Protein AF-A0A1Y4MVZ6-F1 (afdb_monomer_lite)

Structure (mmCIF, N/CA/C/O backbone):
data_AF-A0A1Y4MVZ6-F1
#
_entry.id   AF-A0A1Y4MVZ6-F1
#
loop_
_atom_site.group_PDB
_atom_site.id
_atom_site.type_symbol
_atom_site.label_atom_id
_atom_site.label_alt_id
_atom_site.label_comp_id
_atom_site.label_asym_id
_atom_site.label_entity_id
_atom_site.label_seq_id
_atom_site.pdbx_PDB_ins_code
_atom_site.Cartn_x
_atom_site.Cartn_y
_atom_site.Cartn_z
_atom_site.occupancy
_atom_site.B_iso_or_equiv
_atom_site.auth_seq_id
_atom_site.auth_comp_id
_atom_site.auth_asym_id
_atom_site.auth_atom_id
_atom_site.pdbx_PDB_model_num
ATOM 1 N N . MET A 1 1 ? -0.048 29.537 -40.114 1.00 46.41 1 MET A N 1
ATOM 2 C CA . MET A 1 1 ? 0.326 28.471 -39.152 1.00 46.41 1 MET A CA 1
ATOM 3 C C . MET A 1 1 ? 0.927 29.142 -37.923 1.00 46.41 1 MET A C 1
ATOM 5 O O . MET A 1 1 ? 1.942 29.789 -38.110 1.00 46.41 1 MET A O 1
ATOM 9 N N . GLY A 1 2 ? 0.345 29.097 -36.712 1.00 47.09 2 GLY A N 1
ATOM 10 C CA . GLY A 1 2 ? 1.073 29.746 -35.597 1.00 47.09 2 GLY A CA 1
ATOM 11 C C . GLY A 1 2 ? 0.430 29.995 -34.231 1.00 47.09 2 GLY A C 1
ATOM 12 O O . GLY A 1 2 ? 1.145 30.460 -33.359 1.00 47.09 2 GLY A O 1
ATOM 13 N N . LYS A 1 3 ? -0.853 29.704 -33.976 1.00 34.31 3 LYS A N 1
ATOM 14 C CA . LYS A 1 3 ? -1.427 29.906 -32.619 1.00 34.31 3 LYS A CA 1
ATOM 15 C C . LYS A 1 3 ? -2.011 28.635 -31.993 1.00 34.31 3 LYS A C 1
ATOM 17 O O . LYS A 1 3 ? -1.765 28.369 -30.824 1.00 34.31 3 LYS A O 1
ATOM 22 N N . GLY A 1 4 ? -2.654 27.776 -32.791 1.00 30.27 4 GLY A N 1
ATOM 23 C CA . GLY A 1 4 ? -3.211 26.501 -32.308 1.00 30.27 4 GLY A CA 1
ATOM 24 C C . GLY A 1 4 ? -2.163 25.465 -31.875 1.00 30.27 4 GLY A C 1
ATOM 25 O O . GLY A 1 4 ? -2.345 24.805 -30.861 1.00 30.27 4 GLY A O 1
ATOM 26 N N . ARG A 1 5 ? -1.025 25.357 -32.581 1.00 35.44 5 ARG A N 1
ATOM 27 C CA . ARG A 1 5 ? 0.054 24.414 -32.214 1.00 35.44 5 ARG A CA 1
ATOM 28 C C . ARG A 1 5 ? 0.775 24.806 -30.919 1.00 35.44 5 ARG A C 1
ATOM 30 O O . ARG A 1 5 ? 1.088 23.929 -30.129 1.00 35.44 5 ARG A O 1
ATOM 37 N N . LEU A 1 6 ? 0.981 26.101 -30.673 1.00 34.41 6 LEU A N 1
ATOM 38 C CA . LEU A 1 6 ? 1.617 26.594 -29.444 1.00 34.41 6 LEU A CA 1
ATOM 39 C C . LEU A 1 6 ? 0.737 26.380 -28.202 1.00 34.41 6 LEU A C 1
ATOM 41 O O . LEU A 1 6 ? 1.260 26.000 -27.161 1.00 34.41 6 LEU A O 1
ATOM 45 N N . ALA A 1 7 ? -0.586 26.540 -28.318 1.00 32.66 7 ALA A N 1
ATOM 46 C CA . ALA A 1 7 ? -1.516 26.270 -27.217 1.00 32.66 7 ALA A CA 1
ATOM 47 C C . ALA A 1 7 ? -1.593 24.774 -26.858 1.00 32.66 7 ALA A C 1
ATOM 49 O O . ALA A 1 7 ? -1.614 24.424 -25.681 1.00 32.66 7 ALA A O 1
ATOM 50 N N . VAL A 1 8 ? -1.573 23.888 -27.861 1.00 36.09 8 VAL A N 1
ATOM 51 C CA . VAL A 1 8 ? -1.554 22.429 -27.651 1.00 36.09 8 VAL A CA 1
ATOM 52 C C . VAL A 1 8 ? -0.232 21.975 -27.025 1.00 36.09 8 VAL A C 1
ATOM 54 O O . VAL A 1 8 ? -0.247 21.176 -26.094 1.00 36.09 8 VAL A O 1
ATOM 57 N N . ILE A 1 9 ? 0.901 22.527 -27.471 1.00 37.28 9 ILE A N 1
ATOM 58 C CA . ILE A 1 9 ? 2.224 22.234 -26.897 1.00 37.28 9 ILE A CA 1
ATOM 59 C C . ILE A 1 9 ? 2.315 22.745 -25.450 1.00 37.28 9 ILE A C 1
ATOM 61 O O . ILE A 1 9 ? 2.769 22.010 -24.580 1.00 37.28 9 ILE A O 1
ATOM 65 N N . ALA A 1 10 ? 1.819 23.951 -25.154 1.00 30.44 10 ALA A N 1
ATOM 66 C CA . ALA A 1 10 ? 1.809 24.497 -23.795 1.00 30.44 10 ALA A CA 1
ATOM 67 C C . ALA A 1 10 ? 0.896 23.707 -22.837 1.00 30.44 10 ALA A C 1
ATOM 69 O O . ALA A 1 10 ? 1.270 23.478 -21.688 1.00 30.44 10 ALA A O 1
ATOM 70 N N . ALA A 1 11 ? -0.268 23.242 -23.304 1.00 35.16 11 ALA A N 1
ATOM 71 C CA . ALA A 1 11 ? -1.162 22.390 -22.520 1.00 35.16 11 ALA A CA 1
ATOM 72 C C . ALA A 1 11 ? -0.566 20.991 -22.272 1.00 35.16 11 ALA A C 1
ATOM 74 O O . ALA A 1 11 ? -0.671 20.474 -21.161 1.00 35.16 11 ALA A O 1
ATOM 75 N N . ALA A 1 12 ? 0.111 20.408 -23.268 1.00 35.78 12 ALA A N 1
ATOM 76 C CA . ALA A 1 12 ? 0.814 19.133 -23.131 1.00 35.78 12 ALA A CA 1
ATOM 77 C C . ALA A 1 12 ? 2.014 19.233 -22.170 1.00 35.78 12 ALA A C 1
ATOM 79 O O . ALA A 1 12 ? 2.174 18.377 -21.307 1.00 35.78 12 ALA A O 1
ATOM 80 N N . LEU A 1 13 ? 2.802 20.313 -22.244 1.00 33.88 13 LEU A N 1
ATOM 81 C CA . LEU A 1 13 ? 3.902 20.584 -21.310 1.00 33.88 13 LEU A CA 1
ATOM 82 C C . LEU A 1 13 ? 3.406 20.858 -19.885 1.00 33.88 13 LEU A C 1
ATOM 84 O O . LEU A 1 13 ? 4.012 20.371 -18.936 1.00 33.88 13 LEU A O 1
ATOM 88 N N . ALA A 1 14 ? 2.300 21.587 -19.709 1.00 34.94 14 ALA A N 1
ATOM 89 C CA . ALA A 1 14 ? 1.704 21.819 -18.392 1.00 34.94 14 ALA A CA 1
ATOM 90 C C . ALA A 1 14 ? 1.124 20.531 -17.780 1.00 34.94 14 ALA A C 1
ATOM 92 O O . ALA A 1 14 ? 1.299 20.297 -16.584 1.00 34.94 14 ALA A O 1
ATOM 93 N N . ALA A 1 15 ? 0.501 19.670 -18.594 1.00 40.56 15 ALA A N 1
ATOM 94 C CA . ALA A 1 15 ? 0.050 18.346 -18.174 1.00 40.56 15 ALA A CA 1
ATOM 95 C C . ALA A 1 15 ? 1.238 17.441 -17.806 1.00 40.56 15 ALA A C 1
ATOM 97 O O . ALA A 1 15 ? 1.243 16.876 -16.718 1.00 40.56 15 ALA A O 1
ATOM 98 N N . ALA A 1 16 ? 2.288 17.380 -18.632 1.00 39.03 16 ALA A N 1
ATOM 99 C CA . ALA A 1 16 ? 3.502 16.607 -18.353 1.00 39.03 16 ALA A CA 1
ATOM 100 C C . ALA A 1 16 ? 4.232 17.086 -17.079 1.00 39.03 16 ALA A C 1
ATOM 102 O O . ALA A 1 16 ? 4.632 16.270 -16.248 1.00 39.03 16 ALA A O 1
ATOM 103 N N . CYS A 1 17 ? 4.326 18.404 -16.855 1.00 41.16 17 CYS A N 1
ATOM 104 C CA . CYS A 1 17 ? 4.885 18.978 -15.622 1.00 41.16 17 CYS A CA 1
ATOM 105 C C . CYS A 1 17 ? 4.018 18.685 -14.385 1.00 41.16 17 CYS A C 1
ATOM 107 O O . CYS A 1 17 ? 4.552 18.473 -13.295 1.00 41.16 17 CYS A O 1
ATOM 109 N N . ALA A 1 18 ? 2.688 18.665 -14.528 1.00 47.38 18 ALA A N 1
ATOM 110 C CA . ALA A 1 18 ? 1.772 18.304 -13.445 1.00 47.38 18 ALA A CA 1
ATOM 111 C C . ALA A 1 18 ? 1.846 16.805 -13.104 1.00 47.38 18 ALA A C 1
ATOM 113 O O . ALA A 1 18 ? 1.805 16.442 -11.932 1.00 47.38 18 ALA A O 1
ATOM 114 N N . ILE A 1 19 ? 2.036 15.948 -14.107 1.00 51.97 19 ILE A N 1
ATOM 115 C CA . ILE A 1 19 ? 2.177 14.497 -13.951 1.00 51.97 19 ILE A CA 1
ATOM 116 C C . ILE A 1 19 ? 3.515 14.139 -13.279 1.00 51.97 19 ILE A C 1
ATOM 118 O O . ILE A 1 19 ? 3.530 13.329 -12.354 1.00 51.97 19 ILE A O 1
ATOM 122 N N . ALA A 1 20 ? 4.626 14.785 -13.658 1.00 52.12 20 ALA A N 1
ATOM 123 C CA . ALA A 1 20 ? 5.933 14.586 -13.016 1.00 52.12 20 ALA A CA 1
ATOM 124 C C . ALA A 1 20 ? 5.949 15.023 -11.533 1.00 52.12 20 ALA A C 1
ATOM 126 O O . ALA A 1 20 ? 6.658 14.447 -10.704 1.00 52.12 20 ALA A O 1
ATOM 127 N N . ARG A 1 21 ? 5.131 16.027 -11.184 1.00 57.53 21 ARG A N 1
ATOM 128 C CA . ARG A 1 21 ? 4.895 16.493 -9.802 1.00 57.53 21 ARG A CA 1
ATOM 129 C C . ARG A 1 21 ? 3.871 15.638 -9.038 1.00 57.53 21 ARG A C 1
ATOM 131 O O . ARG A 1 21 ? 3.721 15.806 -7.826 1.00 57.53 21 ARG A O 1
ATOM 138 N N . GLY A 1 22 ? 3.232 14.703 -9.740 1.00 59.09 22 GLY A N 1
ATOM 139 C CA . GLY A 1 22 ? 2.203 13.792 -9.266 1.00 59.09 22 GLY A CA 1
ATOM 140 C C . GLY A 1 22 ? 0.815 14.411 -9.165 1.00 59.09 22 GLY A C 1
ATOM 141 O O . GLY A 1 22 ? 0.652 15.603 -8.903 1.00 59.09 22 GLY A O 1
ATOM 142 N N . ILE A 1 23 ? -0.206 13.565 -9.319 1.00 63.41 23 ILE A N 1
ATOM 143 C CA . ILE A 1 23 ? -1.604 13.952 -9.118 1.00 63.41 23 ILE A CA 1
ATOM 144 C C . ILE A 1 23 ? -1.781 14.274 -7.627 1.00 63.41 23 ILE A C 1
ATOM 146 O O . ILE A 1 23 ? -1.574 13.387 -6.794 1.00 63.41 23 ILE A O 1
ATOM 150 N N . PRO A 1 24 ? -2.108 15.524 -7.253 1.00 56.72 24 PRO A N 1
ATOM 151 C CA . PRO A 1 24 ? -2.064 15.950 -5.862 1.00 56.72 24 PRO A CA 1
ATOM 152 C C . PRO A 1 24 ? -3.201 15.342 -5.032 1.00 56.72 24 PRO A C 1
ATOM 154 O O . PRO A 1 24 ? -4.363 15.312 -5.451 1.00 56.72 24 PRO A O 1
ATOM 157 N N . ALA A 1 25 ? -2.867 14.947 -3.801 1.00 59.19 25 ALA A N 1
ATOM 158 C CA . ALA A 1 25 ? -3.837 14.637 -2.750 1.00 59.19 25 ALA A CA 1
ATOM 159 C C . ALA A 1 25 ? -4.718 15.864 -2.421 1.00 59.19 25 ALA A C 1
ATOM 161 O O . ALA A 1 25 ? -4.500 16.977 -2.916 1.00 59.19 25 ALA A O 1
ATOM 162 N N . GLN A 1 26 ? -5.757 15.684 -1.601 1.00 56.00 26 GLN A N 1
ATOM 163 C CA . GLN A 1 26 ? -6.481 16.840 -1.067 1.00 56.00 26 GLN A CA 1
ATOM 164 C C . GLN A 1 26 ? -5.586 17.611 -0.084 1.00 56.00 26 GLN A C 1
ATOM 166 O O . GLN A 1 26 ? -4.831 16.982 0.656 1.00 56.00 26 GLN A O 1
ATOM 171 N N . PRO A 1 27 ? -5.668 18.954 -0.029 1.00 50.28 27 PRO A N 1
ATOM 172 C CA . PRO A 1 27 ? -5.104 19.677 1.100 1.00 50.28 27 PRO A CA 1
ATOM 173 C C . PRO A 1 27 ? -5.819 19.218 2.374 1.00 50.28 27 PRO A C 1
ATOM 175 O O . PRO A 1 27 ? -7.051 19.208 2.429 1.00 50.28 27 PRO A O 1
ATOM 178 N N . VAL A 1 28 ? -5.047 18.833 3.389 1.00 49.97 28 VAL A N 1
ATOM 179 C CA . VAL A 1 28 ? -5.591 18.529 4.713 1.00 49.97 28 VAL A CA 1
ATOM 180 C C . VAL A 1 28 ? -6.190 19.825 5.258 1.00 49.97 28 VAL A C 1
ATOM 182 O O . VAL A 1 28 ? -5.476 20.807 5.448 1.00 49.97 28 VAL A O 1
ATOM 185 N N . ARG A 1 29 ? -7.512 19.864 5.445 1.00 51.62 29 ARG A N 1
ATOM 186 C CA . ARG A 1 29 ? -8.175 20.931 6.200 1.00 51.62 29 ARG A CA 1
ATOM 187 C C . ARG A 1 29 ? -8.470 20.395 7.585 1.00 51.62 29 ARG A C 1
ATOM 189 O O . ARG A 1 29 ? -9.199 19.414 7.700 1.00 51.62 29 ARG A O 1
ATOM 196 N N . GLU A 1 30 ? -7.937 21.057 8.605 1.00 51.53 30 GLU A N 1
ATOM 197 C CA . GLU A 1 30 ? -8.348 20.801 9.981 1.00 51.53 30 GLU A CA 1
ATOM 198 C C . GLU A 1 30 ? -9.857 21.029 10.105 1.00 51.53 30 GLU A C 1
ATOM 200 O O . GLU A 1 30 ? -10.383 22.083 9.740 1.00 51.53 30 GLU A O 1
ATOM 205 N N . GLN A 1 31 ? -10.566 20.008 10.575 1.00 53.09 31 GLN A N 1
ATOM 206 C CA . GLN A 1 31 ? -11.969 20.115 10.952 1.00 53.09 31 GLN A CA 1
ATOM 207 C C . GLN A 1 31 ? -12.070 20.175 12.479 1.00 53.09 31 GLN A C 1
ATOM 209 O O . GLN A 1 31 ? -11.275 19.566 13.193 1.00 53.09 31 GLN A O 1
ATOM 214 N N . THR A 1 32 ? -13.068 20.894 12.990 1.00 52.19 32 THR A N 1
ATOM 215 C CA . THR A 1 32 ? -13.348 20.957 14.430 1.00 52.19 32 THR A CA 1
ATOM 216 C C . THR A 1 32 ? -13.881 19.615 14.946 1.00 52.19 32 THR A C 1
ATOM 218 O O . THR A 1 32 ? -14.506 18.858 14.202 1.00 52.19 32 THR A O 1
ATOM 221 N N . ALA A 1 33 ? -13.692 19.321 16.238 1.00 48.41 33 ALA A N 1
ATOM 222 C CA . ALA A 1 33 ? -14.125 18.062 16.860 1.00 48.41 33 ALA A CA 1
ATOM 223 C C . ALA A 1 33 ? -15.608 17.714 16.601 1.00 48.41 33 ALA A C 1
ATOM 225 O O . ALA A 1 33 ? -15.923 16.549 16.341 1.00 48.41 33 ALA A O 1
ATOM 226 N N . ALA A 1 34 ? -16.496 18.715 16.596 1.00 50.06 34 ALA A N 1
ATOM 227 C CA . ALA A 1 34 ? -17.920 18.550 16.301 1.00 50.06 34 ALA A CA 1
ATOM 228 C C . ALA A 1 34 ? -18.197 18.246 14.813 1.00 50.06 34 ALA A C 1
ATOM 230 O O . ALA A 1 34 ? -18.945 17.317 14.505 1.00 50.06 34 ALA A O 1
ATOM 231 N N . GLY A 1 35 ? -17.548 18.965 13.886 1.00 54.38 35 GLY A N 1
ATOM 232 C CA . GLY A 1 35 ? -17.679 18.716 12.442 1.00 54.38 35 GLY A CA 1
ATOM 233 C C . GLY A 1 35 ? -17.136 17.346 12.026 1.00 54.38 35 GLY A C 1
ATOM 234 O O . GLY A 1 35 ? -17.701 16.683 11.158 1.00 54.38 35 GLY A O 1
ATOM 235 N N . LEU A 1 36 ? -16.098 16.877 12.719 1.00 52.16 36 LEU A N 1
ATOM 236 C CA . LEU A 1 36 ? -15.507 15.558 12.522 1.00 52.16 36 LEU A CA 1
ATOM 237 C C . LEU A 1 36 ? -16.439 14.409 12.944 1.00 52.16 36 LEU A C 1
ATOM 239 O O . LEU A 1 36 ? -16.519 13.399 12.244 1.00 52.16 36 LEU A O 1
ATOM 243 N N . ARG A 1 37 ? -17.158 14.551 14.071 1.00 55.66 37 ARG A N 1
ATOM 244 C CA . ARG A 1 37 ? -18.103 13.525 14.556 1.00 55.66 37 ARG A CA 1
ATOM 245 C C . ARG A 1 37 ? -19.288 13.374 13.602 1.00 55.66 37 ARG A C 1
ATOM 247 O O . ARG A 1 37 ? -19.645 12.266 13.219 1.00 55.66 37 ARG A O 1
ATOM 254 N N . GLN A 1 38 ? -19.841 14.495 13.143 1.00 60.03 38 GLN A N 1
ATOM 255 C CA . GLN A 1 38 ? -20.887 14.496 12.121 1.00 60.03 38 GLN A CA 1
ATOM 256 C C . GLN A 1 38 ? -20.381 13.901 10.796 1.00 60.03 38 GLN A C 1
ATOM 258 O O . GLN A 1 38 ? -21.093 13.136 10.143 1.00 60.03 38 GLN A O 1
ATOM 263 N N . GLY A 1 39 ? -19.133 14.206 10.427 1.00 66.75 39 GLY A N 1
ATOM 264 C CA . GLY A 1 39 ? -18.483 13.724 9.215 1.00 66.75 39 GLY A CA 1
ATOM 265 C C . GLY A 1 39 ? -18.463 12.203 9.101 1.00 66.75 39 GLY A C 1
ATOM 266 O O . GLY A 1 39 ? -18.901 11.692 8.074 1.00 66.75 39 GLY A O 1
ATOM 267 N N . TYR A 1 40 ? -18.011 11.474 10.130 1.00 70.50 40 TYR A N 1
ATOM 268 C CA . TYR A 1 40 ? -17.945 10.007 10.058 1.00 70.50 40 TYR A CA 1
ATOM 269 C C . TYR A 1 40 ? -19.308 9.318 10.244 1.00 70.50 40 TYR A C 1
ATOM 271 O O . TYR A 1 40 ? -19.528 8.281 9.621 1.00 70.50 40 TYR A O 1
ATOM 279 N N . LEU A 1 41 ? -20.237 9.907 11.010 1.00 74.44 41 LEU A N 1
ATOM 280 C CA . LEU A 1 41 ? -21.552 9.315 11.311 1.00 74.44 41 LEU A CA 1
ATOM 281 C C . LEU A 1 41 ? -22.616 9.526 10.233 1.00 74.44 41 LEU A C 1
ATOM 283 O O . LEU A 1 41 ? -23.637 8.845 10.224 1.00 74.44 41 LEU A O 1
ATOM 287 N N . THR A 1 42 ? -22.427 10.483 9.324 1.00 78.12 42 THR A N 1
ATOM 288 C CA . THR A 1 42 ? -23.479 10.847 8.361 1.00 78.12 42 THR A CA 1
ATOM 289 C C . THR A 1 42 ? -23.871 9.650 7.485 1.00 78.12 42 THR A C 1
ATOM 291 O O . THR A 1 42 ? -23.057 9.186 6.685 1.00 78.12 42 THR A O 1
ATOM 294 N N . GLY A 1 43 ? -25.116 9.181 7.598 1.00 80.62 43 GLY A N 1
ATOM 295 C CA . GLY A 1 43 ? -25.629 8.033 6.841 1.00 80.62 43 GLY A CA 1
ATOM 296 C C . GLY A 1 43 ? -25.046 6.681 7.261 1.00 80.62 43 GLY A C 1
ATOM 297 O O . GLY A 1 43 ? -25.177 5.727 6.501 1.00 80.62 43 GLY A O 1
ATOM 298 N N . ALA A 1 44 ? -24.378 6.608 8.417 1.00 86.44 44 ALA A N 1
ATOM 299 C CA . ALA A 1 44 ? -23.849 5.364 8.951 1.00 86.44 44 ALA A CA 1
ATOM 300 C C . ALA A 1 44 ? -24.961 4.514 9.568 1.00 86.44 44 ALA A C 1
ATOM 302 O O . ALA A 1 44 ? -25.814 5.029 10.296 1.00 86.44 44 ALA A O 1
ATOM 303 N N . ARG A 1 45 ? -24.939 3.208 9.295 1.00 92.12 45 ARG A N 1
ATOM 304 C CA . ARG A 1 45 ? -25.771 2.255 10.032 1.00 92.12 45 ARG A CA 1
ATOM 305 C C . ARG A 1 45 ? -25.122 1.982 11.386 1.00 92.12 45 ARG A C 1
ATOM 307 O O . ARG A 1 45 ? -23.906 1.842 11.477 1.00 92.12 45 ARG A O 1
ATOM 314 N N . VAL A 1 46 ? -25.936 1.893 12.432 1.00 88.44 46 VAL A N 1
ATOM 315 C CA . VAL A 1 46 ? -25.454 1.574 13.780 1.00 88.44 46 VAL A CA 1
ATOM 316 C C . VAL A 1 46 ? -24.967 0.130 13.826 1.00 88.44 46 VAL A C 1
ATOM 318 O O . VAL A 1 46 ? -25.709 -0.784 13.458 1.00 88.44 46 VAL A O 1
ATOM 321 N N . TYR A 1 47 ? -23.729 -0.069 14.278 1.00 87.56 47 TYR A N 1
ATOM 322 C CA . TYR A 1 47 ? -23.228 -1.390 14.629 1.00 87.56 47 TYR A CA 1
ATOM 323 C C . TYR A 1 47 ? -23.803 -1.792 15.990 1.00 87.56 47 TYR A C 1
ATOM 325 O O . TYR A 1 47 ? -23.686 -1.047 16.965 1.00 87.56 47 TYR A O 1
ATOM 333 N N . GLN A 1 48 ? -24.469 -2.944 16.048 1.00 85.69 48 GLN A N 1
ATOM 334 C CA . GLN A 1 48 ? -25.125 -3.439 17.256 1.00 85.69 48 GLN A CA 1
ATOM 335 C C . GLN A 1 48 ? -24.284 -4.538 17.902 1.00 85.69 48 GLN A C 1
ATOM 337 O O . GLN A 1 48 ? -23.710 -5.370 17.205 1.00 85.69 48 GLN A O 1
ATOM 342 N N . THR A 1 49 ? -24.241 -4.541 19.232 1.00 86.00 49 THR A N 1
ATOM 343 C CA . THR A 1 49 ? -23.675 -5.631 20.030 1.00 86.00 49 THR A CA 1
ATOM 344 C C . THR A 1 49 ? -24.761 -6.198 20.934 1.00 86.00 49 THR A C 1
ATOM 346 O O . THR A 1 49 ? -25.610 -5.453 21.433 1.00 86.00 49 THR A O 1
ATOM 349 N N . ASP A 1 50 ? -24.710 -7.500 21.203 1.00 84.75 50 ASP A N 1
ATOM 350 C CA . ASP A 1 50 ? -25.642 -8.184 22.110 1.00 84.75 50 ASP A CA 1
ATOM 351 C C . ASP A 1 50 ? -25.246 -7.985 23.588 1.00 84.75 50 ASP A C 1
ATOM 353 O O . ASP A 1 50 ? -25.189 -8.922 24.383 1.00 84.75 50 ASP A O 1
ATOM 357 N N . GLY A 1 51 ? -24.940 -6.737 23.961 1.00 84.50 51 GLY A N 1
ATOM 358 C CA . GLY A 1 51 ? -24.510 -6.337 25.301 1.00 84.50 51 GLY A CA 1
ATOM 359 C C . GLY A 1 51 ? -23.019 -5.985 25.417 1.00 84.50 51 GLY A C 1
ATOM 360 O O . GLY A 1 51 ? -22.338 -5.786 24.404 1.00 84.50 51 GLY A O 1
ATOM 361 N N . PRO A 1 52 ? -22.516 -5.837 26.660 1.00 85.88 52 PRO A N 1
ATOM 362 C CA . PRO A 1 52 ? -21.115 -5.528 26.927 1.00 85.88 52 PRO A CA 1
ATOM 363 C C . PRO A 1 52 ? -20.197 -6.673 26.492 1.00 85.88 52 PRO A C 1
ATOM 365 O O . PRO A 1 52 ? -20.407 -7.823 26.873 1.00 85.88 52 PRO A O 1
ATOM 368 N N . LEU A 1 53 ? -19.156 -6.341 25.734 1.00 91.88 53 LEU A N 1
ATOM 369 C CA . LEU A 1 53 ? -18.147 -7.292 25.269 1.00 91.88 53 LEU A CA 1
ATOM 370 C C . LEU A 1 53 ? -16.958 -7.323 26.232 1.00 91.88 53 LEU A C 1
ATOM 372 O O . LEU A 1 53 ? -16.639 -6.304 26.846 1.00 91.88 53 LEU A O 1
ATOM 376 N N . ASP A 1 54 ? -16.285 -8.468 26.349 1.00 94.44 54 ASP A N 1
ATOM 377 C CA . ASP A 1 54 ? -14.950 -8.536 26.950 1.00 94.44 54 ASP A CA 1
ATOM 378 C C . ASP A 1 54 ? -13.905 -7.831 26.048 1.00 94.44 54 ASP A C 1
ATOM 380 O O . ASP A 1 54 ? -14.194 -7.549 24.880 1.00 94.44 54 ASP A O 1
ATOM 384 N N . PRO A 1 55 ? -12.694 -7.529 26.558 1.00 96.00 55 PRO A N 1
ATOM 385 C CA . PRO A 1 55 ? -11.672 -6.793 25.812 1.00 96.00 55 PRO A CA 1
ATOM 386 C C . PRO A 1 55 ? -11.339 -7.367 24.427 1.00 96.00 55 PRO A C 1
ATOM 388 O O . PRO A 1 55 ? -11.328 -6.630 23.441 1.00 96.00 55 PRO A O 1
ATOM 391 N N . GLN A 1 56 ? -11.096 -8.678 24.328 1.00 97.19 56 GLN A N 1
ATOM 392 C CA . GLN A 1 56 ? -10.703 -9.309 23.066 1.00 97.19 56 GLN A CA 1
ATOM 393 C C . GLN A 1 56 ? -11.868 -9.325 22.074 1.00 97.19 56 GLN A C 1
ATOM 395 O O . GLN A 1 56 ? -11.677 -9.063 20.882 1.00 97.19 56 GLN A O 1
ATOM 400 N N . THR A 1 57 ? -13.085 -9.581 22.558 1.00 95.94 57 THR A N 1
ATOM 401 C CA . THR A 1 57 ? -14.289 -9.551 21.719 1.00 95.94 57 THR A CA 1
ATOM 402 C C . THR A 1 57 ? -14.610 -8.132 21.237 1.00 95.94 57 THR A C 1
ATOM 404 O O . THR A 1 57 ? -15.012 -7.965 20.086 1.00 95.94 57 THR A O 1
ATOM 407 N N . ALA A 1 58 ? -14.359 -7.094 22.042 1.00 96.19 58 ALA A N 1
ATOM 408 C CA . ALA A 1 58 ? -14.508 -5.699 21.616 1.00 96.19 58 ALA A CA 1
ATOM 409 C C . ALA A 1 58 ? -13.547 -5.333 20.469 1.00 96.19 58 ALA A C 1
ATOM 411 O O . ALA A 1 58 ? -13.968 -4.727 19.482 1.00 96.19 58 ALA A O 1
ATOM 412 N N . VAL A 1 59 ? -12.277 -5.751 20.550 1.00 97.56 59 VAL A N 1
ATOM 413 C CA . VAL A 1 59 ? -11.296 -5.555 19.464 1.00 97.56 59 VAL A CA 1
ATOM 414 C C . VAL A 1 59 ? -11.692 -6.326 18.206 1.00 97.56 59 VAL A C 1
ATOM 416 O O . VAL A 1 59 ? -11.610 -5.785 17.103 1.00 97.56 59 VAL A O 1
ATOM 419 N N . ARG A 1 60 ? -12.166 -7.569 18.351 1.00 97.12 60 ARG A N 1
ATOM 420 C CA . ARG A 1 60 ? -12.664 -8.362 17.221 1.00 97.12 60 ARG A CA 1
ATOM 421 C C . ARG A 1 60 ? -13.820 -7.656 16.515 1.00 97.12 60 ARG A C 1
ATOM 423 O O . ARG A 1 60 ? -13.739 -7.448 15.309 1.00 97.12 60 ARG A O 1
ATOM 430 N N . ALA A 1 61 ? -14.829 -7.220 17.265 1.00 96.56 61 ALA A N 1
ATOM 431 C CA . ALA A 1 61 ? -15.974 -6.487 16.732 1.00 96.56 61 ALA A CA 1
ATOM 432 C C . ALA A 1 61 ? -15.560 -5.164 16.056 1.00 96.56 61 ALA A C 1
ATOM 434 O O . ALA A 1 61 ? -16.087 -4.810 15.001 1.00 96.56 61 ALA A O 1
ATOM 435 N N . TYR A 1 62 ? -14.572 -4.453 16.615 1.00 96.62 62 TYR A N 1
ATOM 436 C CA . TYR A 1 62 ? -13.993 -3.255 16.001 1.00 96.62 62 TYR A CA 1
ATOM 437 C C . TYR A 1 62 ? -13.370 -3.547 14.627 1.00 96.62 62 TYR A C 1
ATOM 439 O O . TYR A 1 62 ? -13.662 -2.847 13.657 1.00 96.62 62 TYR A O 1
ATOM 447 N N . LEU A 1 63 ? -12.539 -4.586 14.520 1.00 97.19 63 LEU A N 1
ATOM 448 C CA . LEU A 1 63 ? -11.902 -4.986 13.260 1.00 97.19 63 LEU A CA 1
ATOM 449 C C . LEU A 1 63 ? -12.923 -5.513 12.239 1.00 97.19 63 LEU A C 1
ATOM 451 O O . LEU A 1 63 ? -12.871 -5.140 11.066 1.00 97.19 63 LEU A O 1
ATOM 455 N N . GLU A 1 64 ? -13.879 -6.330 12.683 1.00 95.94 64 GLU A N 1
ATOM 456 C CA . GLU A 1 64 ? -14.938 -6.890 11.840 1.00 95.94 64 GLU A CA 1
ATOM 457 C C . GLU A 1 64 ? -15.846 -5.796 11.276 1.00 95.94 64 GLU A C 1
ATOM 459 O O . GLU A 1 64 ? -16.094 -5.778 10.073 1.00 95.94 64 GLU A O 1
ATOM 464 N N . GLY A 1 65 ? -16.267 -4.825 12.092 1.00 95.81 65 GLY A N 1
ATOM 465 C CA . GLY A 1 65 ? -17.078 -3.700 11.625 1.00 95.81 65 GLY A CA 1
ATOM 466 C C . GLY A 1 65 ? -16.338 -2.803 10.623 1.00 95.81 65 GLY A C 1
ATOM 467 O O . GLY A 1 65 ? -16.915 -2.333 9.636 1.00 95.81 65 GLY A O 1
ATOM 468 N N . GLN A 1 66 ? -15.030 -2.602 10.807 1.00 96.00 66 GLN A N 1
ATOM 469 C CA . GLN A 1 66 ? -14.211 -1.916 9.805 1.00 96.00 66 GLN A CA 1
ATOM 470 C C . GLN A 1 66 ? -14.109 -2.716 8.499 1.00 96.00 66 GLN A C 1
ATOM 472 O O . GLN A 1 66 ? -14.203 -2.140 7.409 1.00 96.00 66 GLN A O 1
ATOM 477 N N . TYR A 1 67 ? -13.936 -4.037 8.589 1.00 96.81 67 TYR A N 1
ATOM 478 C CA . TYR A 1 67 ? -13.841 -4.894 7.413 1.00 96.81 67 TYR A CA 1
ATOM 479 C C . TYR A 1 67 ? -15.174 -5.004 6.662 1.00 96.81 67 TYR A C 1
ATOM 481 O O . TYR A 1 67 ? -15.208 -4.914 5.434 1.00 96.81 67 TYR A O 1
ATOM 489 N N . GLU A 1 68 ? -16.288 -5.092 7.384 1.00 96.00 68 GLU A N 1
ATOM 490 C CA . GLU A 1 68 ? -17.635 -5.044 6.822 1.00 96.00 68 GLU A CA 1
ATOM 491 C C . GLU A 1 68 ? -17.861 -3.733 6.063 1.00 96.00 68 GLU A C 1
ATOM 493 O O . GLU A 1 68 ? -18.283 -3.755 4.904 1.00 96.00 68 GLU A O 1
ATOM 498 N N . SER A 1 69 ? -17.491 -2.595 6.662 1.00 95.75 69 SER A N 1
ATOM 499 C CA . SER A 1 69 ? -17.562 -1.290 5.991 1.00 95.75 69 SER A CA 1
ATOM 500 C C . SER A 1 69 ? -16.731 -1.278 4.701 1.00 95.75 69 SER A C 1
ATOM 502 O O . SER A 1 69 ? -17.168 -0.762 3.675 1.00 95.75 69 SER A O 1
ATOM 504 N N . TYR A 1 70 ? -15.537 -1.881 4.707 1.00 96.75 70 TYR A N 1
ATOM 505 C CA . TYR A 1 70 ? -14.671 -1.988 3.525 1.00 96.75 70 TYR A CA 1
ATOM 506 C C . TYR A 1 70 ? -15.279 -2.814 2.382 1.00 96.75 70 TYR A C 1
ATOM 508 O O . TYR A 1 70 ? -15.132 -2.443 1.207 1.00 96.75 70 TYR A O 1
ATOM 516 N N . LEU A 1 71 ? -15.922 -3.934 2.718 1.00 96.62 71 LEU A N 1
ATOM 517 C CA . LEU A 1 71 ? -16.508 -4.874 1.760 1.00 96.62 71 LEU A CA 1
ATOM 518 C C . LEU A 1 71 ? -17.816 -4.341 1.171 1.00 96.62 71 LEU A C 1
ATOM 520 O O . LEU A 1 71 ? -17.998 -4.365 -0.045 1.00 96.62 71 LEU A O 1
ATOM 524 N N . THR A 1 72 ? -18.698 -3.822 2.025 1.00 95.88 72 THR A N 1
ATOM 525 C CA . THR A 1 72 ? -19.999 -3.253 1.631 1.00 95.88 72 THR A CA 1
ATOM 526 C C . THR A 1 72 ? -19.863 -1.858 1.022 1.00 95.88 72 THR A C 1
ATOM 528 O O . THR A 1 72 ? -20.709 -1.426 0.243 1.00 95.88 72 THR A O 1
ATOM 531 N N . MET A 1 73 ? -18.768 -1.161 1.345 1.00 95.62 73 MET A N 1
ATOM 532 C CA . MET A 1 73 ? -18.551 0.260 1.073 1.00 95.62 73 MET A CA 1
ATOM 533 C C . MET A 1 73 ? -19.615 1.173 1.702 1.00 95.62 73 MET A C 1
ATOM 535 O O . MET A 1 73 ? -19.852 2.290 1.223 1.00 95.62 73 MET A O 1
ATOM 539 N N . GLU A 1 74 ? -20.225 0.710 2.792 1.00 92.75 74 GLU A N 1
ATOM 540 C CA . GLU A 1 74 ? -21.183 1.451 3.602 1.00 92.75 74 GLU A CA 1
ATOM 541 C C . GLU A 1 74 ? -20.550 1.847 4.941 1.00 92.75 74 GLU A C 1
ATOM 543 O O . GLU A 1 74 ? -19.799 1.068 5.525 1.00 92.75 74 GLU A O 1
ATOM 548 N N . PRO A 1 75 ? -20.793 3.071 5.437 1.00 91.56 75 PRO A N 1
ATOM 549 C CA . PRO A 1 75 ? -20.266 3.475 6.730 1.00 91.56 75 PRO A CA 1
ATOM 550 C C . PRO A 1 75 ? -21.012 2.770 7.870 1.00 91.56 75 PRO A C 1
ATOM 552 O O . PRO A 1 75 ? -22.246 2.772 7.906 1.00 91.56 75 PRO A O 1
ATOM 555 N N . LEU A 1 76 ? -20.260 2.249 8.839 1.00 93.38 76 LEU A N 1
ATOM 556 C CA . LEU A 1 76 ? -20.786 1.775 10.117 1.00 93.38 76 LEU A CA 1
ATOM 557 C C . LEU A 1 76 ? -20.407 2.717 11.255 1.00 93.38 76 LEU A C 1
ATOM 559 O O . LEU A 1 76 ? -19.275 3.195 11.344 1.00 93.38 76 LEU A O 1
ATOM 563 N N . ASP A 1 77 ? -21.370 2.976 12.133 1.00 92.00 77 ASP A N 1
ATOM 564 C CA . ASP A 1 77 ? -21.122 3.634 13.407 1.00 92.00 77 ASP A CA 1
ATOM 565 C C . ASP A 1 77 ? -20.621 2.593 14.410 1.00 92.00 77 ASP A C 1
ATOM 567 O O . ASP A 1 77 ? -21.395 1.798 14.944 1.00 92.00 77 ASP A O 1
ATOM 571 N N . LEU A 1 78 ? -19.309 2.618 14.647 1.00 93.12 78 LEU A N 1
ATOM 572 C CA . LEU A 1 78 ? -18.610 1.726 15.569 1.00 93.12 78 LEU A CA 1
ATOM 573 C C . LEU A 1 78 ? -18.552 2.267 17.006 1.00 93.12 78 LEU A C 1
ATOM 575 O O . LEU A 1 78 ? -17.815 1.720 17.820 1.00 93.12 78 LEU A O 1
ATOM 579 N N . SER A 1 79 ? -19.345 3.287 17.366 1.00 90.75 79 SER A N 1
ATOM 580 C CA . SER A 1 79 ? -19.382 3.852 18.730 1.00 90.75 79 SER A CA 1
ATOM 581 C C . SER A 1 79 ? -19.719 2.818 19.815 1.00 90.75 79 SER A C 1
ATOM 583 O O . SER A 1 79 ? -19.433 3.024 20.996 1.00 90.75 79 SER A O 1
ATOM 585 N N . ALA A 1 80 ? -20.313 1.679 19.442 1.00 91.19 80 ALA A N 1
ATOM 586 C CA . ALA A 1 80 ? -20.543 0.549 20.340 1.00 91.19 80 ALA A CA 1
ATOM 587 C C . ALA A 1 80 ? -19.238 -0.090 20.858 1.00 91.19 80 ALA A C 1
ATOM 589 O O . ALA A 1 80 ? -19.223 -0.582 21.983 1.00 91.19 80 ALA A O 1
ATOM 590 N N . VAL A 1 81 ? -18.138 -0.010 20.106 1.00 94.12 81 VAL A N 1
ATOM 591 C CA . VAL A 1 81 ? -16.856 -0.676 20.420 1.00 94.12 81 VAL A CA 1
ATOM 592 C C . VAL A 1 81 ? -15.634 0.237 20.282 1.00 94.12 81 VAL A C 1
ATOM 594 O O . VAL A 1 81 ? -14.529 -0.155 20.640 1.00 94.12 81 VAL A O 1
ATOM 597 N N . ALA A 1 82 ? -15.812 1.463 19.798 1.00 93.50 82 ALA A N 1
ATOM 598 C CA . ALA A 1 82 ? -14.746 2.418 19.540 1.00 93.50 82 ALA A CA 1
ATOM 599 C C . ALA A 1 82 ? -15.096 3.793 20.119 1.00 93.50 82 ALA A C 1
ATOM 601 O O . ALA A 1 82 ? -16.217 4.282 19.978 1.00 93.50 82 ALA A O 1
ATOM 602 N N . ASP A 1 83 ? -14.126 4.435 20.761 1.00 90.62 83 ASP A N 1
ATOM 603 C CA . ASP A 1 83 ? -14.275 5.781 21.291 1.00 90.62 83 ASP A CA 1
ATOM 604 C C . ASP A 1 83 ? -14.074 6.812 20.175 1.00 90.62 83 ASP A C 1
ATOM 606 O O . ASP A 1 83 ? -12.955 7.183 19.816 1.00 90.62 83 ASP A O 1
ATOM 610 N N . ALA A 1 84 ? -15.184 7.305 19.634 1.00 78.06 84 ALA A N 1
ATOM 611 C CA . ALA A 1 84 ? -15.178 8.312 18.581 1.00 78.06 84 ALA A CA 1
ATOM 612 C C . ALA A 1 84 ? -14.744 9.722 19.038 1.00 78.06 84 ALA A C 1
ATOM 614 O O . ALA A 1 84 ? -14.627 10.624 18.198 1.00 78.06 84 ALA A O 1
ATOM 615 N N . GLU A 1 85 ? -14.522 9.938 20.337 1.00 82.62 85 GLU A N 1
ATOM 616 C CA . GLU A 1 85 ? -13.906 11.158 20.862 1.00 82.62 85 GLU A CA 1
ATOM 617 C C . GLU A 1 85 ? -12.379 11.030 20.963 1.00 82.62 85 GLU A C 1
ATOM 619 O O . GLU A 1 85 ? -11.683 12.049 20.928 1.00 82.62 85 GLU A O 1
ATOM 624 N N . SER A 1 86 ? -11.833 9.806 20.978 1.00 87.62 86 SER A N 1
ATOM 625 C CA . SER A 1 86 ? -10.392 9.607 20.817 1.00 87.62 86 SER A CA 1
ATOM 626 C C . SER A 1 86 ? -9.940 10.100 19.446 1.00 87.62 86 SER A C 1
ATOM 628 O O . SER A 1 86 ? -10.411 9.645 18.402 1.00 87.62 86 SER A O 1
ATOM 630 N N . ARG A 1 87 ? -8.960 11.009 19.435 1.00 84.75 87 ARG A N 1
ATOM 631 C CA . ARG A 1 87 ? -8.396 11.564 18.197 1.00 84.75 87 ARG A CA 1
ATOM 632 C C . ARG A 1 87 ? -7.839 10.476 17.275 1.00 84.75 87 ARG A C 1
ATOM 634 O O . ARG A 1 87 ? -8.020 10.581 16.065 1.00 84.75 87 ARG A O 1
ATOM 641 N N . ALA A 1 88 ? -7.177 9.458 17.828 1.00 85.88 88 ALA A N 1
ATOM 642 C CA . ALA A 1 88 ? -6.554 8.394 17.041 1.00 85.88 88 ALA A CA 1
ATOM 643 C C . ALA A 1 88 ? -7.609 7.566 16.293 1.00 85.88 88 ALA A C 1
ATOM 645 O O . ALA A 1 88 ? -7.598 7.503 15.065 1.00 85.88 88 ALA A O 1
ATOM 646 N N . VAL A 1 89 ? -8.582 7.035 17.034 1.00 88.81 89 VAL A N 1
ATOM 647 C CA . VAL A 1 89 ? -9.687 6.228 16.495 1.00 88.81 89 VAL A CA 1
ATOM 648 C C . VAL A 1 89 ? -10.539 7.038 15.528 1.00 88.81 89 VAL A C 1
ATOM 650 O O . VAL A 1 89 ? -10.850 6.593 14.428 1.00 88.81 89 VAL A O 1
ATOM 653 N N . LYS A 1 90 ? -10.864 8.280 15.881 1.00 86.12 90 LYS A N 1
ATOM 654 C CA . LYS A 1 90 ? -11.631 9.184 15.022 1.00 86.12 90 LYS A CA 1
ATOM 655 C C . LYS A 1 90 ? -10.957 9.432 13.673 1.00 86.12 90 LYS A C 1
ATOM 657 O O . LYS A 1 90 ? -11.637 9.432 12.645 1.00 86.12 90 LYS A O 1
ATOM 662 N N . ASN A 1 91 ? -9.639 9.632 13.657 1.00 86.38 91 ASN A N 1
ATOM 663 C CA . ASN A 1 91 ? -8.883 9.808 12.419 1.00 86.38 91 ASN A CA 1
ATOM 664 C C . ASN A 1 91 ? -8.886 8.534 11.564 1.00 86.38 91 ASN A C 1
ATOM 666 O O . ASN A 1 91 ? -9.042 8.632 10.344 1.00 86.38 91 ASN A O 1
ATOM 670 N N . GLU A 1 92 ? -8.767 7.359 12.186 1.00 88.75 92 GLU A N 1
ATOM 671 C CA . GLU A 1 92 ? -8.860 6.068 11.497 1.00 88.75 92 GLU A CA 1
ATOM 672 C C . GLU A 1 92 ? -10.255 5.855 10.881 1.00 88.75 92 GLU A C 1
ATOM 674 O O . GLU A 1 92 ? -10.360 5.578 9.685 1.00 88.75 92 GLU A O 1
ATOM 679 N N . LEU A 1 93 ? -11.338 6.106 11.626 1.00 89.25 93 LEU A N 1
ATOM 680 C CA . LEU A 1 93 ? -12.715 5.966 11.126 1.00 89.25 93 LEU A CA 1
ATOM 681 C C . LEU A 1 93 ? -13.046 6.950 9.989 1.00 89.25 93 LEU A C 1
ATOM 683 O O . LEU A 1 93 ? -13.743 6.605 9.031 1.00 89.25 93 LEU A O 1
ATOM 687 N N . LEU A 1 94 ? -12.523 8.178 10.040 1.00 86.88 94 LEU A N 1
ATOM 688 C CA . LEU A 1 94 ? -12.660 9.138 8.938 1.00 86.88 94 LEU A CA 1
ATOM 689 C C . LEU A 1 94 ? -11.868 8.721 7.701 1.00 86.88 94 LEU A C 1
ATOM 691 O O . LEU A 1 94 ? -12.334 8.901 6.572 1.00 86.88 94 LEU A O 1
ATOM 695 N N . TRP A 1 95 ? -10.683 8.150 7.894 1.00 88.56 95 TRP A N 1
ATOM 696 C CA . TRP A 1 95 ? -9.917 7.592 6.792 1.00 88.56 95 TRP A CA 1
ATOM 697 C C . TRP A 1 95 ? -10.621 6.379 6.175 1.00 88.56 95 TRP A C 1
ATOM 699 O O . TRP A 1 95 ? -10.710 6.296 4.950 1.00 88.56 95 TRP A O 1
ATOM 709 N N . LEU A 1 96 ? -11.214 5.498 6.987 1.00 91.50 96 LEU A N 1
ATOM 710 C CA . LEU A 1 96 ? -12.051 4.402 6.498 1.00 91.50 96 LEU A CA 1
ATOM 711 C C . LEU A 1 96 ? -13.211 4.944 5.660 1.00 91.50 96 LEU A C 1
ATOM 713 O O . LEU A 1 96 ? -13.479 4.442 4.569 1.00 91.50 96 LEU A O 1
ATOM 717 N N . ARG A 1 97 ? -13.843 6.037 6.100 1.00 90.69 97 ARG A N 1
ATOM 718 C CA . ARG A 1 97 ? -14.898 6.708 5.333 1.00 90.69 97 ARG A CA 1
ATOM 719 C C . ARG A 1 97 ? -14.419 7.216 3.969 1.00 90.69 97 ARG A C 1
ATOM 721 O O . ARG A 1 97 ? -15.141 7.099 2.975 1.00 90.69 97 ARG A O 1
ATOM 728 N N . LEU A 1 98 ? -13.209 7.766 3.895 1.00 90.19 98 LEU A N 1
ATOM 729 C CA . LEU A 1 98 ? -12.589 8.149 2.624 1.00 90.19 98 LEU A CA 1
ATOM 730 C C . LEU A 1 98 ? -12.325 6.938 1.733 1.00 90.19 98 LEU A C 1
ATOM 732 O O . LEU A 1 98 ? -12.610 6.984 0.533 1.00 90.19 98 LEU A O 1
ATOM 736 N N . LEU A 1 99 ? -11.794 5.864 2.317 1.00 93.44 99 LEU A N 1
ATOM 737 C CA . LEU A 1 99 ? -11.499 4.621 1.618 1.00 93.44 99 LEU A CA 1
ATOM 738 C C . LEU A 1 99 ? -12.768 4.043 0.981 1.00 93.44 99 LEU A C 1
ATOM 740 O O . LEU A 1 99 ? -12.796 3.819 -0.230 1.00 93.44 99 LEU A O 1
ATOM 744 N N . ILE A 1 100 ? -13.844 3.874 1.753 1.00 95.38 100 ILE A N 1
ATOM 745 C CA . ILE A 1 100 ? -15.106 3.325 1.236 1.00 95.38 100 ILE A CA 1
ATOM 746 C C . ILE A 1 100 ? -15.762 4.257 0.213 1.00 95.38 100 ILE A C 1
ATOM 748 O O . ILE A 1 100 ? -16.301 3.783 -0.786 1.00 95.38 100 ILE A O 1
ATOM 752 N N . GLN A 1 101 ? -15.663 5.585 0.383 1.00 94.06 101 GLN A N 1
ATOM 753 C CA . GLN A 1 101 ? -16.150 6.541 -0.616 1.00 94.06 101 GLN A CA 1
ATOM 754 C C . GLN A 1 101 ? -15.404 6.369 -1.942 1.00 94.06 101 GLN A C 1
ATOM 756 O O . GLN A 1 101 ? -16.041 6.282 -2.993 1.00 94.06 101 GLN A O 1
ATOM 761 N N . ARG A 1 102 ? -14.067 6.317 -1.901 1.00 94.81 102 ARG A N 1
ATOM 762 C CA . ARG A 1 102 ? -13.228 6.123 -3.089 1.00 94.81 102 ARG A CA 1
ATOM 763 C C . ARG A 1 102 ? -13.560 4.806 -3.783 1.00 94.81 102 ARG A C 1
ATOM 765 O O . ARG A 1 102 ? -13.832 4.821 -4.982 1.00 94.81 102 ARG A O 1
ATOM 772 N N . ARG A 1 103 ? -13.587 3.701 -3.035 1.00 97.12 103 ARG A N 1
ATOM 773 C CA . ARG A 1 103 ? -13.908 2.358 -3.539 1.00 97.12 103 ARG A CA 1
ATOM 774 C C . ARG A 1 103 ? -15.284 2.322 -4.202 1.00 97.12 103 ARG A C 1
ATOM 776 O O . ARG A 1 103 ? -15.384 1.937 -5.363 1.00 97.12 103 ARG A O 1
ATOM 783 N N . ARG A 1 104 ? -16.319 2.849 -3.540 1.00 97.06 104 ARG A N 1
ATOM 784 C CA . ARG A 1 104 ? -17.680 2.933 -4.097 1.00 97.06 104 ARG A CA 1
ATOM 785 C C . ARG A 1 104 ? -17.729 3.733 -5.395 1.00 97.06 104 ARG A C 1
ATOM 787 O O . ARG A 1 104 ? -18.382 3.319 -6.348 1.00 97.06 104 ARG A O 1
ATOM 794 N N . LEU A 1 105 ? -17.053 4.883 -5.452 1.00 96.62 105 LEU A N 1
ATOM 795 C CA . LEU A 1 105 ? -17.023 5.710 -6.661 1.00 96.62 105 LEU A CA 1
ATOM 796 C C . LEU A 1 105 ? -16.277 5.019 -7.806 1.00 96.62 105 LEU A C 1
ATOM 798 O O . LEU A 1 105 ? -16.769 5.043 -8.931 1.00 96.62 105 LEU A O 1
ATOM 802 N N . LEU A 1 106 ? -15.135 4.382 -7.535 1.00 96.75 106 LEU A N 1
ATOM 803 C CA . LEU A 1 106 ? -14.390 3.599 -8.527 1.00 96.75 106 LEU A CA 1
ATOM 804 C C . LEU A 1 106 ? -15.228 2.443 -9.082 1.00 96.75 106 LEU A C 1
ATOM 806 O O . LEU A 1 106 ? -15.292 2.281 -10.300 1.00 96.75 106 LEU A O 1
ATOM 810 N N . MET A 1 107 ? -15.908 1.702 -8.202 1.00 96.44 107 MET A N 1
ATOM 811 C CA . MET A 1 107 ? -16.768 0.583 -8.580 1.00 96.44 107 MET A CA 1
ATOM 812 C C . MET A 1 107 ? -17.955 1.049 -9.430 1.00 96.44 107 MET A C 1
ATOM 814 O O . MET A 1 107 ? -18.141 0.562 -10.542 1.00 96.44 107 MET A O 1
ATOM 818 N N . ASN A 1 108 ? -18.714 2.043 -8.956 1.00 96.94 108 ASN A N 1
ATOM 819 C CA . ASN A 1 108 ? -19.927 2.523 -9.631 1.00 96.94 108 ASN A CA 1
ATOM 820 C C . ASN A 1 108 ? -19.644 3.240 -10.959 1.00 96.94 108 ASN A C 1
ATOM 822 O O . ASN A 1 108 ? -20.541 3.389 -11.782 1.00 96.94 108 ASN A O 1
ATOM 826 N N . SER A 1 109 ? -18.420 3.735 -11.153 1.00 96.38 109 SER A N 1
ATOM 827 C CA . SER A 1 109 ? -17.989 4.370 -12.404 1.00 96.38 109 SER A CA 1
ATOM 828 C C . SER A 1 109 ? -17.204 3.435 -13.324 1.00 96.38 109 SER A C 1
ATOM 830 O O . SER A 1 109 ? -16.822 3.856 -14.415 1.00 96.38 109 SER A O 1
ATOM 832 N N . HIS A 1 110 ? -16.963 2.189 -12.901 1.00 95.38 110 HIS A N 1
ATOM 833 C CA . HIS A 1 110 ? -16.186 1.186 -13.633 1.00 95.38 110 HIS A CA 1
ATOM 834 C C . HIS A 1 110 ? -14.776 1.656 -14.039 1.00 95.38 110 HIS A C 1
ATOM 836 O O . HIS A 1 110 ? -14.242 1.227 -15.061 1.00 95.38 110 HIS A O 1
ATOM 842 N N . LEU A 1 111 ? -14.162 2.546 -13.251 1.00 93.62 111 LEU A N 1
ATOM 843 C CA . LEU A 1 111 ? -12.817 3.060 -13.538 1.00 93.62 111 LEU A CA 1
ATOM 844 C C . LEU A 1 111 ? -11.711 2.080 -13.136 1.00 93.62 111 LEU A C 1
ATOM 846 O O . LEU A 1 111 ? -10.664 2.040 -13.776 1.00 93.62 111 LEU A O 1
ATOM 850 N N . CYS A 1 112 ? -11.932 1.304 -12.077 1.00 93.19 112 CYS A N 1
ATOM 851 C CA . CYS A 1 112 ? -10.962 0.362 -11.530 1.00 93.19 112 CYS A CA 1
ATOM 852 C C . CYS A 1 112 ? -11.687 -0.821 -10.892 1.00 93.19 112 CYS A C 1
ATOM 854 O O . CYS A 1 112 ? -12.798 -0.673 -10.382 1.00 93.19 112 CYS A O 1
ATOM 856 N N . TYR A 1 113 ? -11.031 -1.978 -10.877 1.00 96.25 113 TYR A N 1
ATOM 857 C CA . TYR A 1 113 ? -11.465 -3.117 -10.079 1.00 96.25 113 TYR A CA 1
ATOM 858 C C . TYR A 1 113 ? -11.486 -2.765 -8.585 1.00 96.25 113 TYR A C 1
ATOM 860 O O . TYR A 1 113 ? -10.581 -2.093 -8.083 1.00 96.25 113 TYR A O 1
ATOM 868 N N . VAL A 1 114 ? -12.509 -3.248 -7.881 1.00 97.31 114 VAL A N 1
ATOM 869 C CA . VAL A 1 114 ? -12.670 -3.100 -6.433 1.00 97.31 114 VAL A CA 1
ATOM 870 C C . VAL A 1 114 ? -13.037 -4.472 -5.863 1.00 97.31 114 VAL A C 1
ATOM 872 O O . VAL A 1 114 ? -14.077 -5.014 -6.239 1.00 97.31 114 VAL A O 1
ATOM 875 N N . PRO A 1 115 ? -12.206 -5.070 -4.992 1.00 94.75 115 PRO A N 1
ATOM 876 C CA . PRO A 1 115 ? -12.519 -6.366 -4.396 1.00 94.75 115 PRO A CA 1
ATOM 877 C C . PRO A 1 115 ? -13.680 -6.237 -3.404 1.00 94.75 115 PRO A C 1
ATOM 879 O O . PRO A 1 115 ? -13.633 -5.400 -2.510 1.00 94.75 115 PRO A O 1
ATOM 882 N N . VAL A 1 116 ? -14.685 -7.102 -3.508 1.00 95.38 116 VAL A N 1
ATOM 883 C CA . VAL A 1 116 ? -15.803 -7.178 -2.537 1.00 95.38 116 VAL A CA 1
ATOM 884 C C . VAL A 1 116 ? -15.938 -8.563 -1.900 1.00 95.38 116 VAL A C 1
ATOM 886 O O . VAL A 1 116 ? -16.838 -8.810 -1.106 1.00 95.38 116 VAL A O 1
ATOM 889 N N . ARG A 1 117 ? -15.034 -9.485 -2.248 1.00 94.31 117 ARG A N 1
ATOM 890 C CA . ARG A 1 117 ? -14.980 -10.827 -1.669 1.00 94.31 117 ARG A CA 1
ATOM 891 C C . ARG A 1 117 ? -14.368 -10.753 -0.271 1.00 94.31 117 ARG A C 1
ATOM 893 O O . ARG A 1 117 ? -13.260 -10.239 -0.125 1.00 94.31 117 ARG A O 1
ATOM 900 N N . ALA A 1 118 ? -15.066 -11.308 0.715 1.00 94.56 118 ALA A N 1
ATOM 901 C CA . ALA A 1 118 ? -14.515 -11.526 2.045 1.00 94.56 118 ALA A CA 1
ATOM 902 C C . ALA A 1 118 ? -13.385 -12.566 1.991 1.00 94.56 118 ALA A C 1
ATOM 904 O O . ALA A 1 118 ? -13.508 -13.602 1.334 1.00 94.56 118 ALA A O 1
ATOM 905 N N . LEU A 1 119 ? -12.291 -12.270 2.679 1.00 94.75 119 LEU A N 1
ATOM 906 C CA . LEU A 1 119 ? -11.139 -13.136 2.876 1.00 94.75 119 LEU A CA 1
ATOM 907 C C . LEU A 1 119 ? -11.065 -13.483 4.364 1.00 94.75 119 LEU A C 1
ATOM 909 O O . LEU A 1 119 ? -11.191 -12.577 5.194 1.00 94.75 119 LEU A O 1
ATOM 913 N N . PRO A 1 120 ? -10.857 -14.757 4.722 1.00 94.94 120 PRO A N 1
ATOM 914 C CA . PRO A 1 120 ? -10.657 -15.125 6.113 1.00 94.94 120 PRO A CA 1
ATOM 915 C C . PRO A 1 120 ? -9.350 -14.517 6.633 1.00 94.94 120 PRO A C 1
ATOM 917 O O . PRO A 1 120 ? -8.379 -14.366 5.891 1.00 94.94 120 PRO A O 1
ATOM 920 N N . TYR A 1 121 ? -9.323 -14.181 7.916 1.00 95.44 121 TYR A N 1
ATOM 921 C CA . TYR A 1 121 ? -8.112 -13.813 8.642 1.00 95.44 121 TYR A CA 1
ATOM 922 C C . TYR A 1 121 ? -8.198 -14.358 10.067 1.00 95.44 121 TYR A C 1
ATOM 924 O O . TYR A 1 121 ? -9.289 -14.634 10.572 1.00 95.44 121 TYR A O 1
ATOM 932 N N . THR A 1 122 ? -7.048 -14.505 10.716 1.00 96.19 122 THR A N 1
ATOM 933 C CA . THR A 1 122 ? -6.954 -14.949 12.110 1.00 96.19 122 THR A CA 1
ATOM 934 C C . THR A 1 122 ? -6.296 -13.864 12.946 1.00 96.19 122 THR A C 1
ATOM 936 O O . THR A 1 122 ? -5.352 -13.225 12.495 1.00 96.19 122 THR A O 1
ATOM 939 N N . ILE A 1 123 ? -6.790 -13.664 14.168 1.00 97.69 123 ILE A N 1
ATOM 940 C CA . ILE A 1 123 ? -6.131 -12.836 15.182 1.00 97.69 123 ILE A CA 1
ATOM 941 C C . ILE A 1 123 ? -5.371 -13.784 16.105 1.00 97.69 123 ILE A C 1
ATOM 943 O O . ILE A 1 123 ? -5.986 -14.639 16.744 1.00 97.69 123 ILE A O 1
ATOM 947 N N . VAL A 1 124 ? -4.052 -13.635 16.156 1.00 97.12 124 VAL A N 1
ATOM 948 C CA . VAL A 1 124 ? -3.163 -14.363 17.061 1.00 97.12 124 VAL A CA 1
ATOM 949 C C . VAL A 1 124 ? -2.750 -13.402 18.166 1.00 97.12 124 VAL A C 1
ATOM 951 O O . VAL A 1 124 ? -1.969 -12.487 17.923 1.00 97.12 124 VAL A O 1
ATOM 954 N N . TRP A 1 125 ? -3.318 -13.572 19.357 1.00 97.38 125 TRP A N 1
ATOM 955 C CA . TRP A 1 125 ? -2.952 -12.781 20.533 1.00 97.38 125 TRP A CA 1
ATOM 956 C C . TRP A 1 125 ? -1.538 -13.128 20.984 1.00 97.38 125 TRP A C 1
ATOM 958 O O . TRP A 1 125 ? -1.170 -14.302 20.966 1.00 97.38 125 TRP A O 1
ATOM 968 N N . ILE A 1 126 ? -0.779 -12.109 21.373 1.00 96.00 126 ILE A N 1
ATOM 969 C CA . ILE A 1 126 ? 0.603 -12.245 21.833 1.00 96.00 126 ILE A CA 1
ATOM 970 C C . ILE A 1 126 ? 0.796 -11.476 23.137 1.00 96.00 126 ILE A C 1
ATOM 972 O O . ILE A 1 126 ? 0.069 -10.516 23.413 1.00 96.00 126 ILE A O 1
ATOM 976 N N . ASP A 1 127 ? 1.787 -11.886 23.917 1.00 93.75 127 ASP A N 1
ATOM 977 C CA . ASP A 1 127 ? 2.195 -11.162 25.114 1.00 93.75 127 ASP A CA 1
ATOM 978 C C . ASP A 1 127 ? 3.087 -9.960 24.763 1.00 93.75 127 ASP A C 1
ATOM 980 O O . ASP A 1 127 ? 3.738 -9.913 23.717 1.00 93.75 127 ASP A O 1
ATOM 984 N N . GLU A 1 128 ? 3.169 -8.984 25.671 1.00 90.31 128 GLU A N 1
ATOM 985 C CA . GLU A 1 128 ? 4.049 -7.812 25.521 1.00 90.31 128 GLU A CA 1
ATOM 986 C C . GLU A 1 128 ? 5.520 -8.220 25.303 1.00 90.31 128 GLU A C 1
ATOM 988 O O . GLU A 1 128 ? 6.243 -7.583 24.541 1.00 90.31 128 GLU A O 1
ATOM 993 N N . SER A 1 129 ? 5.952 -9.337 25.902 1.00 91.38 129 SER A N 1
ATOM 994 C CA . SER A 1 129 ? 7.306 -9.893 25.749 1.00 91.38 129 SER A CA 1
ATOM 995 C C . SER A 1 129 ? 7.617 -10.413 24.338 1.00 91.38 129 SER A C 1
ATOM 997 O O . SER A 1 129 ? 8.783 -10.642 24.013 1.00 91.38 129 SER A O 1
ATOM 999 N N . GLU A 1 130 ? 6.596 -10.603 23.499 1.00 92.31 130 GLU A N 1
ATOM 1000 C CA . GLU A 1 130 ? 6.726 -11.055 22.113 1.00 92.31 130 GLU A CA 1
ATOM 1001 C C . GLU A 1 130 ? 6.750 -9.893 21.109 1.00 92.31 130 GLU A C 1
ATOM 1003 O O . GLU A 1 130 ? 6.948 -10.119 19.907 1.00 92.31 130 GLU A O 1
ATOM 1008 N N . LEU A 1 131 ? 6.560 -8.649 21.564 1.00 89.56 131 LEU A N 1
ATOM 1009 C CA . LEU A 1 131 ? 6.699 -7.468 20.717 1.00 89.56 131 LEU A CA 1
ATOM 1010 C C . LEU A 1 131 ? 8.134 -7.361 20.190 1.00 89.56 131 LEU A C 1
ATOM 1012 O O . LEU A 1 131 ? 9.114 -7.471 20.920 1.00 89.56 131 LEU A O 1
ATOM 1016 N N . LYS A 1 132 ? 8.243 -7.173 18.876 1.00 86.50 132 LYS A N 1
ATOM 1017 C CA . LYS A 1 132 ? 9.507 -6.997 18.143 1.00 86.50 132 LYS A CA 1
ATOM 1018 C C . LYS A 1 132 ? 9.514 -5.712 17.330 1.00 86.50 132 LYS A C 1
ATOM 1020 O O . LYS A 1 132 ? 10.559 -5.295 16.840 1.00 86.50 132 LYS A O 1
ATOM 1025 N N . ASP A 1 133 ? 8.342 -5.116 17.135 1.00 82.81 133 ASP A N 1
ATOM 1026 C CA . ASP A 1 133 ? 8.191 -3.855 16.441 1.00 82.81 133 ASP A CA 1
ATOM 1027 C C . ASP A 1 133 ? 8.453 -2.682 17.402 1.00 82.81 133 ASP A C 1
ATOM 1029 O O . ASP A 1 133 ? 7.606 -2.395 18.256 1.00 82.81 133 ASP A O 1
ATOM 1033 N N . PRO A 1 134 ? 9.562 -1.936 17.233 1.00 79.81 134 PRO A N 1
ATOM 1034 C CA . PRO A 1 134 ? 9.922 -0.845 18.137 1.00 79.81 134 PRO A CA 1
ATOM 1035 C C . PRO A 1 134 ? 8.891 0.291 18.141 1.00 79.81 134 PRO A C 1
ATOM 1037 O O . PRO A 1 134 ? 8.873 1.112 19.054 1.00 79.81 134 PRO A O 1
ATOM 1040 N N . ARG A 1 135 ? 7.997 0.371 17.142 1.00 78.81 135 ARG A N 1
ATOM 1041 C CA . ARG A 1 135 ? 6.901 1.354 17.149 1.00 78.81 135 ARG A CA 1
ATOM 1042 C C . ARG A 1 135 ? 5.923 1.100 18.292 1.00 78.81 135 ARG A C 1
ATOM 1044 O O . ARG A 1 135 ? 5.409 2.065 18.853 1.00 78.81 135 ARG A O 1
ATOM 1051 N N . MET A 1 136 ? 5.694 -0.164 18.650 1.00 80.00 136 MET A N 1
ATOM 1052 C CA . MET A 1 136 ? 4.765 -0.532 19.721 1.00 80.00 136 MET A CA 1
ATOM 1053 C C . MET A 1 136 ? 5.316 -0.155 21.098 1.00 80.00 136 MET A C 1
ATOM 1055 O O . MET A 1 136 ? 4.558 0.287 21.955 1.00 80.00 136 MET A O 1
ATOM 1059 N N . GLU A 1 137 ? 6.637 -0.206 21.273 1.00 71.75 137 GLU A N 1
ATOM 1060 C CA . GLU A 1 137 ? 7.321 0.178 22.516 1.00 71.75 137 GLU A CA 1
ATOM 1061 C C . GLU A 1 137 ? 7.186 1.680 22.832 1.00 71.75 137 GLU A C 1
ATOM 1063 O O . GLU A 1 137 ? 7.282 2.104 23.983 1.00 71.75 137 GLU A O 1
ATOM 1068 N N . THR A 1 138 ? 6.931 2.515 21.818 1.00 77.06 138 THR A N 1
ATOM 1069 C CA . THR A 1 138 ? 6.861 3.980 21.976 1.00 77.06 138 THR A CA 1
ATOM 1070 C C . THR A 1 138 ? 5.487 4.518 22.387 1.00 77.06 138 THR A C 1
ATOM 1072 O O . THR A 1 138 ? 5.339 5.727 22.570 1.00 77.06 138 THR A O 1
ATOM 1075 N N . LEU A 1 139 ? 4.478 3.655 22.555 1.00 80.06 139 LEU A N 1
ATOM 1076 C CA . LEU A 1 139 ? 3.094 4.058 22.851 1.00 80.06 139 LEU A CA 1
ATOM 1077 C C . LEU A 1 139 ? 2.873 4.547 24.295 1.00 80.06 139 LEU A C 1
ATOM 1079 O O . LEU A 1 139 ? 1.849 5.171 24.585 1.00 80.06 139 LEU A O 1
ATOM 1083 N N . GLY A 1 140 ? 3.841 4.309 25.187 1.00 82.94 140 GLY A N 1
ATOM 1084 C CA . GLY A 1 140 ? 3.730 4.589 26.621 1.00 82.94 140 GLY A CA 1
ATOM 1085 C C . GLY A 1 140 ? 2.778 3.623 27.331 1.00 82.94 140 GLY A C 1
ATOM 10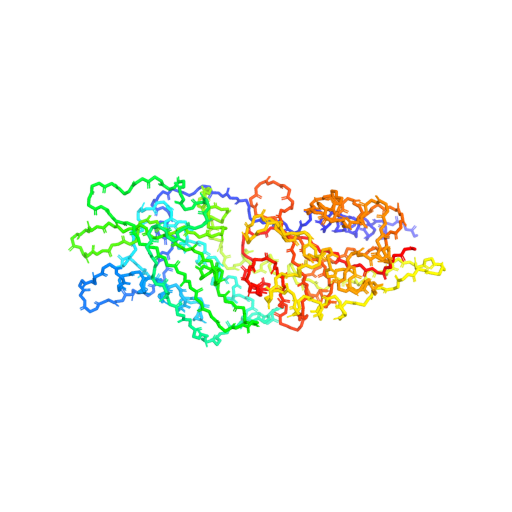86 O O . GLY A 1 140 ? 2.001 2.926 26.689 1.00 82.94 140 GLY A O 1
ATOM 1087 N N . ALA A 1 141 ? 2.813 3.576 28.663 1.00 86.69 141 ALA A N 1
ATOM 1088 C CA . ALA A 1 141 ? 1.958 2.667 29.428 1.00 86.69 141 ALA A CA 1
ATOM 1089 C C . ALA A 1 141 ? 0.465 3.080 29.379 1.00 86.69 141 ALA A C 1
ATOM 1091 O O . ALA A 1 141 ? 0.169 4.277 29.248 1.00 86.69 141 ALA A O 1
ATOM 1092 N N . PRO A 1 142 ? -0.480 2.127 29.500 1.00 90.62 142 PRO A N 1
ATOM 1093 C CA . PRO A 1 142 ? -1.898 2.425 29.701 1.00 90.62 142 PRO A CA 1
ATOM 1094 C C . PRO A 1 142 ? -2.139 3.303 30.936 1.00 90.62 142 PRO A C 1
ATOM 1096 O O . PRO A 1 142 ? -1.467 3.151 31.959 1.00 90.62 142 PRO A O 1
ATOM 1099 N N . GLY A 1 143 ? -3.106 4.220 30.847 1.00 89.00 143 GLY A N 1
ATOM 1100 C CA . GLY A 1 143 ? -3.570 4.993 31.996 1.00 89.00 143 GLY A CA 1
ATOM 1101 C C . GLY A 1 143 ? -4.454 4.183 32.953 1.00 89.00 143 GLY A C 1
ATOM 1102 O O . GLY A 1 143 ? -4.750 3.007 32.739 1.00 89.00 143 GLY A O 1
ATOM 1103 N N . GLU A 1 144 ? -4.926 4.828 34.020 1.00 87.62 144 GLU A N 1
ATOM 1104 C CA . GLU A 1 144 ? -5.866 4.209 34.960 1.00 87.62 144 GLU A CA 1
ATOM 1105 C C . GLU A 1 144 ? -7.171 3.796 34.251 1.00 87.62 144 GLU A C 1
ATOM 1107 O O . GLU A 1 144 ? -7.822 4.607 33.592 1.00 87.62 144 GLU A O 1
ATOM 1112 N N . GLY A 1 145 ? -7.556 2.522 34.386 1.00 88.38 145 GLY A N 1
ATOM 1113 C CA . GLY A 1 145 ? -8.749 1.968 33.734 1.00 88.38 145 GLY A CA 1
ATOM 1114 C C . GLY A 1 145 ? -8.589 1.681 32.234 1.00 88.38 145 GLY A C 1
ATOM 1115 O O . GLY A 1 145 ? -9.574 1.318 31.580 1.00 88.38 145 GLY A O 1
ATOM 1116 N N . GLU A 1 146 ? -7.374 1.821 31.700 1.00 94.81 146 GLU A N 1
ATOM 1117 C CA . GLU A 1 146 ? -7.010 1.419 30.344 1.00 94.81 146 GLU A CA 1
ATOM 1118 C C . GLU A 1 146 ? -6.216 0.106 30.344 1.00 94.81 146 GLU A C 1
ATOM 1120 O O . GLU A 1 146 ? -5.606 -0.279 31.341 1.00 94.81 146 GLU A O 1
ATOM 1125 N N . MET A 1 147 ? -6.222 -0.589 29.210 1.00 95.44 147 MET A N 1
ATOM 1126 C CA . MET A 1 147 ? -5.354 -1.741 28.962 1.00 95.44 147 MET A CA 1
ATOM 1127 C C . MET A 1 147 ? -4.916 -1.768 27.504 1.00 95.44 147 MET A C 1
ATOM 1129 O O . MET A 1 147 ? -5.672 -1.334 26.634 1.00 95.44 147 MET A O 1
ATOM 1133 N N . ASP A 1 148 ? -3.742 -2.332 27.251 1.00 95.94 148 ASP A N 1
ATOM 1134 C CA . ASP A 1 148 ? -3.287 -2.645 25.901 1.00 95.94 148 ASP A CA 1
ATOM 1135 C C . ASP A 1 148 ? -3.469 -4.138 25.623 1.00 95.94 148 ASP A C 1
ATOM 1137 O O . ASP A 1 148 ? -3.278 -4.981 26.500 1.00 95.94 148 ASP A O 1
ATOM 1141 N N . LEU A 1 149 ? -3.861 -4.457 24.392 1.00 96.88 149 LEU A N 1
ATOM 1142 C CA . LEU A 1 149 ? -3.829 -5.809 23.852 1.00 96.88 149 LEU A CA 1
ATOM 1143 C C . LEU A 1 149 ? -2.929 -5.841 22.621 1.00 96.88 149 LEU A C 1
ATOM 1145 O O . LEU A 1 149 ? -3.019 -4.959 21.761 1.00 96.88 149 LEU A O 1
ATOM 1149 N N . HIS A 1 150 ? -2.126 -6.897 22.514 1.00 96.38 150 HIS A N 1
ATOM 1150 C CA . HIS A 1 150 ? -1.195 -7.109 21.413 1.00 96.38 150 HIS A CA 1
ATOM 1151 C C . HIS A 1 150 ? -1.595 -8.342 20.608 1.00 96.38 150 HIS A C 1
ATOM 1153 O O . HIS A 1 150 ? -2.016 -9.363 21.158 1.00 96.38 150 HIS A O 1
ATOM 1159 N N . PHE A 1 151 ? -1.498 -8.251 19.286 1.00 96.75 151 PHE A N 1
ATOM 1160 C CA . PHE A 1 151 ? -1.835 -9.363 18.403 1.00 96.75 151 PHE A CA 1
ATOM 1161 C C . PHE A 1 151 ? -1.176 -9.231 17.034 1.00 96.75 151 PHE A C 1
ATOM 1163 O O . PHE A 1 151 ? -0.706 -8.167 16.640 1.00 96.75 151 PHE A O 1
ATOM 1170 N N . ILE A 1 152 ? -1.182 -10.328 16.286 1.00 94.44 152 ILE A N 1
ATOM 1171 C CA . ILE A 1 152 ? -0.823 -10.389 14.871 1.00 94.44 152 ILE A CA 1
ATOM 1172 C C . ILE A 1 152 ? -2.069 -10.805 14.095 1.00 94.44 152 ILE A C 1
ATOM 1174 O O . ILE A 1 152 ? -2.761 -11.748 14.483 1.00 94.44 152 ILE A O 1
ATOM 1178 N N . ILE A 1 153 ? -2.357 -10.124 12.987 1.00 93.75 153 ILE A N 1
ATOM 1179 C CA . ILE A 1 153 ? -3.385 -10.570 12.042 1.00 93.75 153 ILE A CA 1
ATOM 1180 C C . ILE A 1 153 ? -2.712 -11.405 10.959 1.00 93.75 153 ILE A C 1
ATOM 1182 O O . ILE A 1 153 ? -1.817 -10.907 10.291 1.00 93.75 153 ILE A O 1
ATOM 1186 N N . THR A 1 154 ? -3.141 -12.646 10.739 1.00 91.69 154 THR A N 1
ATOM 1187 C CA . THR A 1 154 ? -2.648 -13.496 9.639 1.00 91.69 154 THR A CA 1
ATOM 1188 C C . THR A 1 154 ? -3.739 -13.741 8.602 1.00 91.69 154 THR A C 1
ATOM 1190 O O . THR A 1 154 ? -4.931 -13.718 8.915 1.00 91.69 154 THR A O 1
ATOM 1193 N N . GLY A 1 155 ? -3.340 -13.960 7.350 1.00 90.50 155 GLY A N 1
ATOM 1194 C CA . GLY A 1 155 ? -4.249 -14.141 6.221 1.00 90.50 155 GLY A CA 1
ATOM 1195 C C . GLY A 1 155 ? -3.716 -15.127 5.184 1.00 90.50 155 GLY A C 1
ATOM 1196 O O . GLY A 1 155 ? -2.674 -15.751 5.362 1.00 90.50 155 GLY A O 1
ATOM 1197 N N . GLU A 1 156 ? -4.457 -15.283 4.094 1.00 89.31 156 GLU A N 1
ATOM 1198 C CA . GLU A 1 156 ? -4.068 -16.090 2.944 1.00 89.31 156 GLU A CA 1
ATOM 1199 C C . GLU A 1 156 ? -2.924 -15.413 2.175 1.00 89.31 156 GLU A C 1
ATOM 1201 O O . GLU A 1 156 ? -3.054 -14.269 1.724 1.00 89.31 156 GLU A O 1
ATOM 1206 N N . ALA A 1 157 ? -1.831 -16.148 1.965 1.00 84.56 157 ALA A N 1
ATOM 1207 C CA . ALA A 1 157 ? -0.672 -15.668 1.221 1.00 84.56 157 ALA A CA 1
ATOM 1208 C C . ALA A 1 157 ? -1.052 -15.198 -0.194 1.00 84.56 157 ALA A C 1
ATOM 1210 O O . ALA A 1 157 ? -1.836 -15.835 -0.908 1.00 84.56 157 ALA A O 1
ATOM 1211 N N . GLY A 1 158 ? -0.472 -14.076 -0.625 1.00 84.94 158 GLY A N 1
ATOM 1212 C CA . GLY A 1 158 ? -0.705 -13.541 -1.971 1.00 84.94 158 GLY A CA 1
ATOM 1213 C C . GLY A 1 158 ? -2.107 -12.951 -2.190 1.00 84.94 158 GLY A C 1
ATOM 1214 O O . GLY A 1 158 ? -2.504 -12.709 -3.340 1.00 84.94 158 GLY A O 1
ATOM 1215 N N . GLN A 1 159 ? -2.858 -12.697 -1.116 1.00 89.50 159 GLN A N 1
ATOM 1216 C CA . GLN A 1 159 ? -4.072 -11.887 -1.151 1.00 89.50 159 GLN A CA 1
ATOM 1217 C C . GLN A 1 159 ? -3.791 -10.443 -0.726 1.00 89.50 159 GLN A C 1
ATOM 1219 O O . GLN A 1 159 ? -2.855 -10.145 0.005 1.00 89.50 159 GLN A O 1
ATOM 1224 N N . ALA A 1 160 ? -4.627 -9.526 -1.206 1.00 91.12 160 ALA A N 1
ATOM 1225 C CA . ALA A 1 160 ? -4.594 -8.129 -0.796 1.00 91.12 160 ALA A CA 1
ATOM 1226 C C . ALA A 1 160 ? -5.713 -7.877 0.217 1.00 91.12 160 ALA A C 1
ATOM 1228 O O . ALA A 1 160 ? -6.894 -7.934 -0.138 1.00 91.12 160 ALA A O 1
ATOM 1229 N N . TYR A 1 161 ? -5.323 -7.603 1.458 1.00 92.38 161 TYR A N 1
ATOM 1230 C CA . TYR A 1 161 ? -6.232 -7.284 2.554 1.00 92.38 161 TYR A CA 1
ATOM 1231 C C . TYR A 1 161 ? -6.438 -5.768 2.694 1.00 92.38 161 TYR A C 1
ATOM 1233 O O . TYR A 1 161 ? -5.590 -4.980 2.261 1.00 92.38 161 TYR A O 1
ATOM 1241 N N . PRO A 1 162 ? -7.556 -5.338 3.310 1.00 91.38 162 PRO A N 1
ATOM 1242 C CA . PRO A 1 162 ? -7.771 -3.948 3.677 1.00 91.38 162 PRO A CA 1
ATOM 1243 C C . PRO A 1 162 ? -6.566 -3.363 4.427 1.00 91.38 162 PRO A C 1
ATOM 1245 O O . PRO A 1 162 ? -6.030 -4.020 5.324 1.00 91.38 162 PRO A O 1
ATOM 1248 N N . PRO A 1 163 ? -6.163 -2.111 4.146 1.00 88.88 163 PRO A N 1
ATOM 1249 C CA . PRO A 1 163 ? -4.932 -1.574 4.713 1.00 88.88 163 PRO A CA 1
ATOM 1250 C C . PRO A 1 163 ? -4.897 -1.447 6.245 1.00 88.88 163 PRO A C 1
ATOM 1252 O O . PRO A 1 163 ? -3.800 -1.280 6.774 1.00 88.88 163 PRO A O 1
ATOM 1255 N N . MET A 1 164 ? -6.047 -1.481 6.931 1.00 89.69 164 MET A N 1
ATOM 1256 C CA . MET A 1 164 ? -6.153 -1.443 8.398 1.00 89.69 164 MET A CA 1
ATOM 1257 C C . MET A 1 164 ? -5.994 -2.800 9.084 1.00 89.69 164 MET A C 1
ATOM 1259 O O . MET A 1 164 ? -5.793 -2.844 10.291 1.00 89.69 164 MET A O 1
ATOM 1263 N N . LEU A 1 165 ? -6.054 -3.902 8.330 1.00 92.00 165 LEU A N 1
ATOM 1264 C CA . LEU A 1 165 ? -5.738 -5.222 8.876 1.00 92.00 165 LEU A CA 1
ATOM 1265 C C . LEU A 1 165 ? -4.234 -5.489 8.927 1.00 92.00 165 LEU A C 1
ATOM 1267 O O . LEU A 1 165 ? -3.853 -6.448 9.576 1.00 92.00 165 LEU A O 1
ATOM 1271 N N . ALA A 1 166 ? -3.421 -4.694 8.211 1.00 89.50 166 ALA A N 1
ATOM 1272 C CA . ALA A 1 166 ? -1.955 -4.772 8.168 1.00 89.50 166 ALA A CA 1
ATOM 1273 C C . ALA A 1 166 ? -1.417 -6.206 8.339 1.00 89.50 166 ALA A C 1
ATOM 1275 O O . ALA A 1 166 ? -0.626 -6.489 9.230 1.00 89.50 166 ALA A O 1
ATOM 1276 N N . VAL A 1 167 ? -1.915 -7.120 7.502 1.00 89.38 167 VAL A N 1
ATOM 1277 C CA . VAL A 1 167 ? -1.724 -8.560 7.695 1.00 89.38 167 VAL A CA 1
ATOM 1278 C C . VAL A 1 167 ? -0.233 -8.899 7.782 1.00 89.38 167 VAL A C 1
ATOM 1280 O O . VAL A 1 167 ? 0.585 -8.368 7.035 1.00 89.38 167 VAL A O 1
ATOM 1283 N N . ASN A 1 168 ? 0.095 -9.774 8.729 1.00 87.31 168 ASN A N 1
ATOM 1284 C CA . ASN A 1 168 ? 1.422 -10.169 9.196 1.00 87.31 168 ASN A CA 1
ATOM 1285 C C . ASN A 1 168 ? 2.244 -9.053 9.852 1.00 87.31 168 ASN A C 1
ATOM 1287 O O . ASN A 1 168 ? 3.470 -9.130 9.907 1.00 87.31 168 ASN A O 1
ATOM 1291 N N . ALA A 1 169 ? 1.583 -8.028 10.385 1.00 87.44 169 ALA A N 1
ATOM 1292 C CA . ALA A 1 169 ? 2.184 -7.082 11.310 1.00 87.44 169 ALA A CA 1
ATOM 1293 C C . ALA A 1 169 ? 1.735 -7.324 12.754 1.00 87.44 169 ALA A C 1
ATOM 1295 O O . ALA A 1 169 ? 0.680 -7.907 13.005 1.00 87.44 169 ALA A O 1
ATOM 1296 N N . GLN A 1 170 ? 2.529 -6.823 13.701 1.00 91.31 170 GLN A N 1
ATOM 1297 C CA . GLN A 1 170 ? 2.102 -6.663 15.088 1.00 91.31 170 GLN A CA 1
ATOM 1298 C C . GLN A 1 170 ? 1.197 -5.432 15.214 1.00 91.31 170 GLN A C 1
ATOM 1300 O O . GLN A 1 170 ? 1.470 -4.381 14.632 1.00 91.31 170 GLN A O 1
ATOM 1305 N N . HIS A 1 171 ? 0.126 -5.583 15.982 1.00 94.31 171 HIS A N 1
ATOM 1306 C CA . HIS A 1 171 ? -0.830 -4.546 16.337 1.00 94.31 171 HIS A CA 1
ATOM 1307 C C . HIS A 1 171 ? -0.839 -4.361 17.851 1.00 94.31 171 HIS A C 1
ATOM 1309 O O . HIS A 1 171 ? -0.751 -5.338 18.598 1.00 94.31 171 HIS A O 1
ATOM 1315 N N . THR A 1 172 ? -1.053 -3.121 18.284 1.00 95.56 172 THR A N 1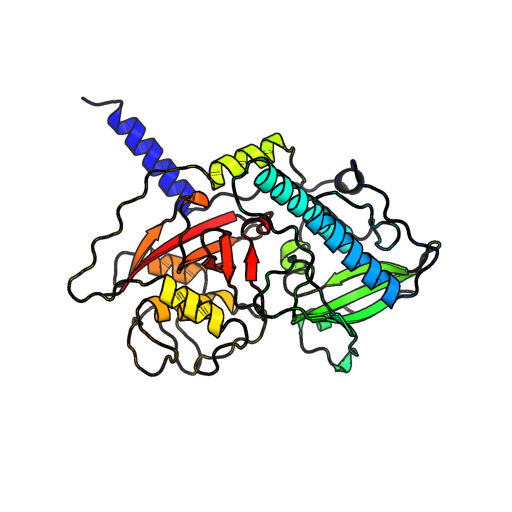
ATOM 1316 C CA . THR A 1 172 ? -1.402 -2.788 19.666 1.00 95.56 172 THR A CA 1
ATOM 1317 C C . THR A 1 172 ? -2.696 -1.989 19.675 1.00 95.56 172 THR A C 1
ATOM 1319 O O . THR A 1 172 ? -2.820 -0.974 18.986 1.00 95.56 172 THR A O 1
ATOM 1322 N N . VAL A 1 173 ? -3.668 -2.436 20.468 1.00 96.19 173 VAL A N 1
ATOM 1323 C CA . VAL A 1 173 ? -4.926 -1.721 20.694 1.00 96.19 173 VAL A CA 1
ATOM 1324 C C . VAL A 1 173 ? -5.029 -1.317 22.154 1.00 96.19 173 VAL A C 1
ATOM 1326 O O . VAL A 1 173 ? -4.978 -2.181 23.024 1.00 96.19 173 VAL A O 1
ATOM 1329 N N . ARG A 1 174 ? -5.251 -0.021 22.405 1.00 96.06 174 ARG A N 1
ATOM 1330 C CA . ARG A 1 174 ? -5.621 0.472 23.733 1.00 96.06 174 ARG A CA 1
ATOM 1331 C C . ARG A 1 174 ? -7.125 0.461 23.892 1.00 96.06 174 ARG A C 1
ATOM 1333 O O . ARG A 1 174 ? -7.856 0.952 23.026 1.00 96.06 174 ARG A O 1
ATOM 1340 N N . LEU A 1 175 ? -7.572 -0.063 25.019 1.00 97.00 175 LEU A N 1
ATOM 1341 C CA . LEU A 1 175 ? -8.961 -0.118 25.428 1.00 97.00 175 LEU A CA 1
ATOM 1342 C C . LEU A 1 175 ? -9.164 0.711 26.686 1.00 97.00 175 LEU A C 1
ATOM 1344 O O . LEU A 1 175 ? -8.326 0.704 27.583 1.00 97.00 175 LEU A O 1
ATOM 1348 N N . ARG A 1 176 ? -10.325 1.350 26.787 1.00 95.19 176 ARG A N 1
ATOM 1349 C CA . ARG A 1 176 ? -10.803 2.003 28.006 1.00 95.19 176 ARG A CA 1
ATOM 1350 C C . ARG A 1 176 ? -12.204 1.516 28.328 1.00 95.19 176 ARG A C 1
ATOM 1352 O O . ARG A 1 176 ? -13.029 1.364 27.427 1.00 95.19 176 ARG A O 1
ATOM 1359 N N . ARG A 1 177 ? -12.481 1.280 29.608 1.00 90.56 177 ARG A N 1
ATOM 1360 C CA . ARG A 1 177 ? -13.825 0.912 30.057 1.00 90.56 177 ARG A CA 1
ATOM 1361 C C . ARG A 1 177 ? -14.673 2.159 30.297 1.00 90.56 177 ARG A C 1
ATOM 1363 O O . ARG A 1 177 ? -14.267 3.046 31.043 1.00 90.56 177 ARG A O 1
ATOM 1370 N N . ASP A 1 178 ? -15.863 2.199 29.708 1.00 83.38 178 ASP A N 1
ATOM 1371 C CA . ASP A 1 178 ? -16.900 3.188 30.006 1.00 83.38 178 ASP A CA 1
ATOM 1372 C C . ASP A 1 178 ? -18.198 2.513 30.494 1.00 83.38 178 ASP A C 1
ATOM 1374 O O . ASP A 1 178 ? -18.238 1.305 30.754 1.00 83.38 178 ASP A O 1
ATOM 1378 N N . SER A 1 179 ? -19.271 3.293 30.662 1.00 77.19 179 SER A N 1
ATOM 1379 C CA . SER A 1 179 ? -20.579 2.778 31.094 1.00 77.19 179 SER A CA 1
ATOM 1380 C C . SER A 1 179 ? -21.225 1.807 30.096 1.00 77.19 179 SER A C 1
ATOM 1382 O O . SER A 1 179 ? -22.124 1.063 30.480 1.00 77.19 179 SER A O 1
ATOM 1384 N N . GLY A 1 180 ? -20.778 1.800 28.837 1.00 77.00 180 GLY A N 1
ATOM 1385 C CA . GLY A 1 180 ? -21.256 0.945 27.754 1.00 77.00 180 GLY A CA 1
ATOM 1386 C C . GLY A 1 180 ? -20.347 -0.245 27.428 1.00 77.00 180 GLY A C 1
ATOM 1387 O O . GLY A 1 180 ? -20.682 -1.002 26.520 1.00 77.00 180 GLY A O 1
ATOM 1388 N N . GLY A 1 181 ? -19.227 -0.434 28.137 1.00 88.75 181 GLY A N 1
ATOM 1389 C CA . GLY A 1 181 ? -18.309 -1.566 27.957 1.00 88.75 181 GLY A CA 1
ATOM 1390 C C . GLY A 1 181 ? -16.876 -1.144 27.624 1.00 88.75 181 GLY A C 1
ATOM 1391 O O . GLY A 1 181 ? -16.444 -0.044 27.958 1.00 88.75 181 GLY A O 1
ATOM 1392 N N . TRP A 1 182 ? -16.111 -2.043 27.002 1.00 95.19 182 TRP A N 1
ATOM 1393 C CA . TRP A 1 182 ? -14.761 -1.739 26.523 1.00 95.19 182 TRP A CA 1
ATOM 1394 C C . TRP A 1 182 ? -14.814 -1.016 25.177 1.00 95.19 182 TRP A C 1
ATOM 1396 O O . TRP A 1 182 ? -15.489 -1.464 24.250 1.00 95.19 182 TRP A O 1
ATOM 1406 N N . LYS A 1 183 ? -14.086 0.097 25.070 1.00 95.19 183 LYS A N 1
ATOM 1407 C CA . LYS A 1 183 ? -13.963 0.896 23.849 1.00 95.19 183 LYS A CA 1
ATOM 1408 C C . LYS A 1 183 ? -12.515 0.965 23.406 1.00 95.19 183 LYS A C 1
ATOM 1410 O O . LYS A 1 183 ? -11.648 1.290 24.214 1.00 95.19 183 LYS A O 1
ATOM 1415 N N . VAL A 1 184 ? -12.271 0.742 22.119 1.00 96.25 184 VAL A N 1
ATOM 1416 C CA . VAL A 1 184 ? -10.986 1.040 21.481 1.00 96.25 184 VAL A CA 1
ATOM 1417 C C . VAL A 1 184 ? -10.740 2.544 21.541 1.00 96.25 184 VAL A C 1
ATOM 1419 O O . VAL A 1 184 ? -11.565 3.320 21.061 1.00 96.25 184 VAL A O 1
ATOM 1422 N N . THR A 1 185 ? -9.615 2.958 22.117 1.00 94.31 185 THR A N 1
ATOM 1423 C CA . THR A 1 185 ? -9.160 4.356 22.179 1.00 94.31 185 THR A CA 1
ATOM 1424 C C . THR A 1 185 ? -7.894 4.594 21.356 1.00 94.31 185 THR A C 1
ATOM 1426 O O . THR A 1 185 ? -7.620 5.737 20.989 1.00 94.31 185 THR A O 1
ATOM 1429 N N . LEU A 1 186 ? -7.154 3.546 20.993 1.00 93.25 186 LEU A N 1
ATOM 1430 C CA . LEU A 1 186 ? -5.991 3.592 20.103 1.00 93.25 186 LEU A CA 1
ATOM 1431 C C . LEU A 1 186 ? -5.891 2.276 19.331 1.00 93.25 186 LEU A C 1
ATOM 1433 O O . LEU A 1 186 ? -6.150 1.220 19.898 1.00 93.25 186 LEU A O 1
ATOM 1437 N N . HIS A 1 187 ? -5.457 2.336 18.078 1.00 93.94 187 HIS A N 1
ATOM 1438 C CA . HIS A 1 187 ? -5.069 1.172 17.290 1.00 93.94 187 HIS A CA 1
ATOM 1439 C C . HIS A 1 187 ? -3.805 1.530 16.505 1.00 93.94 187 HIS A C 1
ATOM 1441 O O . HIS A 1 187 ? -3.859 2.309 15.554 1.00 93.94 187 HIS A O 1
ATOM 1447 N N . GLU A 1 188 ? -2.659 1.010 16.940 1.00 91.81 188 GLU A N 1
ATOM 1448 C CA . GLU A 1 188 ? -1.377 1.213 16.268 1.00 91.81 188 GLU A CA 1
ATOM 1449 C C . GLU A 1 188 ? -0.949 -0.074 15.562 1.00 91.81 188 GLU A C 1
ATOM 1451 O O . GLU A 1 188 ? -1.052 -1.178 16.095 1.00 91.81 188 GLU A O 1
ATOM 1456 N N . TYR A 1 189 ? -0.464 0.098 14.339 1.00 89.88 189 TYR A N 1
ATOM 1457 C CA . TYR A 1 189 ? 0.120 -0.922 13.476 1.00 89.88 189 TYR A CA 1
ATOM 1458 C C . TYR A 1 189 ? 1.031 -0.219 12.461 1.00 89.88 189 TYR A C 1
ATOM 1460 O O . TYR A 1 189 ? 0.945 1.005 12.283 1.00 89.88 189 TYR A O 1
ATOM 1468 N N . PRO A 1 190 ? 1.902 -0.942 11.746 1.00 82.25 190 PRO A N 1
ATOM 1469 C CA . PRO A 1 190 ? 2.800 -0.338 10.776 1.00 82.25 190 PRO A CA 1
ATOM 1470 C C . PRO A 1 190 ? 2.085 0.540 9.742 1.00 82.25 190 PRO A C 1
ATOM 1472 O O . PRO A 1 190 ? 1.273 0.097 8.930 1.00 82.25 190 PRO A O 1
ATOM 1475 N N . GLY A 1 191 ? 2.421 1.830 9.759 1.00 77.81 191 GLY A N 1
ATOM 1476 C CA . GLY A 1 191 ? 1.841 2.833 8.867 1.00 77.81 191 GLY A CA 1
ATOM 1477 C C . GLY A 1 191 ? 0.594 3.542 9.407 1.00 77.81 191 GLY A C 1
ATOM 1478 O O . GLY A 1 191 ? 0.189 4.524 8.780 1.00 77.81 191 GLY A O 1
ATOM 1479 N N . ALA A 1 192 ? 0.039 3.135 10.554 1.00 81.56 192 ALA A N 1
ATOM 1480 C CA . ALA A 1 192 ? -1.101 3.793 11.194 1.00 81.56 192 ALA A CA 1
ATOM 1481 C C . ALA A 1 192 ? -0.790 5.262 11.515 1.00 81.56 192 ALA A C 1
ATOM 1483 O O . ALA A 1 192 ? -1.419 6.165 10.963 1.00 81.56 192 ALA A O 1
ATOM 1484 N N . SER A 1 193 ? 0.273 5.536 12.272 1.00 74.12 193 SER A N 1
ATOM 1485 C CA . SER A 1 193 ? 0.742 6.902 12.559 1.00 74.12 193 SER A CA 1
ATOM 1486 C C . SER A 1 193 ? 0.980 7.770 11.310 1.00 74.12 193 SER A C 1
ATOM 1488 O O . SER A 1 193 ? 0.628 8.950 11.297 1.00 74.12 193 SER A O 1
ATOM 1490 N N . ARG A 1 194 ? 1.500 7.213 10.205 1.00 69.50 194 ARG A N 1
ATOM 1491 C CA . ARG A 1 194 ? 1.678 7.963 8.939 1.00 69.50 194 ARG A CA 1
ATOM 1492 C C . ARG A 1 194 ? 0.357 8.282 8.237 1.00 69.50 194 ARG A C 1
ATOM 1494 O O . ARG A 1 194 ? 0.284 9.275 7.512 1.00 69.50 194 ARG A O 1
ATOM 1501 N N . ARG A 1 195 ? -0.662 7.435 8.401 1.00 69.81 195 ARG A N 1
ATOM 1502 C CA . ARG A 1 195 ? -1.992 7.616 7.799 1.00 69.81 195 ARG A CA 1
ATOM 1503 C C . ARG A 1 195 ? -2.914 8.476 8.665 1.00 69.81 195 ARG A C 1
ATOM 1505 O O . ARG A 1 195 ? -3.706 9.229 8.102 1.00 69.81 195 ARG A O 1
ATOM 1512 N N . PHE A 1 196 ? -2.789 8.394 9.993 1.00 66.38 196 PHE A N 1
ATOM 1513 C CA . PHE A 1 196 ? -3.761 8.941 10.951 1.00 66.38 196 PHE A CA 1
ATOM 1514 C C . PHE A 1 196 ? -3.165 9.861 12.027 1.00 66.38 196 PHE A C 1
ATOM 1516 O O . PHE A 1 196 ? -3.922 10.542 12.712 1.00 66.38 196 PHE A O 1
ATOM 1523 N N . GLY A 1 197 ? -1.841 9.922 12.196 1.00 57.78 197 GLY A N 1
ATOM 1524 C CA . GLY A 1 197 ? -1.191 10.689 13.273 1.00 57.78 197 GLY A CA 1
ATOM 1525 C C . GLY A 1 197 ? -1.192 12.211 13.075 1.00 57.78 197 GLY A C 1
ATOM 1526 O O . GLY A 1 197 ? -0.877 12.960 14.000 1.00 57.78 197 GLY A O 1
ATOM 1527 N N . GLY A 1 198 ? -1.549 12.676 11.875 1.00 65.81 198 GLY A N 1
ATOM 1528 C CA . GLY A 1 198 ? -1.659 14.095 11.534 1.00 65.81 198 GLY A CA 1
ATOM 1529 C C . GLY A 1 198 ? -3.035 14.706 11.822 1.00 65.81 198 GLY A C 1
ATOM 1530 O O . GLY A 1 198 ? -3.842 14.188 12.596 1.00 65.81 198 GLY A O 1
ATOM 1531 N N . ALA A 1 199 ? -3.313 15.837 11.171 1.00 66.31 199 ALA A N 1
ATOM 1532 C CA . ALA A 1 199 ? -4.640 16.439 11.178 1.00 66.31 199 ALA A CA 1
ATOM 1533 C C . ALA A 1 199 ? -5.666 15.514 10.503 1.00 66.31 199 ALA A C 1
ATOM 1535 O O . ALA A 1 199 ? -5.368 14.838 9.514 1.00 66.31 199 ALA A O 1
ATOM 1536 N N . ALA A 1 200 ? -6.877 15.504 11.056 1.00 67.25 200 ALA A N 1
ATOM 1537 C CA . ALA A 1 200 ? -7.963 14.663 10.582 1.00 67.25 200 ALA A CA 1
ATOM 1538 C C . ALA A 1 200 ? -8.254 14.906 9.091 1.00 67.25 200 ALA A C 1
ATOM 1540 O O . ALA A 1 200 ? -8.301 16.062 8.650 1.00 67.25 200 ALA A O 1
ATOM 1541 N N . PRO A 1 201 ? -8.462 13.847 8.292 1.00 71.62 201 PRO A N 1
ATOM 1542 C CA . PRO A 1 201 ? -8.632 14.018 6.866 1.00 71.62 201 PRO A CA 1
ATOM 1543 C C . PRO A 1 201 ? -10.046 14.534 6.556 1.00 71.62 201 PRO A C 1
ATOM 1545 O O . PRO A 1 201 ? -11.045 14.060 7.098 1.00 71.62 201 PRO A O 1
ATOM 1548 N N . ALA A 1 202 ? -10.143 15.514 5.658 1.00 75.44 202 ALA A N 1
ATOM 1549 C CA . ALA A 1 202 ? -11.431 16.045 5.232 1.00 75.44 202 ALA A CA 1
ATOM 1550 C C . ALA A 1 202 ? -12.107 15.083 4.243 1.00 75.44 202 ALA A C 1
ATOM 1552 O O . ALA A 1 202 ? -11.508 14.706 3.236 1.00 75.44 202 ALA A O 1
ATOM 1553 N N . VAL A 1 203 ? -13.372 14.731 4.497 1.00 79.69 203 VAL A N 1
ATOM 1554 C CA . VAL A 1 203 ? -14.190 13.929 3.572 1.00 79.69 203 VAL A CA 1
ATOM 1555 C C . VAL A 1 203 ? -14.806 14.843 2.505 1.00 79.69 203 VAL A C 1
ATOM 1557 O O . VAL A 1 203 ? -15.660 15.669 2.840 1.00 79.69 203 VAL A O 1
ATOM 1560 N N . PRO A 1 204 ? -14.406 14.747 1.223 1.00 83.38 204 PRO A N 1
ATOM 1561 C CA . PRO A 1 204 ? -14.956 15.594 0.177 1.00 83.38 204 PRO A CA 1
ATOM 1562 C C . PRO A 1 204 ? -16.357 15.152 -0.249 1.00 83.38 204 PRO A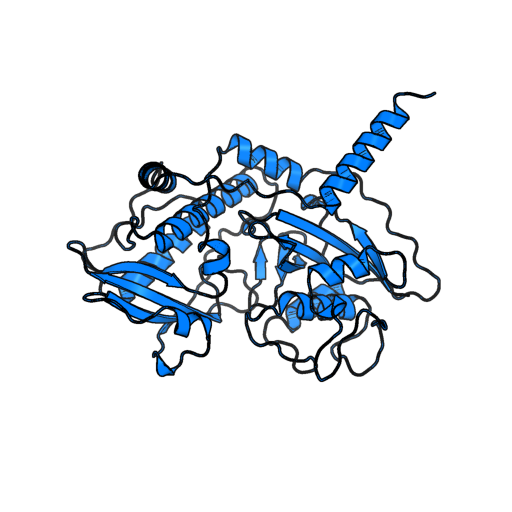 C 1
ATOM 1564 O O . PRO A 1 204 ? -16.798 14.026 -0.010 1.00 83.38 204 PRO A O 1
ATOM 1567 N N . SER A 1 205 ? -17.049 16.028 -0.980 1.00 87.12 205 SER A N 1
ATOM 1568 C CA . SER A 1 205 ? -18.276 15.637 -1.675 1.00 87.12 205 SER A CA 1
ATOM 1569 C C . SER A 1 205 ? -17.995 14.545 -2.718 1.00 87.12 205 SER A C 1
ATOM 1571 O O . SER A 1 205 ? -16.916 14.508 -3.318 1.00 87.12 205 SER A O 1
ATOM 1573 N N . ASN A 1 206 ? -18.996 13.706 -3.014 1.00 90.25 206 ASN A N 1
ATOM 1574 C CA . ASN A 1 206 ? -18.888 12.706 -4.085 1.00 90.25 206 ASN A CA 1
ATOM 1575 C C . ASN A 1 206 ? -18.530 13.348 -5.437 1.00 90.25 206 ASN A C 1
ATOM 1577 O O . ASN A 1 206 ? -17.783 12.755 -6.207 1.00 90.25 206 ASN A O 1
ATOM 1581 N N . ARG A 1 207 ? -19.022 14.566 -5.719 1.00 90.38 207 ARG A N 1
ATOM 1582 C CA . ARG A 1 207 ? -18.702 15.306 -6.950 1.00 90.38 207 ARG A CA 1
ATOM 1583 C C . ARG A 1 207 ? -17.203 15.599 -7.037 1.00 90.38 207 ARG A C 1
ATOM 1585 O O . ARG A 1 207 ? -16.564 15.205 -8.005 1.00 90.38 207 ARG A O 1
ATOM 1592 N N . THR A 1 208 ? -16.645 16.212 -5.994 1.00 88.06 208 THR A N 1
ATOM 1593 C CA . THR A 1 208 ? -15.219 16.566 -5.922 1.00 88.06 208 THR A CA 1
ATOM 1594 C C . THR A 1 208 ? -14.318 15.330 -5.952 1.00 88.06 208 THR A C 1
ATOM 1596 O O . THR A 1 208 ? -13.278 15.335 -6.607 1.00 88.06 208 THR A O 1
ATOM 1599 N N . ALA A 1 209 ? -14.702 14.257 -5.254 1.00 89.31 209 ALA A N 1
ATOM 1600 C CA . ALA A 1 209 ? -13.971 12.993 -5.296 1.00 89.31 209 ALA A CA 1
ATOM 1601 C C . ALA A 1 209 ? -13.983 12.378 -6.708 1.00 89.31 209 ALA A C 1
ATOM 1603 O O . ALA A 1 209 ? -12.939 11.975 -7.217 1.00 89.31 209 ALA A O 1
ATOM 1604 N N . MET A 1 210 ? -15.142 12.370 -7.374 1.00 92.50 210 MET A N 1
ATOM 1605 C CA . MET A 1 210 ? -15.295 11.821 -8.722 1.00 92.50 210 MET A CA 1
ATOM 1606 C C . MET A 1 210 ? -14.522 12.617 -9.784 1.00 92.50 210 MET A C 1
ATOM 1608 O O . MET A 1 210 ? -13.951 12.024 -10.694 1.00 92.50 210 MET A O 1
ATOM 1612 N N . GLU A 1 211 ? -14.470 13.948 -9.684 1.00 90.25 211 GLU A N 1
ATOM 1613 C CA . GLU A 1 211 ? -13.655 14.792 -10.573 1.00 90.25 211 GLU A CA 1
ATOM 1614 C C . GLU A 1 211 ? -12.171 14.409 -10.516 1.00 90.25 211 GLU A C 1
ATOM 1616 O O . GLU A 1 211 ? -11.522 14.291 -11.555 1.00 90.25 211 GLU A O 1
ATOM 1621 N N . ARG A 1 212 ? -11.648 14.127 -9.318 1.00 86.19 212 ARG A N 1
ATOM 1622 C CA . ARG A 1 212 ? -10.267 13.655 -9.143 1.00 86.19 212 ARG A CA 1
ATOM 1623 C C . ARG A 1 212 ? -10.050 12.274 -9.737 1.00 86.19 212 ARG A C 1
ATOM 1625 O O . ARG A 1 212 ? -9.104 12.098 -10.495 1.00 86.19 212 ARG A O 1
ATOM 1632 N N . LEU A 1 213 ? -10.958 11.333 -9.476 1.00 91.06 213 LEU A N 1
ATOM 1633 C CA . LEU A 1 213 ? -10.887 9.997 -10.071 1.00 91.06 213 LEU A CA 1
ATOM 1634 C C . LEU A 1 213 ? -10.896 10.048 -11.604 1.00 91.06 213 LEU A C 1
ATOM 1636 O O . LEU A 1 213 ? -10.150 9.318 -12.248 1.00 91.06 213 LEU A O 1
ATOM 1640 N N . ARG A 1 214 ? -11.677 10.951 -12.206 1.00 90.75 214 ARG A N 1
ATOM 1641 C CA . ARG A 1 214 ? -11.665 11.154 -13.663 1.00 90.75 214 ARG A CA 1
ATOM 1642 C C . ARG A 1 214 ? -10.325 11.668 -14.183 1.00 90.75 214 ARG A C 1
ATOM 1644 O O . ARG A 1 214 ? -9.941 11.277 -15.277 1.00 90.75 214 ARG A O 1
ATOM 1651 N N . MET A 1 215 ? -9.620 12.512 -13.427 1.00 87.31 215 MET A N 1
ATOM 1652 C CA . MET A 1 215 ? -8.260 12.937 -13.782 1.00 87.31 215 MET A CA 1
ATOM 1653 C C . MET A 1 215 ? -7.256 11.790 -13.626 1.00 87.31 215 MET A C 1
ATOM 1655 O O . MET A 1 215 ? -6.461 11.553 -14.530 1.00 87.31 215 MET A O 1
ATOM 1659 N N . GLU A 1 216 ? -7.333 11.036 -12.524 1.00 89.06 216 GLU A N 1
ATOM 1660 C CA . GLU A 1 216 ? -6.482 9.862 -12.276 1.00 89.06 216 GLU A CA 1
ATOM 1661 C C . GLU A 1 216 ? -6.621 8.787 -13.359 1.00 89.06 216 GLU A C 1
ATOM 1663 O O . GLU A 1 216 ? -5.635 8.144 -13.707 1.00 89.06 216 GLU A O 1
ATOM 1668 N N . PHE A 1 217 ? -7.820 8.612 -13.915 1.00 91.50 217 PHE A N 1
ATOM 1669 C CA . PHE A 1 217 ? -8.126 7.618 -14.949 1.00 91.50 217 PHE A CA 1
ATOM 1670 C C . PHE A 1 217 ? -8.364 8.230 -16.335 1.00 91.50 217 PHE A C 1
ATOM 1672 O O . PHE A 1 217 ? -8.946 7.585 -17.212 1.00 91.50 217 PHE A O 1
ATOM 1679 N N . ALA A 1 218 ? -7.912 9.465 -16.566 1.00 89.69 218 ALA A N 1
ATOM 1680 C CA . ALA A 1 218 ? -8.024 10.077 -17.881 1.00 89.69 218 ALA A CA 1
ATOM 1681 C C . ALA A 1 218 ? -7.260 9.243 -18.924 1.00 89.69 218 ALA A C 1
ATOM 1683 O O . ALA A 1 218 ? -6.145 8.762 -18.697 1.00 89.69 218 ALA A O 1
ATOM 1684 N N . ARG A 1 219 ? -7.866 9.064 -20.099 1.00 83.50 219 ARG A N 1
ATOM 1685 C CA . ARG A 1 219 ? -7.196 8.428 -21.236 1.00 83.50 219 ARG A CA 1
ATOM 1686 C C . ARG A 1 219 ? -6.381 9.489 -21.958 1.00 83.50 219 ARG A C 1
ATOM 1688 O O . ARG A 1 219 ? -6.925 10.261 -22.743 1.00 83.50 219 ARG A O 1
ATOM 1695 N N . LEU A 1 220 ? -5.095 9.545 -21.643 1.00 81.88 220 LEU A N 1
ATOM 1696 C CA . LEU A 1 220 ? -4.133 10.399 -22.329 1.00 81.88 220 LEU A CA 1
ATOM 1697 C C . LEU A 1 220 ? -3.421 9.595 -23.421 1.00 81.88 220 LEU A C 1
ATOM 1699 O O . LEU A 1 220 ? -3.357 8.366 -23.354 1.00 81.88 220 LEU A O 1
ATOM 1703 N N . ALA A 1 221 ? -2.933 10.285 -24.453 1.00 71.56 221 ALA A N 1
ATOM 1704 C CA . ALA A 1 221 ? -2.107 9.648 -25.471 1.00 71.56 221 ALA A CA 1
ATOM 1705 C C . ALA A 1 221 ? -0.858 9.051 -24.806 1.00 71.56 221 ALA A C 1
ATOM 1707 O O . ALA A 1 221 ? -0.286 9.659 -23.902 1.00 71.56 221 ALA A O 1
ATOM 1708 N N . ALA A 1 222 ? -0.465 7.852 -25.233 1.00 62.47 222 ALA A N 1
ATOM 1709 C CA . ALA A 1 222 ? 0.763 7.247 -24.747 1.00 62.47 222 ALA A CA 1
ATOM 1710 C C . ALA A 1 222 ? 1.956 8.050 -25.274 1.00 62.47 222 ALA A C 1
ATOM 1712 O O . ALA A 1 222 ? 2.066 8.255 -26.485 1.00 62.47 222 ALA A O 1
ATOM 1713 N N . ASP A 1 223 ? 2.849 8.463 -24.378 1.00 67.62 223 ASP A N 1
ATOM 1714 C CA . ASP A 1 223 ? 4.157 8.956 -24.790 1.00 67.62 223 ASP A CA 1
ATOM 1715 C C . ASP A 1 223 ? 4.928 7.834 -25.493 1.00 67.62 223 ASP A C 1
ATOM 1717 O O . ASP A 1 223 ? 4.800 6.647 -25.170 1.00 67.62 223 ASP A O 1
ATOM 1721 N N . THR A 1 224 ? 5.732 8.205 -26.483 1.00 74.56 224 THR A N 1
ATOM 1722 C CA . THR A 1 224 ? 6.656 7.273 -27.125 1.00 74.56 224 THR A CA 1
ATOM 1723 C C . THR A 1 224 ? 7.760 6.907 -26.145 1.00 74.56 224 THR A C 1
ATOM 1725 O O . THR A 1 224 ? 8.405 7.795 -25.588 1.00 74.56 224 THR A O 1
ATOM 1728 N N . ALA A 1 225 ? 7.987 5.605 -25.951 1.00 78.19 225 ALA A N 1
ATOM 1729 C CA . ALA A 1 225 ? 9.106 5.122 -25.151 1.00 78.19 225 ALA A CA 1
ATOM 1730 C C . ALA A 1 225 ? 10.435 5.683 -25.700 1.00 78.19 225 ALA A C 1
ATOM 1732 O O . ALA A 1 225 ? 10.580 5.798 -26.924 1.00 78.19 225 ALA A O 1
ATOM 1733 N N . PRO A 1 226 ? 11.398 6.034 -24.829 1.00 86.25 226 PRO A N 1
ATOM 1734 C CA . PRO A 1 226 ? 12.710 6.477 -25.279 1.00 86.25 226 PRO A CA 1
ATOM 1735 C C . PRO A 1 226 ? 13.386 5.373 -26.099 1.00 86.25 226 PRO A C 1
ATOM 1737 O O . PRO A 1 226 ? 13.304 4.194 -25.748 1.00 86.25 226 PRO A O 1
ATOM 1740 N N . GLY A 1 227 ? 14.070 5.751 -27.182 1.00 89.19 227 GLY A N 1
ATOM 1741 C CA . GLY A 1 227 ? 14.843 4.804 -27.986 1.00 89.19 227 GLY A CA 1
ATOM 1742 C C . GLY A 1 227 ? 15.938 4.144 -27.147 1.00 89.19 227 GLY A C 1
ATOM 1743 O O . GLY A 1 227 ? 16.639 4.837 -26.413 1.00 89.19 227 GLY A O 1
ATOM 1744 N N . ALA A 1 228 ? 16.059 2.820 -27.237 1.00 92.62 228 ALA A N 1
ATOM 1745 C CA . ALA A 1 228 ? 17.096 2.070 -26.535 1.00 92.62 228 ALA A CA 1
ATOM 1746 C C . ALA A 1 228 ? 18.431 2.158 -27.297 1.00 92.62 228 ALA A C 1
ATOM 1748 O O . ALA A 1 228 ? 18.429 1.992 -28.524 1.00 92.62 228 ALA A O 1
ATOM 1749 N N . PRO A 1 229 ? 19.564 2.406 -26.614 1.00 93.19 229 PRO A N 1
ATOM 1750 C CA . PRO A 1 229 ? 20.872 2.315 -27.245 1.00 93.19 229 PRO A CA 1
ATOM 1751 C C . PRO A 1 229 ? 21.193 0.866 -27.641 1.00 93.19 229 PRO A C 1
ATOM 1753 O O . PRO A 1 229 ? 20.604 -0.094 -27.138 1.00 93.19 229 PRO A O 1
ATOM 1756 N N . ALA A 1 230 ? 22.125 0.697 -28.580 1.00 93.19 230 ALA A N 1
ATOM 1757 C CA . ALA A 1 230 ? 22.550 -0.628 -29.016 1.00 93.19 230 ALA A CA 1
ATOM 1758 C C . ALA A 1 230 ? 23.195 -1.397 -27.851 1.00 93.19 230 ALA A C 1
ATOM 1760 O O . ALA A 1 230 ? 24.089 -0.874 -27.195 1.00 93.19 230 ALA A O 1
ATOM 1761 N N . GLY A 1 231 ? 22.754 -2.637 -27.626 1.00 90.31 231 GLY A N 1
ATOM 1762 C CA . GLY A 1 231 ? 23.252 -3.488 -26.539 1.00 90.31 231 GLY A CA 1
ATOM 1763 C C . GLY A 1 231 ? 22.507 -3.344 -25.209 1.00 90.31 231 GLY A C 1
ATOM 1764 O O . GLY A 1 231 ? 22.720 -4.177 -24.334 1.00 90.31 231 GLY A O 1
ATOM 1765 N N . ALA A 1 232 ? 21.596 -2.373 -25.081 1.00 94.00 232 ALA A N 1
ATOM 1766 C CA . ALA A 1 232 ? 20.833 -2.170 -23.855 1.00 94.00 232 ALA A CA 1
ATOM 1767 C C . ALA A 1 232 ? 19.914 -3.360 -23.529 1.00 94.00 232 ALA A C 1
ATOM 1769 O O . ALA A 1 232 ? 19.225 -3.901 -24.402 1.00 94.00 232 ALA A O 1
ATOM 1770 N N . ALA A 1 233 ? 19.839 -3.714 -22.248 1.00 94.69 233 ALA A N 1
ATOM 1771 C CA . ALA A 1 233 ? 18.860 -4.654 -21.726 1.00 94.69 233 ALA A CA 1
ATOM 1772 C C . ALA A 1 233 ? 17.463 -4.022 -21.773 1.00 94.69 233 ALA A C 1
ATOM 1774 O O . ALA A 1 233 ? 17.232 -2.957 -21.204 1.00 94.69 233 ALA A O 1
ATOM 1775 N N . LEU A 1 234 ? 16.512 -4.678 -22.439 1.00 96.44 234 LEU A N 1
ATOM 1776 C CA . LEU A 1 234 ? 15.122 -4.224 -22.486 1.00 96.44 234 LEU A CA 1
ATOM 1777 C C . LEU A 1 234 ? 14.360 -4.683 -21.245 1.00 96.44 234 LEU A C 1
ATOM 1779 O O . LEU A 1 234 ? 14.574 -5.785 -20.743 1.00 96.44 234 LEU A O 1
ATOM 1783 N N . TYR A 1 235 ? 13.442 -3.844 -20.775 1.00 97.31 235 TYR A N 1
ATOM 1784 C CA . TYR A 1 235 ? 12.651 -4.146 -19.592 1.00 97.31 235 TYR A CA 1
ATOM 1785 C C . TYR A 1 235 ? 11.513 -5.132 -19.883 1.00 97.31 235 TYR A C 1
ATOM 1787 O O . TYR A 1 235 ? 10.611 -4.842 -20.675 1.00 97.31 235 TYR A O 1
ATOM 1795 N N . ASP A 1 236 ? 11.495 -6.256 -19.168 1.00 97.69 236 ASP A N 1
ATOM 1796 C CA . ASP A 1 236 ? 10.350 -7.156 -19.068 1.00 97.69 236 ASP A CA 1
ATOM 1797 C C . ASP A 1 236 ? 9.606 -6.947 -17.740 1.00 97.69 236 ASP A C 1
ATOM 1799 O O . ASP A 1 236 ? 9.942 -7.496 -16.686 1.00 97.69 236 ASP A O 1
ATOM 1803 N N . GLY A 1 237 ? 8.512 -6.190 -17.805 1.00 97.94 237 GLY A N 1
ATOM 1804 C CA . GLY A 1 237 ? 7.654 -5.956 -16.647 1.00 97.94 237 GLY A CA 1
ATOM 1805 C C . GLY A 1 237 ? 7.015 -7.226 -16.067 1.00 97.94 237 GLY A C 1
ATOM 1806 O O . GLY A 1 237 ? 6.711 -7.260 -14.873 1.00 97.94 237 GLY A O 1
ATOM 1807 N N . LYS A 1 238 ? 6.832 -8.293 -16.860 1.00 98.00 238 LYS A N 1
ATOM 1808 C CA . LYS A 1 238 ? 6.312 -9.572 -16.349 1.00 98.00 238 LYS A CA 1
ATOM 1809 C C . LYS A 1 238 ? 7.355 -10.294 -15.507 1.00 98.00 238 LYS A C 1
ATOM 1811 O O . LYS A 1 238 ? 6.984 -10.869 -14.488 1.00 98.00 238 LYS A O 1
ATOM 1816 N N . ALA A 1 239 ? 8.630 -10.237 -15.891 1.00 97.38 239 ALA A N 1
ATOM 1817 C CA . ALA A 1 239 ? 9.719 -10.779 -15.083 1.00 97.38 239 ALA A CA 1
ATOM 1818 C C . ALA A 1 239 ? 9.836 -10.035 -13.742 1.00 97.38 239 ALA A C 1
ATOM 1820 O O . ALA A 1 239 ? 9.929 -10.676 -12.695 1.00 97.38 239 ALA A O 1
ATOM 1821 N N . ALA A 1 240 ? 9.695 -8.704 -13.745 1.00 97.44 240 ALA A N 1
ATOM 1822 C CA . ALA A 1 240 ? 9.636 -7.915 -12.513 1.00 97.44 240 ALA A CA 1
ATOM 1823 C C . ALA A 1 240 ? 8.455 -8.314 -11.608 1.00 97.44 240 ALA A C 1
ATOM 1825 O O . ALA A 1 240 ? 8.617 -8.493 -10.400 1.00 97.44 240 ALA A O 1
ATOM 1826 N N . ALA A 1 241 ? 7.263 -8.504 -12.179 1.00 96.12 241 ALA A N 1
ATOM 1827 C CA . ALA A 1 241 ? 6.093 -8.945 -11.421 1.00 96.12 241 ALA A CA 1
ATOM 1828 C C . ALA A 1 241 ? 6.212 -10.393 -10.912 1.00 96.12 241 ALA A C 1
ATOM 1830 O O . ALA A 1 241 ? 5.745 -10.695 -9.815 1.00 96.12 241 ALA A O 1
ATOM 1831 N N . ALA A 1 242 ? 6.855 -11.282 -11.675 1.00 94.75 242 ALA A N 1
ATOM 1832 C CA . ALA A 1 242 ? 7.138 -12.650 -11.250 1.00 94.75 242 ALA A CA 1
ATOM 1833 C C . ALA A 1 242 ? 8.120 -12.682 -10.070 1.00 94.75 242 ALA A C 1
ATOM 1835 O O . ALA A 1 242 ? 7.914 -13.444 -9.126 1.00 94.75 242 ALA A O 1
ATOM 1836 N N . TYR A 1 243 ? 9.136 -11.815 -10.089 1.00 94.62 243 TYR A N 1
ATOM 1837 C CA . TYR A 1 243 ? 10.025 -11.616 -8.947 1.00 94.62 243 TYR A CA 1
ATOM 1838 C C . TYR A 1 243 ? 9.248 -11.134 -7.720 1.00 94.62 243 TYR A C 1
ATOM 1840 O O . TYR A 1 243 ? 9.365 -11.719 -6.645 1.00 94.62 243 TYR A O 1
ATOM 1848 N N . ALA A 1 244 ? 8.397 -10.115 -7.885 1.00 93.50 244 ALA A N 1
ATOM 1849 C CA . ALA A 1 244 ? 7.579 -9.594 -6.794 1.00 93.50 244 ALA A CA 1
ATOM 1850 C C . ALA A 1 244 ? 6.681 -10.676 -6.174 1.00 93.50 244 ALA A C 1
ATOM 1852 O O . ALA A 1 244 ? 6.599 -10.774 -4.955 1.00 93.50 244 ALA A O 1
ATOM 1853 N N . ALA A 1 245 ? 6.047 -11.515 -6.999 1.00 90.12 245 ALA A N 1
ATOM 1854 C CA . ALA A 1 245 ? 5.210 -12.618 -6.530 1.00 90.12 245 ALA A CA 1
ATOM 1855 C C . ALA A 1 245 ? 6.000 -13.689 -5.756 1.00 90.12 245 ALA A C 1
ATOM 1857 O O . ALA A 1 245 ? 5.444 -14.321 -4.863 1.00 90.12 245 ALA A O 1
ATOM 1858 N N . ARG A 1 246 ? 7.281 -13.891 -6.086 1.00 89.81 246 ARG A N 1
ATOM 1859 C CA . ARG A 1 246 ? 8.166 -14.842 -5.400 1.00 89.81 246 ARG A CA 1
ATOM 1860 C C . ARG A 1 246 ? 8.670 -14.308 -4.061 1.00 89.81 246 ARG A C 1
ATOM 1862 O O . ARG A 1 246 ? 8.725 -15.064 -3.101 1.00 89.81 246 ARG A O 1
ATOM 1869 N N . TRP A 1 247 ? 9.037 -13.027 -4.012 1.00 89.00 247 TRP A N 1
ATOM 1870 C CA . TRP A 1 247 ? 9.810 -12.448 -2.905 1.00 89.00 247 TRP A CA 1
ATOM 1871 C C . TRP A 1 247 ? 9.056 -11.408 -2.068 1.00 89.00 247 TRP A C 1
ATOM 1873 O O . TRP A 1 247 ? 9.656 -10.650 -1.306 1.00 89.00 247 TRP A O 1
ATOM 1883 N N . MET A 1 248 ? 7.730 -11.341 -2.208 1.00 83.50 248 MET A N 1
ATOM 1884 C CA . MET A 1 248 ? 6.887 -10.613 -1.253 1.00 83.50 248 MET A CA 1
ATOM 1885 C C . MET A 1 248 ? 6.725 -11.367 0.083 1.00 83.50 248 MET A C 1
ATOM 1887 O O . MET A 1 248 ? 6.373 -10.737 1.078 1.00 83.50 248 MET A O 1
ATOM 1891 N N . GLN A 1 249 ? 6.959 -12.691 0.084 1.00 75.31 249 GLN A N 1
ATOM 1892 C CA . GLN A 1 249 ? 6.698 -13.662 1.163 1.00 75.31 249 GLN A CA 1
ATOM 1893 C C . GLN A 1 249 ? 7.519 -14.948 0.931 1.00 75.31 249 GLN A C 1
ATOM 1895 O O . GLN A 1 249 ? 6.985 -15.930 0.410 1.00 75.31 249 GLN A O 1
ATOM 1900 N N . PRO A 1 250 ? 8.825 -14.990 1.225 1.00 80.94 250 PRO A N 1
ATOM 1901 C CA . PRO A 1 250 ? 9.593 -14.112 2.109 1.00 80.94 250 PRO A CA 1
ATOM 1902 C C . PRO A 1 250 ? 10.394 -13.034 1.356 1.00 80.94 250 PRO A C 1
ATOM 1904 O O . PRO A 1 250 ? 10.511 -13.112 0.132 1.00 80.94 250 PRO A O 1
ATOM 1907 N N . PRO A 1 251 ? 11.007 -12.064 2.063 1.00 82.44 251 PRO A N 1
ATOM 1908 C CA . PRO A 1 251 ? 12.075 -11.250 1.490 1.00 82.44 251 PRO A CA 1
ATOM 1909 C C . PRO A 1 251 ? 13.185 -12.132 0.906 1.00 82.44 251 PRO A C 1
ATOM 1911 O O . PRO A 1 251 ? 13.481 -13.208 1.428 1.00 82.44 251 PRO A O 1
ATOM 1914 N N . ASN A 1 252 ? 13.811 -11.682 -0.182 1.00 88.50 252 ASN A N 1
ATOM 1915 C CA . ASN A 1 252 ? 14.894 -12.434 -0.804 1.00 88.50 252 ASN A CA 1
ATOM 1916 C C . ASN A 1 252 ? 16.157 -12.411 0.080 1.00 88.50 252 ASN A C 1
ATOM 1918 O O . ASN A 1 252 ? 16.755 -11.342 0.222 1.00 88.50 252 ASN A O 1
ATOM 1922 N N . PRO A 1 253 ? 16.623 -13.565 0.602 1.00 89.12 253 PRO A N 1
ATOM 1923 C CA . PRO A 1 253 ? 17.770 -13.624 1.509 1.00 89.12 253 PRO A CA 1
ATOM 1924 C C . PRO A 1 253 ? 19.114 -13.307 0.833 1.00 89.12 253 PRO A C 1
ATOM 1926 O O . PRO A 1 253 ? 20.116 -13.134 1.520 1.00 89.12 253 PRO A O 1
ATOM 1929 N N . ALA A 1 254 ? 19.171 -13.254 -0.502 1.00 88.94 254 ALA A N 1
ATOM 1930 C CA . ALA A 1 254 ? 20.381 -12.869 -1.229 1.00 88.94 254 ALA A CA 1
ATOM 1931 C C . ALA A 1 254 ? 20.660 -11.355 -1.173 1.00 88.94 254 ALA A C 1
ATOM 1933 O O . ALA A 1 254 ? 21.778 -10.924 -1.472 1.00 88.94 254 ALA A O 1
ATOM 1934 N N . TYR A 1 255 ? 19.648 -10.557 -0.824 1.00 88.06 255 TYR A N 1
ATOM 1935 C CA . TYR A 1 255 ? 19.748 -9.113 -0.642 1.00 88.06 255 TYR A CA 1
ATOM 1936 C C . TYR A 1 255 ? 19.809 -8.768 0.843 1.00 88.06 255 TYR A C 1
ATOM 1938 O O . TYR A 1 255 ? 19.345 -9.527 1.689 1.00 88.06 255 TYR A O 1
ATOM 1946 N N . TYR A 1 256 ? 20.379 -7.604 1.157 1.00 84.94 256 TYR A N 1
ATOM 1947 C CA . TYR A 1 256 ? 20.402 -7.121 2.531 1.00 84.94 256 TYR A CA 1
ATOM 1948 C C . TYR A 1 256 ? 18.972 -6.933 3.068 1.00 84.94 256 TYR A C 1
ATOM 1950 O O . TYR A 1 256 ? 18.071 -6.477 2.350 1.00 84.94 256 TYR A O 1
ATOM 1958 N N . ASP A 1 257 ? 18.785 -7.295 4.334 1.00 79.31 257 ASP A N 1
ATOM 1959 C CA . ASP A 1 257 ? 17.503 -7.216 5.019 1.00 79.31 257 ASP A CA 1
ATOM 1960 C C . ASP A 1 257 ? 17.398 -5.897 5.798 1.00 79.31 257 ASP A C 1
ATOM 1962 O O . ASP A 1 257 ? 18.215 -5.613 6.674 1.00 79.31 257 ASP A O 1
ATOM 1966 N N . ILE A 1 258 ? 16.397 -5.076 5.463 1.00 75.00 258 ILE A N 1
ATOM 1967 C CA . ILE A 1 258 ? 16.073 -3.842 6.203 1.00 75.00 258 ILE A CA 1
ATOM 1968 C C . ILE A 1 258 ? 15.183 -4.149 7.416 1.00 75.00 258 ILE A C 1
ATOM 1970 O O . ILE A 1 258 ? 15.018 -3.302 8.292 1.00 75.00 258 ILE A O 1
ATOM 1974 N N . GLY A 1 259 ? 14.609 -5.349 7.482 1.00 69.75 259 GLY A N 1
ATOM 1975 C CA . GLY A 1 259 ? 13.561 -5.709 8.417 1.00 69.75 259 GLY A CA 1
ATOM 1976 C C . GLY A 1 259 ? 12.181 -5.252 7.948 1.00 69.75 259 GLY A C 1
ATOM 1977 O O . GLY A 1 259 ? 12.007 -4.283 7.192 1.00 69.75 259 GLY A O 1
ATOM 1978 N N . ASP A 1 260 ? 11.171 -5.974 8.422 1.00 64.62 260 ASP A N 1
ATOM 1979 C CA . ASP A 1 260 ? 9.783 -5.747 8.056 1.00 64.62 260 ASP A CA 1
ATOM 1980 C C . ASP A 1 260 ? 9.338 -4.325 8.403 1.00 64.62 260 ASP A C 1
ATOM 1982 O O . ASP A 1 260 ? 9.575 -3.803 9.493 1.00 64.62 260 ASP A O 1
ATOM 1986 N N . TRP A 1 261 ? 8.647 -3.681 7.458 1.00 62.94 261 TRP A N 1
ATOM 1987 C CA . TRP A 1 261 ? 8.015 -2.372 7.653 1.00 62.94 261 TRP A CA 1
ATOM 1988 C C . TRP A 1 261 ? 8.958 -1.211 8.045 1.00 62.94 261 TRP A C 1
ATOM 1990 O O . TRP A 1 261 ? 8.465 -0.140 8.419 1.00 62.94 261 TRP A O 1
ATOM 2000 N N . LEU A 1 262 ? 10.280 -1.378 7.923 1.00 66.44 262 LEU A N 1
ATOM 2001 C CA . LEU A 1 262 ? 11.304 -0.360 8.215 1.00 66.44 262 LEU A CA 1
ATOM 2002 C C . LEU A 1 262 ? 11.728 0.464 6.981 1.00 66.44 262 LEU A C 1
ATOM 2004 O O . LEU A 1 262 ? 12.727 1.175 7.003 1.00 66.44 262 LEU A O 1
ATOM 2008 N N . GLY A 1 263 ? 10.931 0.440 5.906 1.00 74.19 263 GLY A N 1
ATOM 2009 C CA . GLY A 1 263 ? 11.180 1.242 4.698 1.00 74.19 263 GLY A CA 1
ATOM 2010 C C . GLY A 1 263 ? 11.699 0.459 3.490 1.00 74.19 263 GLY A C 1
ATOM 2011 O O . GLY A 1 263 ? 12.113 1.073 2.511 1.00 74.19 263 GLY A O 1
ATOM 2012 N N . ASN A 1 264 ? 11.581 -0.873 3.499 1.00 85.62 264 ASN A N 1
ATOM 2013 C CA . ASN A 1 264 ? 12.059 -1.781 2.445 1.00 85.62 264 ASN A CA 1
ATOM 2014 C C . ASN A 1 264 ? 11.399 -1.644 1.061 1.00 85.62 264 ASN A C 1
ATOM 2016 O O . ASN A 1 264 ? 11.765 -2.341 0.116 1.00 85.62 264 ASN A O 1
ATOM 2020 N N . CYS A 1 265 ? 10.436 -0.734 0.903 1.00 90.19 265 CYS A N 1
ATOM 2021 C CA . CYS A 1 265 ? 9.708 -0.549 -0.350 1.00 90.19 265 CYS A CA 1
ATOM 2022 C C . CYS A 1 265 ? 10.632 -0.282 -1.550 1.00 90.19 265 CYS A C 1
ATOM 2024 O O . CYS A 1 265 ? 10.474 -0.920 -2.587 1.00 90.19 265 CYS A O 1
ATOM 2026 N N . ALA A 1 266 ? 11.610 0.619 -1.413 1.00 92.38 266 ALA A N 1
ATOM 2027 C CA . ALA A 1 266 ? 12.490 1.004 -2.510 1.00 92.38 266 ALA A CA 1
ATOM 2028 C C . ALA A 1 266 ? 13.470 -0.116 -2.870 1.00 92.38 266 ALA A C 1
ATOM 2030 O O . ALA A 1 266 ? 13.487 -0.516 -4.033 1.00 92.38 266 ALA A O 1
ATOM 2031 N N . ASN A 1 267 ? 14.164 -0.693 -1.880 1.00 92.44 267 ASN A N 1
ATOM 2032 C CA . ASN A 1 267 ? 15.038 -1.856 -2.066 1.00 92.44 267 ASN A CA 1
ATOM 2033 C C . ASN A 1 267 ? 14.306 -2.992 -2.798 1.00 92.44 267 ASN A C 1
ATOM 2035 O O . ASN A 1 267 ? 14.763 -3.450 -3.841 1.00 92.44 267 ASN A O 1
ATOM 2039 N N . PHE A 1 268 ? 13.114 -3.380 -2.337 1.00 92.94 268 PHE A N 1
ATOM 2040 C CA . PHE A 1 268 ? 12.323 -4.415 -3.003 1.00 92.94 268 PHE A CA 1
ATOM 2041 C C . PHE A 1 268 ? 11.930 -4.063 -4.435 1.00 92.94 268 PHE A C 1
ATOM 2043 O O . PHE A 1 268 ? 12.079 -4.886 -5.336 1.00 92.94 268 PHE A O 1
ATOM 2050 N N . THR A 1 269 ? 11.424 -2.852 -4.677 1.00 95.00 269 THR A N 1
ATOM 2051 C CA . THR A 1 269 ? 11.060 -2.468 -6.046 1.00 95.00 269 THR A CA 1
ATOM 2052 C C . THR A 1 269 ? 12.275 -2.375 -6.964 1.00 95.00 269 THR A C 1
ATOM 2054 O O . THR A 1 269 ? 12.152 -2.723 -8.134 1.00 95.00 269 THR A O 1
ATOM 2057 N N . SER A 1 270 ? 13.451 -2.005 -6.447 1.00 95.69 270 SER A N 1
ATOM 2058 C CA . SER A 1 270 ? 14.706 -2.050 -7.200 1.00 95.69 270 SER A CA 1
ATOM 2059 C C . SER A 1 270 ? 15.091 -3.488 -7.554 1.00 95.69 270 SER A C 1
ATOM 2061 O O . SER A 1 270 ? 15.414 -3.759 -8.708 1.00 95.69 270 SER A O 1
ATOM 2063 N N . GLN A 1 271 ? 14.946 -4.440 -6.625 1.00 94.69 271 GLN A N 1
ATOM 2064 C CA . GLN A 1 271 ? 15.128 -5.866 -6.924 1.00 94.69 271 GLN A CA 1
ATOM 2065 C C . GLN A 1 271 ? 14.175 -6.344 -8.032 1.00 94.69 271 GLN A C 1
ATOM 2067 O O . GLN A 1 271 ? 14.606 -6.994 -8.983 1.00 94.69 271 GLN A O 1
ATOM 2072 N N . CYS A 1 272 ? 12.895 -5.963 -7.959 1.00 96.00 272 CYS A N 1
ATOM 2073 C CA . CYS A 1 272 ? 11.910 -6.309 -8.984 1.00 96.00 272 CYS A CA 1
ATOM 2074 C C . CYS A 1 272 ? 12.291 -5.730 -10.353 1.00 96.00 272 CYS A C 1
ATOM 2076 O O . CYS A 1 272 ? 12.285 -6.444 -11.353 1.00 96.00 272 CYS A O 1
ATOM 2078 N N . ILE A 1 273 ? 12.642 -4.441 -10.406 1.00 97.50 273 ILE A N 1
ATOM 2079 C CA . ILE A 1 273 ? 13.027 -3.766 -11.651 1.00 97.50 273 ILE A CA 1
ATOM 2080 C C . ILE A 1 273 ? 14.281 -4.419 -12.239 1.00 97.50 273 ILE A C 1
ATOM 2082 O O . ILE A 1 273 ? 14.330 -4.694 -13.436 1.00 97.50 273 ILE A O 1
ATOM 2086 N N . ARG A 1 274 ? 15.261 -4.754 -11.397 1.00 96.06 274 ARG A N 1
ATOM 2087 C CA . ARG A 1 274 ? 16.470 -5.466 -11.817 1.00 96.06 274 ARG A CA 1
ATOM 2088 C C . ARG A 1 274 ? 16.154 -6.837 -12.404 1.00 96.06 274 ARG A C 1
ATOM 2090 O O . ARG A 1 274 ? 16.707 -7.197 -13.441 1.00 96.06 274 ARG A O 1
ATOM 2097 N N . ALA A 1 275 ? 15.259 -7.595 -11.775 1.00 95.62 275 ALA A N 1
ATOM 2098 C CA . ALA A 1 275 ? 14.799 -8.866 -12.323 1.00 95.62 275 ALA A CA 1
ATOM 2099 C C . ALA A 1 275 ? 14.109 -8.677 -13.685 1.00 95.62 275 ALA A C 1
ATOM 2101 O O . ALA A 1 275 ? 14.305 -9.489 -14.587 1.00 95.62 275 ALA A O 1
ATOM 2102 N N . GLY A 1 276 ? 13.388 -7.566 -13.870 1.00 97.06 276 GLY A N 1
ATOM 2103 C CA . GLY A 1 276 ? 12.825 -7.159 -15.160 1.00 97.06 276 GLY A CA 1
ATOM 2104 C C . GLY A 1 276 ? 13.863 -6.871 -16.249 1.00 97.06 276 GLY A C 1
ATOM 2105 O O . GLY A 1 276 ? 13.560 -7.022 -17.426 1.00 97.06 276 GLY A O 1
ATOM 2106 N N . PHE A 1 277 ? 15.096 -6.525 -15.883 1.00 96.25 277 PHE A N 1
ATOM 2107 C CA . PHE A 1 277 ? 16.232 -6.399 -16.805 1.00 96.25 277 PHE A CA 1
ATOM 2108 C C . PHE A 1 277 ? 17.077 -7.680 -16.919 1.00 96.25 277 PHE A C 1
ATOM 2110 O O . PHE A 1 277 ? 18.141 -7.669 -17.532 1.00 96.25 277 PHE A O 1
ATOM 2117 N N . GLY A 1 278 ? 16.630 -8.794 -16.329 1.00 92.44 278 GLY A N 1
ATOM 2118 C CA . GLY A 1 278 ? 17.328 -10.080 -16.389 1.00 92.44 278 GLY A CA 1
ATOM 2119 C C . GLY A 1 278 ? 18.401 -10.290 -15.317 1.00 92.44 278 GLY A C 1
ATOM 2120 O O . GLY A 1 278 ? 19.145 -11.263 -15.398 1.00 92.44 278 GLY A O 1
ATOM 2121 N N . GLY A 1 279 ? 18.480 -9.437 -14.287 1.00 86.94 279 GLY A N 1
ATOM 2122 C CA . GLY A 1 279 ? 19.476 -9.570 -13.212 1.00 86.94 279 GLY A CA 1
ATOM 2123 C C . GLY A 1 279 ? 19.305 -10.806 -12.308 1.00 86.94 279 GLY A C 1
ATOM 2124 O O . GLY A 1 279 ? 20.220 -11.158 -11.562 1.00 86.94 279 GLY A O 1
ATOM 2125 N N . GLY A 1 280 ? 18.161 -11.493 -12.377 1.00 83.94 280 GLY A N 1
ATOM 2126 C CA . GLY A 1 280 ? 17.882 -12.689 -11.576 1.00 83.94 280 GLY A CA 1
ATOM 2127 C C . GLY A 1 280 ? 17.734 -12.412 -10.075 1.00 83.94 280 GLY A C 1
ATOM 2128 O O . GLY A 1 280 ? 17.478 -11.282 -9.660 1.00 83.94 280 GLY A O 1
ATOM 2129 N N . ASP A 1 281 ? 17.904 -13.463 -9.266 1.00 85.00 281 ASP A N 1
ATOM 2130 C CA . ASP A 1 281 ? 17.566 -13.471 -7.832 1.00 85.00 281 ASP A CA 1
ATOM 2131 C C . ASP A 1 281 ? 18.717 -13.093 -6.887 1.00 85.00 281 ASP A C 1
ATOM 2133 O O . ASP A 1 281 ? 18.552 -13.137 -5.674 1.00 85.00 281 ASP A O 1
ATOM 2137 N N . SER A 1 282 ? 19.890 -12.725 -7.396 1.00 83.12 282 SER A N 1
ATOM 2138 C CA . SER A 1 282 ? 21.058 -12.431 -6.559 1.00 83.12 282 SER A CA 1
ATOM 2139 C C . SER A 1 282 ? 21.779 -11.168 -7.038 1.00 83.12 282 SER A C 1
ATOM 2141 O O . SER A 1 282 ? 21.894 -10.964 -8.254 1.00 83.12 282 SER A O 1
ATOM 2143 N N . PRO A 1 283 ? 22.288 -10.320 -6.117 1.00 80.81 283 PRO A N 1
ATOM 2144 C CA . PRO A 1 283 ? 23.116 -9.172 -6.477 1.00 80.81 283 PRO A CA 1
ATOM 2145 C C . PRO A 1 283 ? 24.553 -9.573 -6.857 1.00 80.81 283 PRO A C 1
ATOM 2147 O O . PRO A 1 283 ? 25.281 -8.771 -7.442 1.00 80.81 283 PRO A O 1
ATOM 2150 N N . GLN A 1 284 ? 24.978 -10.807 -6.559 1.00 72.12 284 GLN A N 1
ATOM 2151 C CA . GLN A 1 284 ? 26.312 -11.315 -6.873 1.00 72.12 284 GLN A CA 1
ATOM 2152 C C . GLN A 1 284 ? 26.399 -11.665 -8.367 1.00 72.12 284 GLN A C 1
ATOM 2154 O O . GLN A 1 284 ? 26.166 -12.796 -8.782 1.00 72.12 284 GLN A O 1
ATOM 2159 N N . GLY A 1 285 ? 26.707 -10.667 -9.196 1.00 62.53 285 GLY A N 1
ATOM 2160 C CA . GLY A 1 285 ? 26.879 -10.871 -10.636 1.00 62.53 285 GLY A CA 1
ATOM 2161 C C . GLY A 1 285 ? 26.963 -9.610 -11.489 1.00 62.53 285 GLY A C 1
ATOM 2162 O O . GLY A 1 285 ? 27.218 -9.742 -12.680 1.00 62.53 285 GLY A O 1
ATOM 2163 N N . GLY A 1 286 ? 26.737 -8.410 -10.932 1.00 59.41 286 GLY A N 1
ATOM 2164 C CA . GLY A 1 286 ? 26.870 -7.112 -11.621 1.00 59.41 286 GLY A CA 1
ATOM 2165 C C . GLY A 1 286 ? 25.925 -6.876 -12.811 1.00 59.41 286 GLY A C 1
ATOM 2166 O O . GLY A 1 286 ? 25.703 -5.736 -13.200 1.00 59.41 286 GLY A O 1
ATOM 2167 N N . ALA A 1 287 ? 25.325 -7.925 -13.376 1.00 71.12 287 ALA A N 1
ATOM 2168 C CA . ALA A 1 287 ? 24.401 -7.825 -14.486 1.00 71.12 287 ALA A CA 1
ATOM 2169 C C . ALA A 1 287 ? 23.151 -7.043 -14.062 1.00 71.12 287 ALA A C 1
ATOM 2171 O O . ALA A 1 287 ? 22.596 -7.266 -12.975 1.00 71.12 287 ALA A O 1
ATOM 2172 N N . ALA A 1 288 ? 22.720 -6.143 -14.944 1.00 85.62 288 ALA A N 1
ATOM 2173 C CA . ALA A 1 288 ? 21.545 -5.297 -14.781 1.00 85.62 288 ALA A CA 1
ATOM 2174 C C . ALA A 1 288 ? 21.556 -4.391 -13.529 1.00 85.62 288 ALA A C 1
ATOM 2176 O O . ALA A 1 288 ? 20.533 -4.224 -12.864 1.00 85.62 288 ALA A O 1
ATOM 2177 N N . MET A 1 289 ? 22.719 -3.828 -13.199 1.00 91.38 289 MET A N 1
ATOM 2178 C CA . MET A 1 289 ? 22.906 -2.731 -12.241 1.00 91.38 289 MET A CA 1
ATOM 2179 C C . MET A 1 289 ? 23.843 -1.688 -12.853 1.00 91.38 289 MET A C 1
ATOM 2181 O O . MET A 1 289 ? 24.508 -1.969 -13.849 1.00 91.38 289 MET A O 1
ATOM 2185 N N . THR A 1 290 ? 23.921 -0.506 -12.246 1.00 92.00 290 THR A N 1
ATOM 2186 C CA . THR A 1 290 ? 24.847 0.557 -12.661 1.00 92.00 290 THR A CA 1
ATOM 2187 C C . THR A 1 290 ? 25.612 1.110 -11.466 1.00 92.00 290 THR A C 1
ATOM 2189 O O . THR A 1 290 ? 25.243 0.848 -10.322 1.00 92.00 290 THR A O 1
ATOM 2192 N N . ASP A 1 291 ? 26.650 1.912 -11.709 1.00 90.50 291 ASP A N 1
ATOM 2193 C CA . ASP A 1 291 ? 27.468 2.509 -10.642 1.00 90.50 291 ASP A CA 1
ATOM 2194 C C . ASP A 1 291 ? 26.663 3.417 -9.694 1.00 90.50 291 ASP A C 1
ATOM 2196 O O . ASP A 1 291 ? 27.075 3.668 -8.563 1.00 90.50 291 ASP A O 1
ATOM 2200 N N . GLU A 1 292 ? 25.495 3.902 -10.127 1.00 93.31 292 GLU A N 1
ATOM 2201 C CA . GLU A 1 292 ? 24.615 4.743 -9.313 1.00 93.31 292 GLU A CA 1
ATOM 2202 C C . GLU A 1 292 ? 23.360 4.019 -8.821 1.00 93.31 292 GLU A C 1
ATOM 2204 O O . GLU A 1 292 ? 22.779 4.448 -7.822 1.00 93.31 292 GLU A O 1
ATOM 2209 N N . TRP A 1 293 ? 22.964 2.907 -9.446 1.00 95.25 293 TRP A N 1
ATOM 2210 C CA . TRP A 1 293 ? 21.840 2.062 -9.036 1.00 95.25 293 TRP A CA 1
ATOM 2211 C C . TRP A 1 293 ? 22.285 0.601 -8.895 1.00 95.25 293 TRP A C 1
ATOM 2213 O O . TRP A 1 293 ? 22.245 -0.184 -9.844 1.00 95.25 293 TRP A O 1
ATOM 2223 N N . PHE A 1 294 ? 22.703 0.236 -7.681 1.00 93.31 294 PHE A N 1
ATOM 2224 C CA . PHE A 1 294 ? 23.202 -1.102 -7.363 1.00 93.31 294 PHE A CA 1
ATOM 2225 C C . PHE A 1 294 ? 22.827 -1.541 -5.946 1.00 93.31 294 PHE A C 1
ATOM 2227 O O . PHE A 1 294 ? 22.551 -0.712 -5.079 1.00 93.31 294 PHE A O 1
ATOM 2234 N N . ALA A 1 295 ? 22.895 -2.850 -5.705 1.00 91.75 295 ALA A N 1
ATOM 2235 C CA . ALA A 1 295 ? 22.858 -3.459 -4.379 1.00 91.75 295 ALA A CA 1
ATOM 2236 C C . ALA A 1 295 ? 24.130 -4.267 -4.113 1.00 91.75 295 ALA A C 1
ATOM 2238 O O . ALA A 1 295 ? 24.607 -4.996 -4.979 1.00 91.75 295 ALA A O 1
ATOM 2239 N N . GLY A 1 296 ? 24.647 -4.159 -2.893 1.00 81.06 296 GLY A N 1
ATOM 2240 C CA . GLY A 1 296 ? 25.758 -4.943 -2.369 1.00 81.06 296 GLY A CA 1
ATOM 2241 C C . GLY A 1 296 ? 25.376 -5.708 -1.100 1.00 81.06 296 GLY A C 1
ATOM 2242 O O . GLY A 1 296 ? 24.248 -5.640 -0.614 1.00 81.06 296 GLY A O 1
ATOM 2243 N N . ALA A 1 297 ? 26.343 -6.443 -0.547 1.00 73.06 297 ALA A N 1
ATOM 2244 C CA . ALA A 1 297 ? 26.133 -7.298 0.627 1.00 73.06 297 ALA A CA 1
ATOM 2245 C C . ALA A 1 297 ? 25.780 -6.523 1.914 1.00 73.06 297 ALA A C 1
ATOM 2247 O O . ALA A 1 297 ? 25.170 -7.089 2.812 1.00 73.06 297 ALA A O 1
ATOM 2248 N N . GLY A 1 298 ? 26.161 -5.244 2.007 1.00 76.88 298 GLY A N 1
ATOM 2249 C CA . GLY A 1 298 ? 25.899 -4.381 3.167 1.00 76.88 298 GLY A CA 1
ATOM 2250 C C . GLY A 1 298 ? 24.851 -3.291 2.928 1.00 76.88 298 GLY A C 1
ATOM 2251 O O . GLY A 1 298 ? 24.771 -2.371 3.734 1.00 76.88 298 GLY A O 1
ATOM 2252 N N . GLY A 1 299 ? 24.117 -3.351 1.813 1.00 86.06 299 GLY A N 1
ATOM 2253 C CA . GLY A 1 299 ? 23.226 -2.282 1.350 1.00 86.06 299 GLY A CA 1
ATOM 2254 C C . GLY A 1 299 ? 23.458 -1.932 -0.120 1.00 86.06 299 GLY A C 1
ATOM 2255 O O . GLY A 1 299 ? 24.408 -2.397 -0.753 1.00 86.06 299 GLY A O 1
ATOM 2256 N N . GLY A 1 300 ? 22.571 -1.129 -0.682 1.00 90.25 300 GLY A N 1
ATOM 2257 C CA . GLY A 1 300 ? 22.625 -0.564 -2.019 1.00 90.25 300 GLY A CA 1
ATOM 2258 C C . GLY A 1 300 ? 22.864 0.941 -2.042 1.00 90.25 300 GLY A C 1
ATOM 2259 O O . GLY A 1 300 ? 22.991 1.620 -1.026 1.00 90.25 300 GLY A O 1
ATOM 2260 N N . SER A 1 301 ? 22.960 1.471 -3.255 1.00 94.38 301 SER A N 1
ATOM 2261 C CA . SER A 1 301 ? 23.142 2.899 -3.480 1.00 94.38 301 SER A CA 1
ATOM 2262 C C . SER A 1 301 ? 21.910 3.709 -3.039 1.00 94.38 301 SER A C 1
ATOM 2264 O O . SER A 1 301 ? 20.801 3.175 -2.942 1.00 94.38 301 SER A O 1
ATOM 2266 N N . PRO A 1 302 ? 22.029 5.040 -2.868 1.00 95.25 302 PRO A N 1
ATOM 2267 C CA . PRO A 1 302 ? 20.865 5.882 -2.610 1.00 95.25 302 PRO A CA 1
ATOM 2268 C C . PRO A 1 302 ? 19.760 5.730 -3.663 1.00 95.25 302 PRO A C 1
ATOM 2270 O O . PRO A 1 302 ? 18.586 5.725 -3.304 1.00 95.25 302 PRO A O 1
ATOM 2273 N N . ALA A 1 303 ? 20.101 5.578 -4.949 1.00 96.12 303 ALA A N 1
ATOM 2274 C CA . ALA A 1 303 ? 19.097 5.350 -5.988 1.00 96.12 303 ALA A CA 1
ATOM 2275 C C . ALA A 1 303 ? 18.417 3.980 -5.851 1.00 96.12 303 ALA A C 1
ATOM 2277 O O . ALA A 1 303 ? 17.276 3.834 -6.268 1.00 96.12 303 ALA A O 1
ATOM 2278 N N . TRP A 1 304 ? 19.085 2.984 -5.268 1.00 94.94 304 TRP A N 1
ATOM 2279 C CA . TRP A 1 304 ? 18.510 1.664 -5.022 1.00 94.94 304 TRP A CA 1
ATOM 2280 C C . TRP A 1 304 ? 17.520 1.667 -3.850 1.00 94.94 304 TRP A C 1
ATOM 2282 O O . TRP A 1 304 ? 16.450 1.059 -3.930 1.00 94.94 304 TRP A O 1
ATOM 2292 N N . GLU A 1 305 ? 17.860 2.371 -2.770 1.00 92.19 305 GLU A N 1
ATOM 2293 C CA . GLU A 1 305 ? 17.168 2.267 -1.480 1.00 92.19 305 GLU A CA 1
ATOM 2294 C C . GLU A 1 305 ? 16.221 3.428 -1.159 1.00 92.19 305 GLU A C 1
ATOM 2296 O O . GLU A 1 305 ? 15.472 3.366 -0.184 1.00 92.19 305 GLU A O 1
ATOM 2301 N N . ASN A 1 306 ? 16.224 4.508 -1.945 1.00 93.25 306 ASN A N 1
ATOM 2302 C CA . ASN A 1 306 ? 15.422 5.691 -1.647 1.00 93.25 306 ASN A CA 1
ATOM 2303 C C . ASN A 1 306 ? 14.450 6.048 -2.778 1.00 93.25 306 ASN A C 1
ATOM 2305 O O . ASN A 1 306 ? 14.835 6.270 -3.922 1.00 93.25 306 ASN A O 1
ATOM 2309 N N . VAL A 1 307 ? 13.174 6.203 -2.414 1.00 93.50 307 VAL A N 1
ATOM 2310 C CA . VAL A 1 307 ? 12.056 6.547 -3.312 1.00 93.50 307 VAL A CA 1
ATOM 2311 C C . VAL A 1 307 ? 12.343 7.794 -4.157 1.00 93.50 307 VAL A C 1
ATOM 2313 O O . VAL A 1 307 ? 12.164 7.784 -5.375 1.00 93.50 307 VAL A O 1
ATOM 2316 N N . GLY A 1 308 ? 12.792 8.881 -3.528 1.00 94.12 308 GLY A N 1
ATOM 2317 C CA . GLY A 1 308 ? 13.090 10.132 -4.224 1.00 94.12 308 GLY A CA 1
ATOM 2318 C C . GLY A 1 308 ? 14.324 10.012 -5.114 1.00 94.12 308 GLY A C 1
ATOM 2319 O O . GLY A 1 308 ? 14.278 10.412 -6.273 1.00 94.12 308 GLY A O 1
ATOM 2320 N N . LYS A 1 309 ? 15.395 9.399 -4.601 1.00 96.56 309 LYS A N 1
ATOM 2321 C CA . LYS A 1 309 ? 16.657 9.250 -5.340 1.00 96.56 309 LYS A CA 1
ATOM 2322 C C . LYS A 1 309 ? 16.539 8.318 -6.539 1.00 96.56 309 LYS A C 1
ATOM 2324 O O . LYS A 1 309 ? 17.129 8.621 -7.568 1.00 96.56 309 LYS A O 1
ATOM 2329 N N . PHE A 1 310 ? 15.744 7.250 -6.446 1.00 97.12 310 PHE A N 1
ATOM 2330 C CA . PHE A 1 310 ? 15.441 6.405 -7.602 1.00 97.12 310 PHE A CA 1
ATOM 2331 C C . PHE A 1 310 ? 14.783 7.215 -8.723 1.00 97.12 310 PHE A C 1
ATOM 2333 O O . PHE A 1 310 ? 15.137 7.068 -9.886 1.00 97.12 310 PHE A O 1
ATOM 2340 N N . TRP A 1 311 ? 13.844 8.102 -8.382 1.00 96.06 311 TRP A N 1
ATOM 2341 C CA . TRP A 1 311 ? 13.198 8.964 -9.372 1.00 96.06 311 TRP A CA 1
ATOM 2342 C C . TRP A 1 311 ? 14.188 9.930 -10.024 1.00 96.06 311 TRP A C 1
ATOM 2344 O O . TRP A 1 311 ? 14.186 10.065 -11.244 1.00 96.06 311 TRP A O 1
ATOM 2354 N N . ASP A 1 312 ? 15.038 10.582 -9.227 1.00 95.44 312 ASP A N 1
ATOM 2355 C CA . ASP A 1 312 ? 16.067 11.492 -9.743 1.00 95.44 312 ASP A CA 1
ATOM 2356 C C . ASP A 1 312 ? 17.028 10.756 -10.695 1.00 95.44 312 ASP A C 1
ATOM 2358 O O . ASP A 1 312 ? 17.349 11.261 -11.771 1.00 95.44 312 ASP A O 1
ATOM 2362 N N . TYR A 1 313 ? 17.427 9.534 -10.329 1.00 96.69 313 TYR A N 1
ATOM 2363 C CA . TYR A 1 313 ?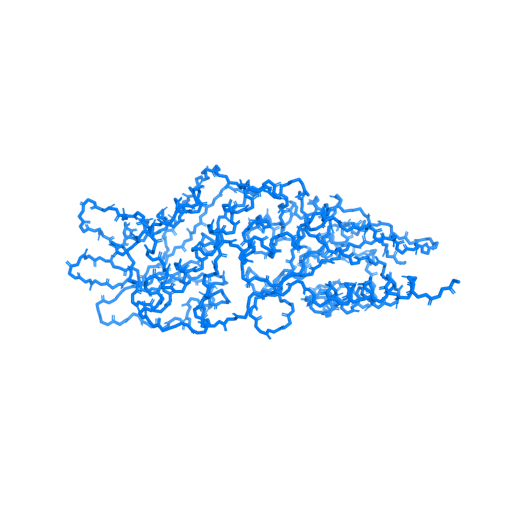 18.243 8.646 -11.154 1.00 96.69 313 TYR A CA 1
ATOM 2364 C C . TYR A 1 313 ? 17.531 8.215 -12.446 1.00 96.69 313 TYR A C 1
ATOM 2366 O O . TYR A 1 313 ? 18.120 8.305 -13.516 1.00 96.69 313 TYR A O 1
ATOM 2374 N N . ALA A 1 314 ? 16.267 7.794 -12.379 1.00 95.50 314 ALA A N 1
ATOM 2375 C CA . ALA A 1 314 ? 15.536 7.271 -13.536 1.00 95.50 314 ALA A CA 1
ATOM 2376 C C . ALA A 1 314 ? 15.094 8.358 -14.532 1.00 95.50 314 ALA A C 1
ATOM 2378 O O . ALA A 1 314 ? 14.806 8.049 -15.686 1.00 95.50 314 ALA A O 1
ATOM 2379 N N . MET A 1 315 ? 14.970 9.616 -14.091 1.00 92.75 315 MET A N 1
ATOM 2380 C CA . MET A 1 315 ? 14.497 10.730 -14.927 1.00 92.75 315 MET A CA 1
ATOM 2381 C C . MET A 1 315 ? 15.617 11.553 -15.565 1.00 92.75 315 MET A C 1
ATOM 2383 O O . MET A 1 315 ? 15.339 12.372 -16.444 1.00 92.75 315 MET A O 1
ATOM 2387 N N . ARG A 1 316 ? 16.870 11.383 -15.135 1.00 90.44 316 ARG A N 1
ATOM 2388 C CA . ARG A 1 316 ? 18.005 12.035 -15.797 1.00 90.44 316 ARG A CA 1
ATOM 2389 C C . ARG A 1 316 ? 18.364 11.285 -17.082 1.00 90.44 316 ARG A C 1
ATOM 2391 O O . ARG A 1 316 ? 18.145 10.086 -17.196 1.00 90.44 316 ARG A O 1
ATOM 2398 N N . ALA A 1 317 ? 18.963 11.985 -18.040 1.00 82.25 317 ALA A N 1
ATOM 2399 C CA . ALA A 1 317 ? 19.571 11.317 -19.186 1.00 82.25 317 ALA A CA 1
ATOM 2400 C C . ALA A 1 317 ? 20.797 10.514 -18.719 1.00 82.25 317 ALA A C 1
ATOM 2402 O O . ALA A 1 317 ? 21.637 11.056 -18.000 1.00 82.25 317 ALA A O 1
ATOM 2403 N N . GLY A 1 318 ? 20.903 9.249 -19.121 1.00 89.12 318 GLY A N 1
ATOM 2404 C CA . GLY A 1 318 ? 22.000 8.386 -18.693 1.00 89.12 318 GLY A CA 1
ATOM 2405 C C . GLY A 1 318 ? 21.835 6.939 -19.142 1.00 89.12 318 GLY A C 1
ATOM 2406 O O . GLY A 1 318 ? 21.398 6.666 -20.258 1.00 89.12 318 GLY A O 1
ATOM 2407 N N . ASP A 1 319 ? 22.198 6.034 -18.243 1.00 92.94 319 ASP A N 1
ATOM 2408 C CA . ASP A 1 319 ? 22.202 4.579 -18.406 1.00 92.94 319 ASP A CA 1
ATOM 2409 C C . ASP A 1 319 ? 20.820 3.926 -18.225 1.00 92.94 319 ASP A C 1
ATOM 2411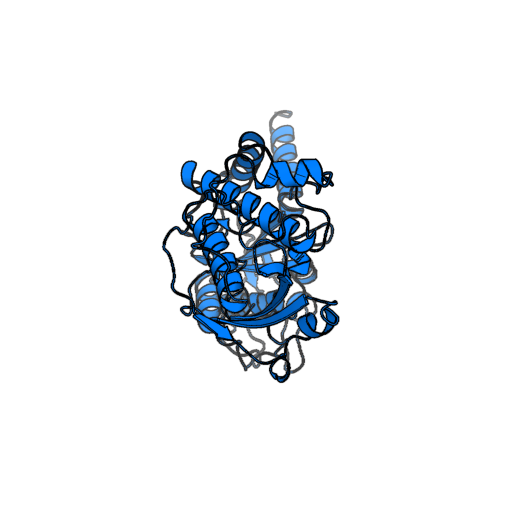 O O . ASP A 1 319 ? 20.652 2.760 -18.563 1.00 92.94 319 ASP A O 1
ATOM 2415 N N . PHE A 1 320 ? 19.818 4.668 -17.749 1.00 95.56 320 PHE A N 1
ATOM 2416 C CA . PHE A 1 320 ? 18.470 4.166 -17.490 1.00 95.56 320 PHE A CA 1
ATOM 2417 C C . PHE A 1 320 ? 17.425 4.876 -18.352 1.00 95.56 320 PHE A C 1
ATOM 2419 O O . PHE A 1 320 ? 17.196 6.080 -18.230 1.00 95.56 320 PHE A O 1
ATOM 2426 N N . GLY A 1 321 ? 16.730 4.118 -19.196 1.00 94.88 321 GLY A N 1
ATOM 2427 C CA . GLY A 1 321 ? 15.592 4.600 -19.966 1.00 94.88 321 GLY A CA 1
ATOM 2428 C C . GLY A 1 321 ? 14.279 4.358 -19.240 1.00 94.88 321 GLY A C 1
ATOM 2429 O O . GLY A 1 321 ? 13.912 3.210 -18.988 1.00 94.88 321 GLY A O 1
ATOM 2430 N N . ALA A 1 322 ? 13.513 5.417 -18.983 1.00 94.69 322 ALA A N 1
ATOM 2431 C CA . ALA A 1 322 ? 12.166 5.326 -18.428 1.00 94.69 322 ALA A CA 1
ATOM 2432 C C . ALA A 1 322 ? 11.194 6.287 -19.116 1.00 94.69 322 ALA A C 1
ATOM 2434 O O . ALA A 1 322 ? 11.587 7.319 -19.657 1.00 94.69 322 ALA A O 1
ATOM 2435 N N . MET A 1 323 ? 9.902 5.968 -19.044 1.00 92.31 323 MET A N 1
ATOM 2436 C CA . MET A 1 323 ? 8.828 6.901 -19.386 1.00 92.31 323 MET A CA 1
ATOM 2437 C C . MET A 1 323 ? 7.987 7.219 -18.154 1.00 92.31 323 MET A C 1
ATOM 2439 O O . MET A 1 323 ? 7.763 6.357 -17.303 1.00 92.31 323 MET A O 1
ATOM 2443 N N . ILE A 1 324 ? 7.464 8.438 -18.083 1.00 92.06 324 ILE A N 1
ATOM 2444 C CA . ILE A 1 324 ? 6.454 8.791 -17.089 1.00 92.06 324 ILE A CA 1
ATOM 2445 C C . ILE A 1 324 ? 5.130 8.135 -17.496 1.00 92.06 324 ILE A C 1
ATOM 2447 O O . ILE A 1 324 ? 4.727 8.185 -18.657 1.00 92.06 324 ILE A O 1
ATOM 2451 N N . VAL A 1 325 ? 4.444 7.516 -16.536 1.00 91.94 325 VAL A N 1
ATOM 2452 C CA . VAL A 1 325 ? 3.112 6.947 -16.755 1.00 91.94 325 VAL A CA 1
ATOM 2453 C C . VAL A 1 325 ? 2.077 7.973 -16.302 1.00 91.94 325 VAL A C 1
ATOM 2455 O O . VAL A 1 325 ? 2.011 8.293 -15.113 1.00 91.94 325 VAL A O 1
ATOM 2458 N N . PRO A 1 326 ? 1.276 8.523 -17.230 1.00 86.81 326 PRO A N 1
ATOM 2459 C CA . PRO A 1 326 ? 0.573 9.767 -16.968 1.00 86.81 326 PRO A CA 1
ATOM 2460 C C . PRO A 1 326 ? -0.689 9.612 -16.119 1.00 86.81 326 PRO A C 1
ATOM 2462 O O . PRO A 1 326 ? -1.115 10.564 -15.468 1.00 86.81 326 PRO A O 1
ATOM 2465 N N . THR A 1 327 ? -1.295 8.425 -16.135 1.00 90.69 327 THR A N 1
ATOM 2466 C CA . THR A 1 327 ? -2.569 8.132 -15.471 1.00 90.69 327 THR A CA 1
ATOM 2467 C C . THR A 1 327 ? -2.618 6.685 -15.002 1.00 90.69 327 THR A C 1
ATOM 2469 O O . THR A 1 327 ? -1.953 5.814 -15.566 1.00 90.69 327 THR A O 1
ATOM 2472 N N . ALA A 1 328 ? -3.465 6.406 -14.012 1.00 91.62 328 ALA A N 1
ATOM 2473 C CA . ALA A 1 328 ? -3.717 5.059 -13.509 1.00 91.62 328 ALA A CA 1
ATOM 2474 C C . ALA A 1 328 ? -4.241 4.118 -14.603 1.00 91.62 328 ALA A C 1
ATOM 2476 O O . ALA A 1 328 ? -3.872 2.950 -14.656 1.00 91.62 328 ALA A O 1
ATOM 2477 N N . ALA A 1 329 ? -5.041 4.652 -15.533 1.00 91.06 329 ALA A N 1
ATOM 2478 C CA . ALA A 1 329 ? -5.542 3.916 -16.693 1.00 91.06 329 ALA A CA 1
ATOM 2479 C C . ALA A 1 329 ? -4.429 3.469 -17.663 1.00 91.06 329 ALA A C 1
ATOM 2481 O O . ALA A 1 329 ? -4.651 2.582 -18.484 1.00 91.06 329 ALA A O 1
ATOM 2482 N N . SER A 1 330 ? -3.249 4.092 -17.588 1.00 92.31 330 SER A N 1
ATOM 2483 C CA . SER A 1 330 ? -2.090 3.778 -18.430 1.00 92.31 330 SER A CA 1
ATOM 2484 C C . SER A 1 330 ? -1.112 2.801 -17.775 1.00 92.31 330 SER A C 1
ATOM 2486 O O . SER A 1 330 ? -0.129 2.432 -18.426 1.00 92.31 330 SER A O 1
ATOM 2488 N N . LEU A 1 331 ? -1.352 2.407 -16.517 1.00 95.06 331 LEU A N 1
ATOM 2489 C CA . LEU A 1 331 ? -0.487 1.491 -15.775 1.00 95.06 331 LEU A CA 1
ATOM 2490 C C . LEU A 1 331 ? -0.463 0.105 -16.423 1.00 95.06 331 LEU A C 1
ATOM 2492 O O . LEU A 1 331 ? -1.477 -0.429 -16.874 1.00 95.06 331 LEU A O 1
ATOM 2496 N N . ARG A 1 332 ? 0.726 -0.487 -16.449 1.00 96.19 332 ARG A N 1
ATOM 2497 C CA . ARG A 1 332 ? 1.008 -1.830 -16.953 1.00 96.19 332 ARG A CA 1
ATOM 2498 C C . ARG A 1 332 ? 1.776 -2.623 -15.909 1.00 96.19 332 ARG A C 1
ATOM 2500 O O . ARG A 1 332 ? 2.377 -2.063 -15.001 1.00 96.19 332 ARG A O 1
ATOM 2507 N N . VAL A 1 333 ? 1.744 -3.944 -16.057 1.00 98.38 333 VAL A N 1
ATOM 2508 C CA . VAL A 1 333 ? 2.533 -4.858 -15.226 1.00 98.38 333 VAL A CA 1
ATOM 2509 C C . VAL A 1 333 ? 4.014 -4.479 -15.324 1.00 98.38 333 VAL A C 1
ATOM 2511 O O . VAL A 1 333 ? 4.522 -4.286 -16.427 1.00 98.38 333 VAL A O 1
ATOM 2514 N N . GLY A 1 334 ? 4.675 -4.363 -14.173 1.00 98.00 334 GLY A N 1
ATOM 2515 C CA . GLY A 1 334 ? 6.065 -3.933 -14.038 1.00 98.00 334 GLY A CA 1
ATOM 2516 C C . GLY A 1 334 ? 6.271 -2.421 -13.937 1.00 98.00 334 GLY A C 1
ATOM 2517 O O . GLY A 1 334 ? 7.404 -1.998 -13.721 1.00 98.00 334 GLY A O 1
ATOM 2518 N N . ASP A 1 335 ? 5.228 -1.598 -14.064 1.00 98.12 335 ASP A N 1
ATOM 2519 C CA . ASP A 1 335 ? 5.359 -0.163 -13.804 1.00 98.12 335 ASP A CA 1
ATOM 2520 C C . ASP A 1 335 ? 5.620 0.087 -12.310 1.00 98.12 335 ASP A C 1
ATOM 2522 O O . ASP A 1 335 ? 5.074 -0.598 -11.436 1.00 98.12 335 ASP A O 1
ATOM 2526 N N . LEU A 1 336 ? 6.428 1.107 -12.021 1.00 97.69 336 LEU A N 1
ATOM 2527 C CA . LEU A 1 336 ? 6.672 1.584 -10.669 1.00 97.69 336 LEU A CA 1
ATOM 2528 C C . LEU A 1 336 ? 5.698 2.716 -10.346 1.00 97.69 336 LEU A C 1
ATOM 2530 O O . LEU A 1 336 ? 5.661 3.746 -11.020 1.00 97.69 336 LEU A O 1
ATOM 2534 N N . VAL A 1 337 ? 4.957 2.546 -9.263 1.00 96.38 337 VAL A N 1
ATOM 2535 C CA . VAL A 1 337 ? 4.090 3.554 -8.666 1.00 96.38 337 VAL A CA 1
ATOM 2536 C C . VAL A 1 337 ? 4.782 4.107 -7.427 1.00 96.38 337 VAL A C 1
ATOM 2538 O O . VAL A 1 337 ? 5.165 3.360 -6.530 1.00 96.38 337 VAL A O 1
ATOM 2541 N N . GLN A 1 338 ? 4.908 5.427 -7.351 1.00 94.75 338 GLN A N 1
ATOM 2542 C CA . GLN A 1 338 ? 5.359 6.110 -6.148 1.00 94.75 338 GLN A CA 1
ATOM 2543 C C . GLN A 1 338 ? 4.211 6.906 -5.556 1.00 94.75 338 GLN A C 1
ATOM 2545 O O . GLN A 1 338 ? 3.551 7.686 -6.252 1.00 94.75 338 GLN A O 1
ATOM 2550 N N . VAL A 1 339 ? 4.004 6.749 -4.254 1.00 90.88 339 VAL A N 1
ATOM 2551 C CA . VAL A 1 339 ? 2.993 7.508 -3.525 1.00 90.88 339 VAL A CA 1
ATOM 2552 C C . VAL A 1 339 ? 3.619 8.422 -2.488 1.00 90.88 339 VAL A C 1
ATOM 2554 O O . VAL A 1 339 ? 4.719 8.202 -1.975 1.00 90.88 339 VAL A O 1
ATOM 2557 N N . ARG A 1 340 ? 2.896 9.500 -2.214 1.00 86.50 340 ARG A N 1
ATOM 2558 C CA . ARG A 1 340 ? 3.179 10.427 -1.131 1.00 86.50 340 ARG A CA 1
ATOM 2559 C C . ARG A 1 340 ? 1.971 10.500 -0.220 1.00 86.50 340 ARG A C 1
ATOM 2561 O O . ARG A 1 340 ? 0.914 10.969 -0.649 1.00 86.50 340 ARG A O 1
ATOM 2568 N N . SER A 1 341 ? 2.186 10.152 1.038 1.00 78.81 341 SER A N 1
ATOM 2569 C CA . SER A 1 341 ? 1.295 10.502 2.146 1.00 78.81 341 SER A CA 1
ATOM 2570 C C . SER A 1 341 ? 1.805 11.773 2.835 1.00 78.81 341 SER A C 1
ATOM 2572 O O . SER A 1 341 ? 3.000 11.875 3.114 1.00 78.81 341 SER A O 1
ATOM 2574 N N . GLY A 1 342 ? 0.923 12.738 3.113 1.00 71.88 342 GLY A N 1
ATOM 2575 C CA . GLY A 1 342 ? 1.276 13.983 3.814 1.00 71.88 342 GLY A CA 1
ATOM 2576 C C . GLY A 1 342 ? 2.006 15.038 2.963 1.00 71.88 342 GLY A C 1
ATOM 2577 O O . GLY A 1 342 ? 1.961 15.014 1.733 1.00 71.88 342 GLY A O 1
ATOM 2578 N N . SER A 1 343 ? 2.656 16.000 3.631 1.00 64.44 343 SER A N 1
ATOM 2579 C CA . SER A 1 343 ? 3.201 17.241 3.043 1.00 64.44 343 SER A CA 1
ATOM 2580 C C . SER A 1 343 ? 4.662 17.174 2.550 1.00 64.44 343 SER A C 1
ATOM 2582 O O . SER A 1 343 ? 5.239 18.206 2.222 1.00 64.44 343 SER A O 1
ATOM 2584 N N . GLY A 1 344 ? 5.268 15.986 2.453 1.00 76.19 344 GLY A N 1
ATOM 2585 C CA . GLY A 1 344 ? 6.682 15.809 2.082 1.00 76.19 344 GLY A CA 1
ATOM 2586 C C . GLY A 1 344 ? 6.959 15.474 0.607 1.00 76.19 344 GLY A C 1
ATOM 2587 O O . GLY A 1 344 ? 6.209 15.830 -0.306 1.00 76.19 344 GLY A O 1
ATOM 2588 N N . GLY A 1 345 ? 8.067 14.766 0.371 1.00 85.81 345 GLY A N 1
ATOM 2589 C CA . GLY A 1 345 ? 8.361 14.104 -0.905 1.00 85.81 345 GLY A CA 1
ATOM 2590 C C . GLY A 1 345 ? 7.606 12.778 -1.066 1.00 85.81 345 GLY A C 1
ATOM 2591 O O . GLY A 1 345 ? 6.936 12.316 -0.141 1.00 85.81 345 GLY A O 1
ATOM 2592 N N . PHE A 1 346 ? 7.717 12.156 -2.241 1.00 90.38 346 PHE A N 1
ATOM 2593 C CA . PHE A 1 346 ? 7.284 10.768 -2.437 1.00 90.38 346 PHE A CA 1
ATOM 2594 C C . PHE A 1 346 ? 8.066 9.850 -1.502 1.00 90.38 346 PHE A C 1
ATOM 2596 O O . PHE A 1 346 ? 9.283 9.978 -1.386 1.00 90.38 346 PHE A O 1
ATOM 2603 N N . ASN A 1 347 ? 7.353 8.973 -0.799 1.00 87.19 347 ASN A N 1
ATOM 2604 C CA . ASN A 1 347 ? 7.890 8.256 0.358 1.00 87.19 347 ASN A CA 1
ATOM 2605 C C . ASN A 1 347 ? 7.555 6.765 0.378 1.00 87.19 347 ASN A C 1
ATOM 2607 O O . ASN A 1 347 ? 7.906 6.088 1.343 1.00 87.19 347 ASN A O 1
ATOM 2611 N N . HIS A 1 348 ? 6.912 6.251 -0.672 1.00 90.75 348 HIS A N 1
ATOM 2612 C CA . HIS A 1 348 ? 6.617 4.831 -0.785 1.00 90.75 348 HIS A CA 1
ATOM 2613 C C . HIS A 1 348 ? 6.601 4.359 -2.239 1.00 90.75 348 HIS A C 1
ATOM 2615 O O . HIS A 1 348 ? 6.051 5.048 -3.102 1.00 90.75 348 HIS A O 1
ATOM 2621 N N . ASN A 1 349 ? 7.183 3.184 -2.482 1.00 93.06 349 ASN A N 1
ATOM 2622 C CA . ASN A 1 349 ? 7.256 2.519 -3.783 1.00 93.06 349 ASN A CA 1
ATOM 2623 C C . ASN A 1 349 ? 6.339 1.289 -3.825 1.00 93.06 349 ASN A C 1
ATOM 2625 O O . ASN A 1 349 ? 6.243 0.533 -2.859 1.00 93.06 349 ASN A O 1
ATOM 2629 N N . LEU A 1 350 ? 5.711 1.077 -4.976 1.00 94.81 350 LEU A N 1
ATOM 2630 C CA . LEU A 1 350 ? 4.784 -0.011 -5.269 1.00 94.81 350 LEU A CA 1
ATOM 2631 C C . LEU A 1 350 ? 5.040 -0.502 -6.699 1.00 94.81 350 LEU A C 1
ATOM 2633 O O . LEU A 1 350 ? 5.164 0.316 -7.608 1.00 94.81 350 LEU A O 1
ATOM 2637 N N . LEU A 1 351 ? 5.078 -1.813 -6.926 1.00 97.31 351 LEU A N 1
ATOM 2638 C CA . LEU A 1 351 ? 5.195 -2.381 -8.275 1.00 97.31 351 LEU A CA 1
ATOM 2639 C C . LEU A 1 351 ? 3.832 -2.875 -8.764 1.00 97.31 351 LEU A C 1
ATOM 2641 O O . LEU A 1 351 ? 3.157 -3.610 -8.048 1.00 97.31 351 LEU A O 1
ATOM 2645 N N . VAL A 1 352 ? 3.428 -2.540 -9.988 1.00 98.00 352 VAL A N 1
ATOM 2646 C CA . VAL A 1 352 ? 2.203 -3.099 -10.581 1.00 98.00 352 VAL A CA 1
ATOM 2647 C C . VAL A 1 352 ? 2.419 -4.574 -10.932 1.00 98.00 352 VAL A C 1
ATOM 2649 O O . VAL A 1 352 ? 3.210 -4.892 -11.817 1.00 98.00 352 VAL A O 1
ATOM 2652 N N . VAL A 1 353 ? 1.678 -5.481 -10.291 1.00 96.88 353 VAL A N 1
ATOM 2653 C CA . VAL A 1 353 ? 1.765 -6.935 -10.545 1.00 96.88 353 VAL A CA 1
ATOM 2654 C C . VAL A 1 353 ? 0.579 -7.490 -11.334 1.00 96.88 353 VAL A C 1
ATOM 2656 O O . VAL A 1 353 ? 0.714 -8.508 -12.004 1.00 96.88 353 VAL A O 1
ATOM 2659 N N . ASP A 1 354 ? -0.572 -6.811 -11.314 1.00 96.19 354 ASP A N 1
ATOM 2660 C CA . ASP A 1 354 ? -1.693 -7.094 -12.219 1.00 96.19 354 ASP A CA 1
ATOM 2661 C C . ASP A 1 354 ? -2.332 -5.780 -12.677 1.00 96.19 354 ASP A C 1
ATOM 2663 O O . ASP A 1 354 ? -2.939 -5.062 -11.884 1.00 96.19 354 ASP A O 1
ATOM 2667 N N . ALA A 1 355 ? -2.207 -5.470 -13.968 1.00 94.25 355 ALA A N 1
ATOM 2668 C CA . ALA A 1 355 ? -2.762 -4.254 -14.553 1.00 94.25 355 ALA A CA 1
ATOM 2669 C C . ALA A 1 355 ? -4.292 -4.297 -14.720 1.00 94.25 355 ALA A C 1
ATOM 2671 O O . ALA A 1 355 ? -4.924 -3.247 -14.779 1.00 94.25 355 ALA A O 1
ATOM 2672 N N . ARG A 1 356 ? -4.912 -5.485 -14.782 1.00 93.50 356 ARG A N 1
ATOM 2673 C CA . ARG A 1 356 ? -6.373 -5.611 -14.940 1.00 93.50 356 ARG A CA 1
ATOM 2674 C C . ARG A 1 356 ? -7.097 -5.239 -13.659 1.00 93.50 356 ARG A C 1
ATOM 2676 O O . ARG A 1 356 ? -8.121 -4.566 -13.698 1.00 93.50 356 ARG A O 1
ATOM 2683 N N . THR A 1 357 ? -6.557 -5.678 -12.526 1.00 95.38 357 THR A N 1
ATOM 2684 C CA . THR A 1 357 ? -7.119 -5.380 -11.206 1.00 95.38 357 THR A CA 1
ATOM 2685 C C . THR A 1 357 ? -6.424 -4.208 -10.515 1.00 95.38 357 THR A C 1
ATOM 2687 O O . THR A 1 357 ? -6.794 -3.870 -9.394 1.00 95.38 357 THR A O 1
ATOM 2690 N N . LEU A 1 358 ? -5.394 -3.630 -11.147 1.00 96.25 358 LEU A N 1
ATOM 2691 C CA . LEU A 1 358 ? -4.450 -2.679 -10.550 1.00 96.25 358 LEU A CA 1
ATOM 2692 C C . LEU A 1 358 ? -3.977 -3.131 -9.162 1.00 96.25 358 LEU A C 1
ATOM 2694 O O . LEU A 1 358 ? -4.032 -2.386 -8.180 1.00 96.25 358 LEU A O 1
ATOM 2698 N N . ARG A 1 359 ? -3.536 -4.391 -9.091 1.00 95.69 359 ARG A N 1
ATOM 2699 C CA . ARG A 1 359 ? -2.924 -4.961 -7.891 1.00 95.69 359 ARG A CA 1
ATOM 2700 C C . ARG A 1 359 ? -1.448 -4.595 -7.868 1.00 95.69 359 ARG A C 1
ATOM 2702 O O . ARG A 1 359 ? -0.748 -4.759 -8.871 1.00 95.69 359 ARG A O 1
ATOM 2709 N N . LEU A 1 360 ? -1.000 -4.100 -6.725 1.00 95.50 360 LEU A N 1
ATOM 2710 C CA . LEU A 1 360 ? 0.332 -3.563 -6.505 1.00 95.50 360 LEU A CA 1
ATOM 2711 C C . LEU A 1 360 ? 1.033 -4.371 -5.412 1.00 95.50 360 LEU A C 1
ATOM 2713 O O . LEU A 1 360 ? 0.414 -4.687 -4.398 1.00 95.50 360 LEU A O 1
ATOM 2717 N N . ALA A 1 361 ? 2.310 -4.679 -5.608 1.00 93.12 361 ALA A N 1
ATOM 2718 C CA . ALA A 1 361 ? 3.160 -5.297 -4.600 1.00 93.12 361 ALA A CA 1
ATOM 2719 C C . ALA A 1 361 ? 3.980 -4.246 -3.847 1.00 93.12 361 ALA A C 1
ATOM 2721 O O . ALA A 1 361 ? 4.484 -3.289 -4.440 1.00 93.12 361 ALA A O 1
ATOM 2722 N N . GLN A 1 362 ? 4.138 -4.464 -2.545 1.00 85.19 362 GLN A N 1
ATOM 2723 C CA . GLN A 1 362 ? 5.039 -3.738 -1.650 1.00 85.19 362 GLN A CA 1
ATOM 2724 C C . GLN A 1 362 ? 5.715 -4.735 -0.700 1.00 85.19 362 GLN A C 1
ATOM 2726 O O . GLN A 1 362 ? 5.164 -5.794 -0.425 1.00 85.19 362 GLN A O 1
ATOM 2731 N N . ASN A 1 363 ? 6.890 -4.383 -0.174 1.00 73.44 363 ASN A N 1
ATOM 2732 C CA . ASN A 1 363 ? 7.649 -5.206 0.783 1.00 73.44 363 ASN A CA 1
ATOM 2733 C C . ASN A 1 363 ? 7.387 -4.795 2.232 1.00 73.44 363 ASN A C 1
ATOM 2735 O O . ASN A 1 363 ? 8.279 -4.581 3.043 1.00 73.44 363 ASN A O 1
ATOM 2739 N N . SER A 1 364 ? 6.117 -4.601 2.522 1.00 63.97 364 SER A N 1
ATOM 2740 C CA . SER A 1 364 ? 5.622 -4.864 3.858 1.00 63.97 364 SER A CA 1
ATOM 2741 C C . SER A 1 364 ? 5.162 -6.317 3.821 1.00 63.97 364 SER A C 1
ATOM 2743 O O . SER A 1 364 ? 4.464 -6.633 2.853 1.00 63.97 364 SER A O 1
ATOM 2745 N N . PRO A 1 365 ? 5.582 -7.202 4.743 1.00 50.75 365 PRO A N 1
ATOM 2746 C CA . PRO A 1 365 ? 5.371 -8.642 4.618 1.00 50.75 365 PRO A CA 1
ATOM 2747 C C . PRO A 1 365 ? 3.941 -8.949 4.165 1.00 50.75 365 PRO A C 1
ATOM 2749 O O . PRO A 1 365 ? 2.973 -8.464 4.745 1.00 50.75 365 PRO A O 1
ATOM 2752 N N . ASP A 1 366 ? 3.822 -9.714 3.075 1.00 56.06 366 ASP A N 1
ATOM 2753 C CA . ASP A 1 366 ? 2.543 -10.152 2.482 1.00 56.06 366 ASP A CA 1
ATOM 2754 C C . ASP A 1 366 ? 1.643 -9.098 1.832 1.00 56.06 366 ASP A C 1
ATOM 2756 O O . ASP A 1 366 ? 0.538 -9.404 1.385 1.00 56.06 366 ASP A O 1
ATOM 2760 N N . CYS A 1 367 ? 2.062 -7.845 1.740 1.00 72.31 367 CYS A N 1
ATOM 2761 C CA . CYS A 1 367 ? 1.112 -6.814 1.371 1.00 72.31 367 CYS A CA 1
ATOM 2762 C C . CYS A 1 367 ? 1.042 -6.622 -0.148 1.00 72.31 367 CYS A C 1
ATOM 2764 O O . CYS A 1 367 ? 1.697 -5.759 -0.733 1.00 72.31 367 CYS A O 1
ATOM 2766 N N . LEU A 1 368 ? 0.149 -7.365 -0.796 1.00 89.94 368 LEU A N 1
ATOM 2767 C CA . LEU A 1 368 ? -0.497 -6.841 -1.994 1.00 89.94 368 LEU A CA 1
ATOM 2768 C C . LEU A 1 368 ? -1.519 -5.782 -1.578 1.00 89.94 368 LEU A C 1
ATOM 2770 O O . LEU A 1 368 ? -2.206 -5.915 -0.569 1.00 89.94 368 LEU A O 1
ATOM 2774 N N . VAL A 1 369 ? -1.650 -4.732 -2.379 1.00 92.06 369 VAL A N 1
ATOM 2775 C CA . VAL A 1 369 ? -2.705 -3.726 -2.219 1.00 92.06 369 VAL A CA 1
ATOM 2776 C C . VAL A 1 369 ? -3.378 -3.464 -3.550 1.00 92.06 369 VAL A C 1
ATOM 2778 O O . VAL A 1 369 ? -2.769 -3.594 -4.613 1.00 92.06 369 VAL A O 1
ATOM 2781 N N . TYR A 1 370 ? -4.644 -3.072 -3.508 1.00 95.38 370 TYR A N 1
ATOM 2782 C CA . TYR A 1 370 ? -5.319 -2.568 -4.695 1.00 95.38 370 TYR A CA 1
ATOM 2783 C C . TYR A 1 370 ? -5.090 -1.069 -4.830 1.00 95.38 370 TYR A C 1
ATOM 2785 O O . TYR A 1 370 ? -5.111 -0.330 -3.848 1.00 95.38 370 TYR A O 1
ATOM 2793 N N . TYR A 1 371 ? -4.964 -0.589 -6.066 1.00 94.69 371 TYR A N 1
ATOM 2794 C CA . TYR A 1 371 ? -4.950 0.846 -6.361 1.00 94.69 371 TYR A CA 1
ATOM 2795 C C . TYR A 1 371 ? -6.170 1.576 -5.773 1.00 94.69 371 TYR A C 1
ATOM 2797 O O . TYR A 1 371 ? -6.078 2.728 -5.340 1.00 94.69 371 TYR A O 1
ATOM 2805 N N . ALA A 1 372 ? -7.322 0.897 -5.723 1.00 95.62 372 ALA A N 1
ATOM 2806 C CA . ALA A 1 372 ? -8.543 1.415 -5.113 1.00 95.62 372 ALA A CA 1
ATOM 2807 C C . ALA A 1 372 ? -8.374 1.785 -3.628 1.00 95.62 372 ALA A C 1
ATOM 2809 O O . ALA A 1 372 ? -9.086 2.666 -3.144 1.00 95.62 372 ALA A O 1
ATOM 2810 N N . ASP A 1 373 ? -7.401 1.176 -2.947 1.00 93.88 373 ASP A N 1
ATOM 2811 C CA . ASP A 1 373 ? -7.141 1.367 -1.522 1.00 93.88 373 ASP A CA 1
ATOM 2812 C C . ASP A 1 373 ? -6.106 2.472 -1.237 1.00 93.88 373 ASP A C 1
ATOM 2814 O O . ASP A 1 373 ? -5.883 2.849 -0.085 1.00 93.88 373 ASP A O 1
ATOM 2818 N N . LEU A 1 374 ? -5.513 3.056 -2.287 1.00 89.94 374 LEU A N 1
ATOM 2819 C CA . LEU A 1 374 ? -4.652 4.233 -2.182 1.00 89.94 374 LEU A CA 1
ATOM 2820 C C . LEU A 1 374 ? -5.510 5.487 -1.983 1.00 89.94 374 LEU A C 1
ATOM 2822 O O . LEU A 1 374 ? -5.953 6.121 -2.943 1.00 89.94 374 LEU A O 1
ATOM 2826 N N . VAL A 1 375 ? -5.778 5.835 -0.724 1.00 85.88 375 VAL A N 1
ATOM 2827 C CA . VAL A 1 375 ? -6.584 7.006 -0.358 1.00 85.88 375 VAL A CA 1
ATOM 2828 C C . VAL A 1 375 ? -5.742 8.070 0.341 1.00 85.88 375 VAL A C 1
ATOM 2830 O O . VAL A 1 375 ? -4.824 7.770 1.100 1.00 85.88 375 VAL A O 1
ATOM 2833 N N . ASN A 1 376 ? -6.081 9.336 0.090 1.00 79.38 376 ASN A N 1
ATOM 2834 C CA . ASN A 1 376 ? -5.368 10.505 0.615 1.00 79.38 376 ASN A CA 1
ATOM 2835 C C . ASN A 1 376 ? -3.863 10.546 0.269 1.00 79.38 376 ASN A C 1
ATOM 2837 O O . ASN A 1 376 ? -3.055 11.136 0.985 1.00 79.38 376 ASN A O 1
ATOM 2841 N N . THR A 1 377 ? -3.485 9.936 -0.853 1.00 82.06 377 THR A N 1
ATOM 2842 C CA . THR A 1 377 ? -2.113 9.927 -1.361 1.00 82.06 377 THR A CA 1
ATOM 2843 C C . THR A 1 377 ? -2.017 10.682 -2.677 1.00 82.06 377 THR A C 1
ATOM 2845 O O . THR A 1 377 ? -2.926 10.614 -3.501 1.00 82.06 377 THR A O 1
ATOM 2848 N N . SER A 1 378 ? -0.898 11.374 -2.900 1.00 85.75 378 SER A N 1
ATOM 2849 C CA . SER A 1 378 ? -0.525 11.787 -4.260 1.00 85.75 378 SER A CA 1
ATOM 2850 C C . SER A 1 378 ? 0.180 10.627 -4.952 1.00 85.75 378 SER A C 1
ATOM 2852 O O . SER A 1 378 ? 0.893 9.881 -4.281 1.00 85.75 378 SER A O 1
ATOM 2854 N N . MET A 1 379 ? 0.038 10.506 -6.269 1.00 89.31 379 MET A N 1
ATOM 2855 C CA . MET A 1 379 ? 0.722 9.478 -7.057 1.00 89.31 379 MET A CA 1
ATOM 2856 C C . MET A 1 379 ? 1.529 10.090 -8.197 1.00 89.31 379 MET A C 1
ATOM 2858 O O . MET A 1 379 ? 1.057 11.004 -8.871 1.00 89.31 379 MET A O 1
ATOM 2862 N N . ARG A 1 380 ? 2.693 9.496 -8.463 1.00 92.69 380 ARG A N 1
ATOM 2863 C CA . ARG A 1 380 ? 3.357 9.513 -9.770 1.00 92.69 380 ARG A CA 1
ATOM 2864 C C . ARG A 1 380 ? 3.754 8.090 -10.147 1.00 92.69 380 ARG A C 1
ATOM 2866 O O . ARG A 1 380 ? 3.900 7.241 -9.270 1.00 92.69 380 ARG A O 1
ATOM 2873 N N . ALA A 1 381 ? 3.936 7.829 -11.431 1.00 94.75 381 ALA A N 1
ATOM 2874 C CA . ALA A 1 381 ? 4.349 6.518 -11.899 1.00 94.75 381 ALA A CA 1
ATOM 2875 C C . ALA A 1 381 ? 5.349 6.640 -13.046 1.00 94.75 381 ALA A C 1
ATOM 2877 O O . ALA A 1 381 ? 5.339 7.619 -13.796 1.00 94.75 381 ALA A O 1
ATOM 2878 N N . LEU A 1 382 ? 6.213 5.639 -13.168 1.00 94.88 382 LEU A N 1
ATOM 2879 C CA . LEU A 1 382 ? 7.142 5.495 -14.279 1.00 94.88 382 LEU A CA 1
ATOM 2880 C C . LEU A 1 382 ? 7.154 4.052 -14.770 1.00 94.88 382 LEU A C 1
ATOM 2882 O O . LEU A 1 382 ? 6.843 3.118 -14.031 1.00 94.88 382 LEU A O 1
ATOM 2886 N N . ARG A 1 383 ? 7.547 3.877 -16.025 1.00 96.12 383 ARG A N 1
ATOM 2887 C CA . ARG A 1 383 ? 7.754 2.581 -16.657 1.00 96.12 383 ARG A CA 1
ATOM 2888 C C . ARG A 1 383 ? 9.209 2.485 -17.104 1.00 96.12 383 ARG A C 1
ATOM 2890 O O . ARG A 1 383 ? 9.597 3.242 -18.002 1.00 96.12 383 ARG A O 1
ATOM 2897 N N . PRO A 1 384 ? 10.006 1.583 -16.505 1.00 97.25 384 PRO A N 1
ATOM 2898 C CA . PRO A 1 384 ? 11.328 1.265 -17.023 1.00 97.25 384 PRO A CA 1
ATOM 2899 C C . PRO A 1 384 ? 11.211 0.733 -18.456 1.00 97.25 384 PRO A C 1
ATOM 2901 O O . PRO A 1 384 ? 10.233 0.073 -18.808 1.00 97.25 384 PRO A O 1
ATOM 2904 N N . CYS A 1 385 ? 12.175 1.075 -19.300 1.00 96.25 385 CYS A N 1
ATOM 2905 C CA . CYS A 1 385 ? 12.170 0.739 -20.722 1.00 96.25 385 CYS A CA 1
ATOM 2906 C C . CYS A 1 385 ? 13.441 -0.015 -21.109 1.00 96.25 385 CYS A C 1
ATOM 2908 O O . CYS A 1 385 ? 13.354 -1.057 -21.757 1.00 96.25 385 CYS A O 1
ATOM 2910 N N . TRP A 1 386 ? 14.605 0.489 -20.699 1.00 96.25 386 TRP A N 1
ATOM 2911 C CA . TRP A 1 386 ? 15.897 -0.127 -20.987 1.00 96.25 386 TRP A CA 1
ATOM 2912 C C . TRP A 1 386 ? 16.959 0.270 -19.954 1.00 96.25 386 TRP A C 1
ATOM 2914 O O . TRP A 1 386 ? 16.804 1.281 -19.269 1.00 96.25 386 TRP A O 1
ATOM 2924 N N . LEU A 1 387 ? 18.028 -0.519 -19.875 1.00 95.31 387 LEU A N 1
ATOM 2925 C CA . LEU A 1 387 ? 19.246 -0.253 -19.108 1.00 95.31 387 LEU A CA 1
ATOM 2926 C C . LEU A 1 387 ? 20.454 -0.471 -20.032 1.00 95.31 387 LEU A C 1
ATOM 2928 O O . LEU A 1 387 ? 20.502 -1.502 -20.702 1.00 95.31 387 LEU A O 1
ATOM 2932 N N . ALA A 1 388 ? 21.345 0.516 -20.135 1.00 91.19 388 ALA A N 1
ATOM 2933 C CA . ALA A 1 388 ? 22.442 0.554 -21.110 1.00 91.19 388 ALA A CA 1
ATOM 2934 C C . ALA A 1 388 ? 23.538 -0.489 -20.864 1.00 91.19 388 ALA A C 1
ATOM 2936 O O . ALA A 1 388 ? 23.799 -0.817 -19.684 1.00 91.19 388 ALA A O 1
#

Secondary structure (DSSP, 8-state):
--SHHHHHHHHHHHHHHHHHT-BPPPP-PPPPHHHHHHHHHTTPEEPP-SSPPPHHHHHHHHHHHHHHHHHH---EE-TTTB-TTSHHHHHHHHHHHHHHHHHHHHHHTTSS--------EEEEEE-GGG---HHHHTT----TTEEEEEEEEEE-TT----TTS-TTSEEEEEEEEETTEEEEEEEE-TTHHHHHSSSPPP---HHHHHHHHHHHT--PPPPPPPPPPTTPEEP-HHHHHHHHHHHSSSPPTTSPP--TTSSTHHHHHHHHHHHHTT-TT-STT-TT--SSS-EETTEE-HHHH-HHHHHHHHHSSSSEEEEEE-SGGG--TTPEEEEEESSSS--EEEEEEETTTTEEE-SSTT-EEEGGG--SEEEEEEEEEEE-

InterPro domains:
  IPR024301 Putative amidase domain [PF12671] (235-357)

Radius of gyration: 22.16 Å; chains: 1; bounding box: 53×46×74 Å

pLDDT: mean 84.68, std 15.5, range [30.27, 98.38]

Sequence (388 aa):
MGKGRLAVIAAALAAACAIARGIPAQPVREQTAAGLRQGYLTGARVYQTDGPLDPQTAVRAYLEGQYESYLTMEPLDLSAVADAESRAVKNELLWLRLLIQRRRLLMNSHLCYVPVRALPYTIVWIDESELKDPRMETLGAPGEGEMDLHFIITGEAGQAYPPMLAVNAQHTVRLRRDSGGWKVTLHEYPGASRRFGGAAPAVPSNRTAMERLRMEFARLAADTAPGAPAGAALYDGKAAAAYAARWMQPPNPAYYDIGDWLGNCANFTSQCIRAGFGGGDSPQGGAAMTDEWFAGAGGGSPAWENVGKFWDYAMRAGDFGAMIVPTAASLRVGDLVQVRSGSGGFNHNLLVVDARTLRLAQNSPDCLVYYADLVNTSMRALRPCWLA

Foldseek 3Di:
DDDVVVVVVVVVVVLVVDQLVFLAFDPFDFDDLVVLLCLLPPQADEDDDPAADDPVVLVVSVVVQLQVCLLVLGRHDSVLRADCSQQLRSLVSNLSNQLSLLLVLCVVVVLFARDNDDFDKDKAWDDPVPDPDVVVVPPDADDVQKDKTKTAIAGDFPDAGFVLNLHRWIKIWMWHQDPRYIHTNHIDTQCSCLRRVDRRGDDDDSVVSNVSSCQQRPDDDDDDFDDDDPPWQWFDLQQLLVLLSVPLAPHQPQADDCDASNQCFQLSLLQSRQSRSVVPRHQPPVRSADPQGGGDPHGTHCLRRFPVNVSVVQPDPDQWTKDKQSHLNSDDRNKKKFKDRDDDDGRGIWGQNDSRNSWTGGNN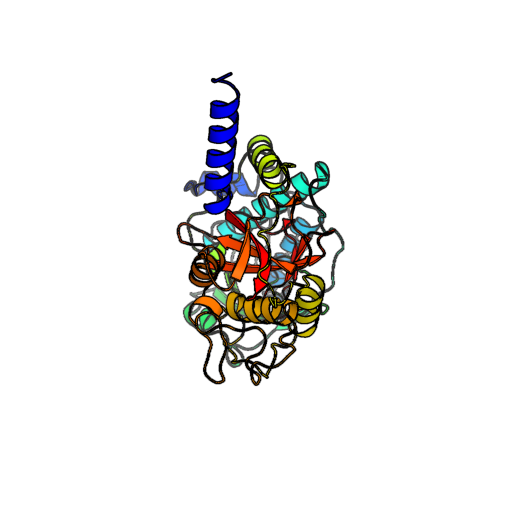RRHIHGPSSPHSITMIIMHTTTGD

Organism: NCBI:txid169435